Protein AF-0000000070441386 (afdb_homodimer)

Solvent-accessible surface area (backbone atoms only — not comparable to full-atom values): 40179 Å² total; per-residue (Å²): 138,78,79,76,62,75,77,65,72,86,54,75,63,46,54,42,26,39,26,68,45,35,32,42,36,41,28,45,70,81,52,50,68,69,58,45,54,51,49,53,51,51,52,37,51,26,48,37,53,57,47,54,78,34,44,38,36,39,32,44,22,73,53,43,58,64,66,54,67,62,42,91,37,66,46,85,63,43,50,66,77,81,50,59,71,50,70,67,52,54,52,50,51,40,51,51,51,51,53,50,47,69,70,39,94,73,32,27,44,32,42,35,37,60,33,62,55,30,55,57,28,42,53,46,55,40,33,41,50,59,55,51,74,74,62,50,64,51,43,48,45,45,40,51,16,38,50,45,46,34,60,69,65,12,57,84,64,46,38,37,31,35,54,49,51,39,49,49,50,46,24,49,74,74,55,78,41,66,81,38,86,68,63,38,11,40,34,34,44,32,33,38,55,62,38,46,77,36,97,84,36,5,39,26,40,32,42,37,34,21,44,77,79,36,78,77,46,69,51,44,38,32,40,40,58,46,80,48,91,52,46,47,56,47,76,40,84,65,26,42,78,55,70,50,43,36,37,40,38,32,30,29,54,47,88,90,43,100,48,69,43,79,53,32,33,41,53,52,43,44,36,74,48,85,61,50,66,44,74,38,43,32,75,46,25,23,74,25,52,78,32,81,46,41,42,82,86,17,31,40,34,40,36,43,39,78,47,48,64,83,70,83,89,51,78,77,73,58,57,56,87,75,48,47,74,43,70,73,56,78,45,65,78,69,60,57,63,93,59,76,65,54,83,51,72,40,64,93,80,64,80,74,65,88,57,76,76,78,74,80,76,79,76,77,74,85,120,137,79,79,76,62,76,78,65,71,87,54,75,63,46,55,43,28,40,25,67,45,37,32,41,38,41,28,45,69,80,51,49,66,68,59,44,52,51,49,51,52,50,50,37,51,25,49,38,53,56,47,54,78,34,45,39,36,38,32,43,22,72,53,42,58,63,65,54,67,62,45,92,37,66,46,83,63,44,50,66,77,80,49,60,68,52,68,68,54,55,52,51,50,41,51,50,50,51,54,51,47,69,72,38,95,72,32,27,44,33,41,35,39,60,32,63,52,32,55,58,29,42,52,47,55,41,34,41,50,58,56,52,73,73,61,51,65,52,41,47,44,45,41,52,17,37,49,45,46,36,62,69,66,13,58,83,65,44,39,38,30,35,54,48,51,40,48,50,50,47,24,49,74,73,55,78,41,66,81,36,84,68,63,37,11,40,34,35,44,31,32,39,53,63,35,46,77,36,95,84,34,6,41,26,40,30,42,37,34,20,44,77,80,37,79,77,46,70,52,45,38,33,41,40,58,46,81,47,91,52,46,48,56,46,76,42,82,66,27,44,79,54,71,49,43,35,38,40,37,33,30,29,55,48,88,88,44,101,49,70,43,81,54,32,33,43,52,52,45,44,36,74,50,84,60,48,66,43,73,37,43,31,76,47,24,23,73,25,51,79,32,80,46,39,42,82,86,16,31,39,35,40,36,41,39,77,47,47,64,82,69,82,89,51,78,78,72,58,56,57,88,75,49,47,74,43,72,73,56,78,45,64,78,69,59,59,64,94,60,76,65,54,85,51,73,39,64,93,80,64,80,73,64,88,56,75,75,80,76,81,78,77,74,77,74,86,117

Foldseek 3Di:
DDPPPPPPPPDQWDWDCLDPFEIEIEGEQPRDLVSNLVVLLVVLVVCCVVQNQQEEEEEQAFFADSNCVSHNHYDYLYDDAQAAAFLVSLVVLLVVVVVSCVVDVSHHYYYYYYHACLSVLLNLLLNLLVVCVVVDPVCPVSSVSSVVCNVPPHVVRHWLQSVVSSVVSSCVVVVVFFFDPFWKFWFKKKKQAFFAPDPQGGFFKKKWKDANLHTDDIAWTKGDGHPPNGIDMTGDAQTHTHAGKMKMWMWTCDDPDLAIHTQWMAIDHPGRDDDQKDKAAQCNTGPSVPDVSTPRRIMMIIGIDRDRDDDPPCPVNDDDPVMDTGGPCVRCSRVDRLCPCRNPHDYSDDPPPSDDPDPPDPPPPPD/DDCPPPPPPPDQWDWDCLDPFEIEIEGELPRDLVSNLVVLLVVLVVCCVVQNQQEEEEEQAFFADSNCVSHNHYDYLYDDAQAAAFLVSLVVLLVVVVVSCVVDVSHHYYYYYYHACLSVLLNLLLNLLVVCVVVDPVCPVSSVSSVVCNVPRHVVRHWLQSVVSSVVSSCVVVVVFFFDPFWKFWFKKKKQAFFAPDPQGGFFKKKWKDANLHTDDIAWTKGDGHPPNGIDMDGDAQTDTHAGKMKMWMWTQDDPDLAIDTQWMAIDHPRRDDDQKDKAAQCNTGPSVPDVSTPRRIMMIIGIDRDRDDDPPCPVNDDDPVMDTGGPCVRCSNVDRLCPCRNPHDYSDDPPPSDDPPDPPPPPPPD

Nearest PDB structures (foldseek):
  3awf-assembly3_C  TM=7.725E-01  e=7.263E-21  Ciona intestinalis
  3v0j-assembly1_A  TM=7.968E-01  e=3.788E-20  Ciona intestinalis
  3awe-assembly2_B  TM=7.820E-01  e=3.174E-20  Ciona intestinalis
  3awg-assembly1_A  TM=7.761E-01  e=9.734E-20  Ciona intestinalis
  3awf-assembly2_B  TM=7.714E-01  e=1.471E-19  Ciona intestinalis

Sequence (734 aa):
MSLTAAMESSCELDLVYITERIIAVSYPSTAEEQSYSSNLREVAHMLKSKHGNNYVLFNLSERRRDVNKLHPKVLDFGWPDMHTPALEKICSICKAMDTWLNAAAHNVVVLHNKGNRGRLGVVVAAYMHYSNISASADQALDRFAMKRFYEDKVVPVGQPSQKRYIHYFSGLLSGSIKMNNKPLFLHHVIMHGIPNFESKGGCRPFLKIYQAMQPVYTSGIYNVQGDSQTGICITIEPGLLLKGDILLKCYHKKFRSPTRDVIFRVQFHTCAVHDLDVVFGKEDLDEAFRDDRFPEYGKVEFVFSYGPEKIQGMEHLENGPSVSVDYNTSDPLIRWDSYENFNIQREESAEGAWAEPPLPSKHLEKGMSLTAAMESSCELDLVYITERIIAVSYPSTAEEQSYSSNLREVAHMLKSKHGNNYVLFNLSERRRDVNKLHPKVLDFGWPDMHTPALEKICSICKAMDTWLNAAAHNVVVLHNKGNRGRLGVVVAAYMHYSNISASADQALDRFAMKRFYEDKVVPVGQPSQKRYIHYFSGLLSGSIKMNNKPLFLHHVIMHGIPNFESKGGCRPFLKIYQAMQPVYTSGIYNVQGDSQTGICITIEPGLLLKGDILLKCYHKKFRSPTRDVIFRVQFHTCAVHDLDVVFGKEDLDEAFRDDRFPEYGKVEFVFSYGPEKIQGMEHLENGPSVSVDYNTSDPLIRWDSYENFNIQREESAEGAWAEPPLPSKHLEKG

Secondary structure (DSSP, 8-state):
---------S-S-EEEESSSSEEEEEE-TT--HHHHHHHHHHHHHHHHHHHTT-EEEEE-S--BHHHHHHSS-EEE----TTSPPPHHHHHHHHHHHHHHHHH-TT-EEEEEEES-THHHHHHHHHHHHHHHTTT-GGGHHHHHHHHHHIIIIIGGG--HHHHHHHHHHHHHHHTSSPPP-S-EEEEEEEEES----STTS-B-EEEEEEETTEEEEEPPEEEB-TT--S-EEEEEEEEEEE-SEEEEEEEEE-SSSS-EEEEEEEEEEGGG--SSEEEEEGGGSBTGGG-TTS-TT-EEEEEEESSSSPPTT-TT----TT-EEE--TTSHHHH--TTTTTTSPBPTT------------------/---------S-S-EEEESSSSEEEEEE-TT--HHHHHHHHHHHHHHHHHHHTT-EEEEE-S--BHHHHHHSS-EEE----TTSPPPHHHHHHHHHHHHHHHHH-TT-EEEEEEES-THHHHHHHHHHHHHHHSS--GGGHHHHHHHHHHIIIIIGGG--HHHHHHHHHHHHHHHTSSPPP-S-EEEEEEEEES----STTS-B-EEEEEEETTEEEEEPPEEEB-TT--S-EEEEEEEEEEE-SEEEEEEEEE-SSSS-EEEEEEEEEEGGG--SSEEEEEGGGSBTGGG-TTS-TT-EEEEEEESSSSPPTT-TT----TT-EEE--TTSHHHH--TTTTTTSPBPTT------------------

InterPro domains:
  IPR003595 Protein-tyrosine phosphatase, catalytic [SM00404] (70-192)
  IPR014020 Tensin phosphatase, C2 domain [PF10409] (179-305)
  IPR014020 Tensin phosphatase, C2 domain [PS51182] (181-307)
  IPR014020 Tensin phosphatase, C2 domain [SM01326] (179-306)
  IPR029021 Protein-tyrosine phosphatase-like [G3DSA:3.90.190.10] (12-176)
  IPR029021 Protein-tyrosine phosphatase-like [SSF52799] (13-177)
  IPR029023 Tensin-type phosphatase domain [PS51181] (4-176)
  IPR035892 C2 domain superfamily [SSF49562] (179-306)
  IPR051484 Tensin Phosphatase [PTHR45734] (2-351)

Structure (mmCIF, N/CA/C/O backbone):
data_AF-0000000070441386-model_v1
#
loop_
_entity.id
_entity.type
_entity.pdbx_description
1 polymer Tensin
#
loop_
_atom_site.group_PDB
_atom_site.id
_atom_site.type_symbol
_atom_site.label_atom_id
_atom_site.label_alt_id
_atom_site.label_comp_id
_atom_site.label_asym_id
_atom_site.label_entity_id
_atom_site.label_seq_id
_atom_site.pdbx_PDB_ins_code
_atom_site.Cartn_x
_atom_site.Cartn_y
_atom_site.Cartn_z
_atom_site.occupancy
_atom_site.B_iso_or_equiv
_atom_site.auth_seq_id
_atom_site.auth_comp_id
_atom_site.auth_asym_id
_atom_site.auth_atom_id
_atom_site.pdbx_PDB_model_num
ATOM 1 N N . MET A 1 1 ? 27.078 -6.109 -9.516 1 20.28 1 MET A N 1
ATOM 2 C CA . MET A 1 1 ? 25.75 -6.34 -10.078 1 20.28 1 MET A CA 1
ATOM 3 C C . MET A 1 1 ? 24.734 -6.633 -8.977 1 20.28 1 MET A C 1
ATOM 5 O O . MET A 1 1 ? 24.594 -7.773 -8.531 1 20.28 1 MET A O 1
ATOM 9 N N . SER A 1 2 ? 24.641 -5.789 -7.938 1 21.42 2 SER A N 1
ATOM 10 C CA . SER A 1 2 ? 24.078 -5.793 -6.598 1 21.42 2 SER A CA 1
ATOM 11 C C . SER A 1 2 ? 22.562 -5.992 -6.637 1 21.42 2 SER A C 1
ATOM 13 O O . SER A 1 2 ? 21.859 -5.316 -7.398 1 21.42 2 SER A O 1
ATOM 15 N N . LEU A 1 3 ? 22.078 -7.301 -6.527 1 26.16 3 LEU A N 1
ATOM 16 C CA . LEU A 1 3 ? 20.703 -7.77 -6.395 1 26.16 3 LEU A CA 1
ATOM 17 C C . LEU A 1 3 ? 19.859 -6.777 -5.59 1 26.16 3 LEU A C 1
ATOM 19 O O . LEU A 1 3 ? 20.141 -6.539 -4.414 1 26.16 3 LEU A O 1
ATOM 23 N N . THR A 1 4 ? 19.547 -5.695 -6.203 1 29.12 4 THR A N 1
ATOM 24 C CA . THR A 1 4 ? 18.547 -4.781 -5.652 1 29.12 4 THR A CA 1
ATOM 25 C C . THR A 1 4 ? 17.359 -5.555 -5.09 1 29.12 4 THR A C 1
ATOM 27 O O . THR A 1 4 ? 16.516 -6.023 -5.848 1 29.12 4 THR A O 1
ATOM 30 N N . ALA A 1 5 ? 17.609 -6.484 -4.18 1 31.33 5 ALA A N 1
ATOM 31 C CA . ALA A 1 5 ? 16.562 -7.172 -3.428 1 31.33 5 ALA A CA 1
ATOM 32 C C . ALA A 1 5 ? 15.398 -6.227 -3.115 1 31.33 5 ALA A C 1
ATOM 34 O O . ALA A 1 5 ? 15.609 -5.125 -2.6 1 31.33 5 ALA A O 1
ATOM 35 N N . ALA A 1 6 ? 14.391 -6.285 -3.9 1 35.88 6 ALA A N 1
ATOM 36 C CA . ALA A 1 6 ? 13.148 -5.633 -3.496 1 35.88 6 ALA A CA 1
ATOM 37 C C . ALA A 1 6 ? 13.031 -5.562 -1.977 1 35.88 6 ALA A C 1
ATOM 39 O O . ALA A 1 6 ? 13.07 -6.594 -1.298 1 35.88 6 ALA A O 1
ATOM 40 N N . MET A 1 7 ? 13.586 -4.664 -1.291 1 34.72 7 MET A N 1
ATOM 41 C CA . MET A 1 7 ? 13.484 -4.484 0.154 1 34.72 7 MET A CA 1
ATOM 42 C C . MET A 1 7 ? 12.109 -4.914 0.662 1 34.72 7 MET A C 1
ATOM 44 O O . MET A 1 7 ? 11.109 -4.234 0.419 1 34.72 7 MET A O 1
ATOM 48 N N . GLU A 1 8 ? 11.719 -6.164 0.637 1 42.56 8 GLU A N 1
ATOM 49 C CA . GLU A 1 8 ? 10.625 -6.703 1.438 1 42.56 8 GLU A CA 1
ATOM 50 C C . GLU A 1 8 ? 10.406 -5.875 2.701 1 42.56 8 GLU A C 1
ATOM 52 O O . GLU A 1 8 ? 11.367 -5.512 3.385 1 42.56 8 GLU A O 1
ATOM 57 N N . SER A 1 9 ? 9.445 -5.102 2.719 1 48.59 9 SER A N 1
ATOM 58 C CA . SER A 1 9 ? 9.039 -4.344 3.896 1 48.59 9 SER A CA 1
ATOM 59 C C . SER A 1 9 ? 9.375 -5.094 5.18 1 48.59 9 SER A C 1
ATOM 61 O O . SER A 1 9 ? 9.133 -6.297 5.281 1 48.59 9 SER A O 1
ATOM 63 N N . SER A 1 10 ? 10.422 -4.734 5.859 1 55.88 10 SER A N 1
ATOM 64 C CA . SER A 1 10 ? 10.961 -5.086 7.168 1 55.88 10 SER A CA 1
ATOM 65 C C . SER A 1 10 ? 9.844 -5.355 8.172 1 55.88 10 SER A C 1
ATOM 67 O O . SER A 1 10 ? 10.109 -5.672 9.336 1 55.88 10 SER A O 1
ATOM 69 N N . CYS A 1 11 ? 8.609 -5.332 7.578 1 66.94 11 CYS A N 1
ATOM 70 C CA . CYS A 1 11 ? 7.559 -5.539 8.57 1 66.94 11 CYS A CA 1
ATOM 71 C C . CYS A 1 11 ? 7.367 -7.023 8.852 1 66.94 11 CYS A C 1
ATOM 73 O O . CYS A 1 11 ? 7.191 -7.824 7.934 1 66.94 11 CYS A O 1
ATOM 75 N N . GLU A 1 12 ? 7.516 -7.453 10.086 1 86.88 12 GLU A N 1
ATOM 76 C CA . GLU A 1 12 ? 7.422 -8.836 10.539 1 86.88 12 GLU A CA 1
ATOM 77 C C . GLU A 1 12 ? 6.004 -9.375 10.375 1 86.88 12 GLU A C 1
ATOM 79 O O . GLU A 1 12 ? 5.801 -10.594 10.336 1 86.88 12 GLU A O 1
ATOM 84 N N . LEU A 1 13 ? 5.051 -8.516 10.234 1 94.44 13 LEU A N 1
ATOM 85 C CA . LEU A 1 13 ? 3.643 -8.875 10.117 1 94.44 13 LEU A CA 1
ATOM 86 C C . LEU A 1 13 ? 2.861 -7.777 9.398 1 94.44 13 LEU A C 1
ATOM 88 O O . LEU A 1 13 ? 3.037 -6.59 9.688 1 94.44 13 LEU A O 1
ATOM 92 N N . ASP A 1 14 ? 2.141 -8.18 8.383 1 94.25 14 ASP A N 1
ATOM 93 C CA . ASP A 1 14 ? 1.224 -7.254 7.719 1 94.25 14 ASP A CA 1
ATOM 94 C C . ASP A 1 14 ? -0.21 -7.777 7.77 1 94.25 14 ASP A C 1
ATOM 96 O O . ASP A 1 14 ? -0.443 -8.984 7.625 1 94.25 14 ASP A O 1
ATOM 100 N N . LEU A 1 15 ? -1.119 -6.922 8.039 1 96.38 15 LEU A N 1
ATOM 101 C CA . LEU A 1 15 ? -2.543 -7.238 8.086 1 96.38 15 LEU A CA 1
ATOM 102 C C . LEU A 1 15 ? -3.367 -6.145 7.418 1 96.38 15 LEU A C 1
ATOM 104 O O . LEU A 1 15 ? -3.262 -4.973 7.781 1 96.38 15 LEU A O 1
ATOM 108 N N . VAL A 1 16 ? -4.195 -6.562 6.426 1 96.19 16 VAL A N 1
ATOM 109 C CA . VAL A 1 16 ? -4.957 -5.598 5.641 1 96.19 16 VAL A CA 1
ATOM 110 C C . VAL A 1 16 ? -6.402 -6.07 5.5 1 96.19 16 VAL A C 1
ATOM 112 O O . VAL A 1 16 ? -6.652 -7.203 5.082 1 96.19 16 VAL A O 1
ATOM 115 N N . TYR A 1 17 ? -7.363 -5.184 5.855 1 97.62 17 TYR A N 1
ATOM 116 C CA . TYR A 1 17 ? -8.727 -5.379 5.375 1 97.62 17 TYR A CA 1
ATOM 117 C C . TYR A 1 17 ? -8.836 -5.051 3.891 1 97.62 17 TYR A C 1
ATOM 119 O O . TYR A 1 17 ? -8.836 -3.879 3.506 1 97.62 17 TYR A O 1
ATOM 127 N N . ILE A 1 18 ? -8.914 -6.105 3.094 1 97.88 18 ILE A N 1
ATOM 128 C CA . ILE A 1 18 ? -9.086 -5.883 1.662 1 97.88 18 ILE A CA 1
ATOM 129 C C . ILE A 1 18 ? -10.492 -5.348 1.391 1 97.88 18 ILE A C 1
ATOM 131 O O . ILE A 1 18 ? -10.672 -4.441 0.572 1 97.88 18 ILE A O 1
ATOM 135 N N . THR A 1 19 ? -11.43 -5.965 1.945 1 97.75 19 THR A N 1
ATOM 136 C CA . THR A 1 19 ? -12.82 -5.535 2.021 1 97.75 19 THR A CA 1
ATOM 137 C C . THR A 1 19 ? -13.32 -5.562 3.465 1 97.75 19 THR A C 1
ATOM 139 O O . THR A 1 19 ? -12.547 -5.844 4.387 1 97.75 19 THR A O 1
ATOM 142 N N . GLU A 1 20 ? -14.609 -5.344 3.604 1 97.06 20 GLU A N 1
ATOM 143 C CA . GLU A 1 20 ? -15.258 -5.453 4.91 1 97.06 20 GLU A CA 1
ATOM 144 C C . GLU A 1 20 ? -15.055 -6.84 5.512 1 97.06 20 GLU A C 1
ATOM 146 O O . GLU A 1 20 ? -14.914 -6.98 6.727 1 97.06 20 GLU A O 1
ATOM 151 N N . ARG A 1 21 ? -15.016 -7.863 4.617 1 97.88 21 ARG A N 1
ATOM 152 C CA . ARG A 1 21 ? -15.117 -9.219 5.152 1 97.88 21 ARG A CA 1
ATOM 153 C C . ARG A 1 21 ? -13.977 -10.094 4.648 1 97.88 21 ARG A C 1
ATOM 155 O O . ARG A 1 21 ? -14 -11.312 4.832 1 97.88 21 ARG A O 1
ATOM 162 N N . ILE A 1 22 ? -13.039 -9.562 3.975 1 98.56 22 ILE A N 1
ATOM 163 C CA . ILE A 1 22 ? -11.859 -10.297 3.531 1 98.56 22 ILE A CA 1
ATOM 164 C C . ILE A 1 22 ? -10.594 -9.633 4.078 1 98.56 22 ILE A C 1
ATOM 166 O O . ILE A 1 22 ? -10.336 -8.461 3.801 1 98.56 22 ILE A O 1
ATOM 170 N N . ILE A 1 23 ? -9.836 -10.383 4.836 1 98.75 23 ILE A N 1
ATOM 171 C CA . ILE A 1 23 ? -8.617 -9.891 5.469 1 98.75 23 ILE A CA 1
ATOM 172 C C . ILE A 1 23 ? -7.41 -10.656 4.941 1 98.75 23 ILE A C 1
ATOM 174 O O . ILE A 1 23 ? -7.457 -11.875 4.793 1 98.75 23 ILE A O 1
ATOM 178 N N . ALA A 1 24 ? -6.387 -10 4.605 1 98.38 24 ALA A N 1
ATOM 179 C CA . ALA A 1 24 ? -5.113 -10.625 4.258 1 98.38 24 ALA A CA 1
ATOM 180 C C . ALA A 1 24 ? -4.109 -10.5 5.402 1 98.38 24 ALA A C 1
ATOM 182 O O . ALA A 1 24 ? -3.92 -9.406 5.949 1 98.38 24 ALA A O 1
ATOM 183 N N . VAL A 1 25 ? -3.498 -11.562 5.785 1 98.12 25 VAL A N 1
ATOM 184 C CA . VAL A 1 25 ? -2.422 -11.594 6.766 1 98.12 25 VAL A CA 1
ATOM 185 C C . VAL A 1 25 ? -1.164 -12.188 6.137 1 98.12 25 VAL A C 1
ATOM 187 O O . VAL A 1 25 ? -1.195 -13.305 5.605 1 98.12 25 VAL A O 1
ATOM 190 N N . SER A 1 26 ? -0.095 -11.492 6.199 1 96.44 26 SER A N 1
ATOM 191 C CA . SER A 1 26 ? 1.113 -11.953 5.527 1 96.44 26 SER A CA 1
ATOM 192 C C . SER A 1 26 ? 2.33 -11.852 6.441 1 96.44 26 SER A C 1
ATOM 194 O O . SER A 1 26 ? 2.457 -10.891 7.207 1 96.44 26 SER A O 1
ATOM 196 N N . TYR A 1 27 ? 3.211 -12.812 6.352 1 96.38 27 TYR A N 1
ATOM 197 C CA . TYR A 1 27 ? 4.473 -12.93 7.07 1 96.38 27 TYR A CA 1
ATOM 198 C C . TYR A 1 27 ? 5.637 -13.117 6.109 1 96.38 27 TYR A C 1
ATOM 200 O O . TYR A 1 27 ? 5.516 -13.836 5.109 1 96.38 27 TYR A O 1
ATOM 208 N N . PRO A 1 28 ? 6.762 -12.508 6.457 1 93.62 28 PRO A N 1
ATOM 209 C CA . PRO A 1 28 ? 7.91 -12.703 5.566 1 93.62 28 PRO A CA 1
ATOM 210 C C . PRO A 1 28 ? 8.461 -14.125 5.625 1 93.62 28 PRO A C 1
ATOM 212 O O . PRO A 1 28 ? 8.352 -14.789 6.656 1 93.62 28 PRO A O 1
ATOM 215 N N . SER A 1 29 ? 9.031 -14.469 4.484 1 90.56 29 SER A N 1
ATOM 216 C CA . SER A 1 29 ? 9.648 -15.789 4.43 1 90.56 29 SER A CA 1
ATOM 217 C C . SER A 1 29 ? 10.812 -15.898 5.41 1 90.56 29 SER A C 1
ATOM 219 O O . SER A 1 29 ? 11.078 -16.984 5.941 1 90.56 29 SER A O 1
ATOM 221 N N . THR A 1 30 ? 11.43 -14.789 5.758 1 89.44 30 THR A N 1
ATOM 222 C CA . THR A 1 30 ? 12.641 -14.758 6.574 1 89.44 30 THR A CA 1
ATOM 223 C C . THR A 1 30 ? 12.289 -14.57 8.047 1 89.44 30 THR A C 1
ATOM 225 O O . THR A 1 30 ? 13.18 -14.414 8.883 1 89.44 30 THR A O 1
ATOM 228 N N . ALA A 1 31 ? 11.047 -14.586 8.305 1 88.12 31 ALA A N 1
ATOM 229 C CA . ALA A 1 31 ? 10.656 -14.367 9.695 1 88.12 31 ALA A CA 1
ATOM 230 C C . ALA A 1 31 ? 11.273 -15.422 10.609 1 88.12 31 ALA A C 1
ATOM 232 O O . ALA A 1 31 ? 11.188 -16.625 10.336 1 88.12 31 ALA A O 1
ATOM 233 N N . GLU A 1 32 ? 11.828 -14.93 11.703 1 90.19 32 GLU A N 1
ATOM 234 C CA . GLU A 1 32 ? 12.344 -15.836 12.719 1 90.19 32 GLU A CA 1
ATOM 235 C C . GLU A 1 32 ? 11.219 -16.641 13.383 1 90.19 32 GLU A C 1
ATOM 237 O O . GLU A 1 32 ? 10.141 -16.094 13.633 1 90.19 32 GLU A O 1
ATOM 242 N N . GLU A 1 33 ? 11.547 -17.844 13.688 1 91.94 33 GLU A N 1
ATOM 243 C CA . GLU A 1 33 ? 10.523 -18.766 14.164 1 91.94 33 GLU A CA 1
ATOM 244 C C . GLU A 1 33 ? 9.836 -18.234 15.422 1 91.94 33 GLU A C 1
ATOM 246 O O . GLU A 1 33 ? 8.617 -18.297 15.547 1 91.94 33 GLU A O 1
ATOM 251 N N . GLN A 1 34 ? 10.625 -17.703 16.328 1 92.44 34 GLN A N 1
ATOM 252 C CA . GLN A 1 34 ? 10.055 -17.203 17.578 1 92.44 34 GLN A CA 1
ATOM 253 C C . GLN A 1 34 ? 9.125 -16.016 17.297 1 92.44 34 GLN A C 1
ATOM 255 O O . GLN A 1 34 ? 8.023 -15.953 17.859 1 92.44 34 GLN A O 1
ATOM 260 N N . SER A 1 35 ? 9.594 -15.164 16.484 1 93.19 35 SER A N 1
ATOM 261 C CA . SER A 1 35 ? 8.789 -14 16.125 1 93.19 35 SER A CA 1
ATOM 262 C C . SER A 1 35 ? 7.547 -14.414 15.344 1 93.19 35 SER A C 1
ATOM 264 O O . SER A 1 35 ? 6.461 -13.875 15.562 1 93.19 35 SER A O 1
ATOM 266 N N . TYR A 1 36 ? 7.738 -15.344 14.469 1 94.56 36 TYR A N 1
ATOM 267 C CA . TYR A 1 36 ? 6.629 -15.844 13.664 1 94.56 36 TYR A CA 1
ATOM 268 C C . TYR A 1 36 ? 5.555 -16.469 14.547 1 94.56 36 TYR A C 1
ATOM 270 O O . TYR A 1 36 ? 4.371 -16.125 14.422 1 94.56 36 TYR A O 1
ATOM 278 N N . SER A 1 37 ? 5.934 -17.25 15.469 1 94.81 37 SER A N 1
ATOM 279 C CA . SER A 1 37 ? 5 -17.922 16.359 1 94.81 37 SER A CA 1
ATOM 280 C C . SER A 1 37 ? 4.266 -16.922 17.25 1 94.81 37 SER A C 1
ATOM 282 O O . SER A 1 37 ? 3.062 -17.047 17.484 1 94.81 37 SER A O 1
ATOM 284 N N . SER A 1 38 ? 5.031 -15.977 17.719 1 95.44 38 SER A N 1
ATOM 285 C CA . SER A 1 38 ? 4.426 -14.93 18.547 1 95.44 38 SER A CA 1
ATOM 286 C C . SER A 1 38 ? 3.391 -14.141 17.75 1 95.44 38 SER A C 1
ATOM 288 O O . SER A 1 38 ? 2.299 -13.859 18.25 1 95.44 38 SER A O 1
ATOM 290 N N . ASN A 1 39 ? 3.758 -13.828 16.547 1 96.19 39 ASN A N 1
ATOM 291 C CA . ASN A 1 39 ? 2.852 -13.07 15.695 1 96.19 39 ASN A CA 1
ATOM 292 C C . ASN A 1 39 ? 1.605 -13.875 15.352 1 96.19 39 ASN A C 1
ATOM 294 O O . ASN A 1 39 ? 0.509 -13.32 15.25 1 96.19 39 ASN A O 1
ATOM 298 N N . LEU A 1 40 ? 1.778 -15.18 15.148 1 97.12 40 LEU A N 1
ATOM 299 C CA . LEU A 1 40 ? 0.633 -16.047 14.891 1 97.12 40 LEU A CA 1
ATOM 300 C C . LEU A 1 40 ? -0.368 -15.977 16.031 1 97.12 40 LEU A C 1
ATOM 302 O O . LEU A 1 40 ? -1.574 -15.859 15.805 1 97.12 40 LEU A O 1
ATOM 306 N N . ARG A 1 41 ? 0.139 -16.016 17.234 1 97.12 41 ARG A N 1
ATOM 307 C CA . ARG A 1 41 ? -0.714 -15.969 18.406 1 97.12 41 ARG A CA 1
ATOM 308 C C . ARG A 1 41 ? -1.419 -14.625 18.531 1 97.12 41 ARG A C 1
ATOM 310 O O . ARG A 1 41 ? -2.611 -14.57 18.844 1 97.12 41 ARG A O 1
ATOM 317 N N . GLU A 1 42 ? -0.68 -13.602 18.281 1 95.81 42 GLU A N 1
ATOM 318 C CA . GLU A 1 42 ? -1.238 -12.25 18.359 1 95.81 42 GLU A CA 1
ATOM 319 C C . GLU A 1 42 ? -2.369 -12.062 17.344 1 95.81 42 GLU A C 1
ATOM 321 O O . GLU A 1 42 ? -3.432 -11.539 17.688 1 95.81 42 GLU A O 1
ATOM 326 N N . VAL A 1 43 ? -2.162 -12.492 16.141 1 97.62 43 VAL A N 1
ATOM 327 C CA . VAL A 1 43 ? -3.166 -12.367 15.086 1 97.62 43 VAL A CA 1
ATOM 328 C C . VAL A 1 43 ? -4.406 -13.18 15.453 1 97.62 43 VAL A C 1
ATOM 330 O O . VAL A 1 43 ? -5.535 -12.711 15.305 1 97.62 43 VAL A O 1
ATOM 333 N N . ALA A 1 44 ? -4.184 -14.375 15.953 1 97.81 44 ALA A N 1
ATOM 334 C CA . ALA A 1 44 ? -5.301 -15.227 16.359 1 97.81 44 ALA A CA 1
ATOM 335 C C . ALA A 1 44 ? -6.129 -14.555 17.453 1 97.81 44 ALA A C 1
ATOM 337 O O . ALA A 1 44 ? -7.359 -14.555 17.406 1 97.81 44 ALA A O 1
ATOM 338 N N . HIS A 1 45 ? -5.43 -13.977 18.406 1 96.69 45 HIS A N 1
ATOM 339 C CA . HIS A 1 45 ? -6.098 -13.289 19.5 1 96.69 45 HIS A CA 1
ATOM 340 C C . HIS A 1 45 ? -6.93 -12.117 18.984 1 96.69 45 HIS A C 1
ATOM 342 O O . HIS A 1 45 ? -8.094 -11.961 19.375 1 96.69 45 HIS A O 1
ATOM 348 N N . MET A 1 46 ? -6.375 -11.336 18.094 1 96.62 46 MET A N 1
ATOM 349 C CA . MET A 1 46 ? -7.062 -10.164 17.562 1 96.62 46 MET A CA 1
ATOM 350 C C . MET A 1 46 ? -8.281 -10.57 16.75 1 96.62 46 MET A C 1
ATOM 352 O O . MET A 1 46 ? -9.352 -9.984 16.891 1 96.62 46 MET A O 1
ATOM 356 N N . LEU A 1 47 ? -8.148 -11.586 15.914 1 97.81 47 LEU A N 1
ATOM 357 C CA . LEU A 1 47 ? -9.242 -12.055 15.07 1 97.81 47 LEU A CA 1
ATOM 358 C C . LEU A 1 47 ? -10.383 -12.609 15.922 1 97.81 47 LEU A C 1
ATOM 360 O O . LEU A 1 47 ? -11.547 -12.289 15.695 1 97.81 47 LEU A O 1
ATOM 364 N N . LYS A 1 48 ? -10.016 -13.398 16.922 1 96.75 48 LYS A N 1
ATOM 365 C CA . LYS A 1 48 ? -11.023 -13.992 17.797 1 96.75 48 LYS A CA 1
ATOM 366 C C . LYS A 1 48 ? -11.758 -12.922 18.594 1 96.75 48 LYS A C 1
ATOM 368 O O . LYS A 1 48 ? -12.977 -12.992 18.766 1 96.75 48 LYS A O 1
ATOM 373 N N . SER A 1 49 ? -11.008 -11.953 19.078 1 95.19 49 SER A N 1
ATOM 374 C CA . SER A 1 49 ? -11.602 -10.883 19.875 1 95.19 49 SER A CA 1
ATOM 375 C C . SER A 1 49 ? -12.586 -10.062 19.062 1 95.19 49 SER A C 1
ATOM 377 O O . SER A 1 49 ? -13.633 -9.656 19.562 1 95.19 49 SER A O 1
ATOM 379 N N . LYS A 1 50 ? -12.336 -9.867 17.828 1 95.56 50 LYS A N 1
ATOM 380 C CA . LYS A 1 50 ? -13.148 -8.992 17 1 95.56 50 LYS A CA 1
ATOM 381 C C . LYS A 1 50 ? -14.281 -9.766 16.328 1 95.56 50 LYS A C 1
ATOM 383 O O . LYS A 1 50 ? -15.422 -9.297 16.281 1 95.56 50 LYS A O 1
ATOM 388 N N . HIS A 1 51 ? -14.008 -11.016 15.828 1 97.06 51 HIS A N 1
ATOM 389 C CA . HIS A 1 51 ? -14.945 -11.703 14.953 1 97.06 51 HIS A CA 1
ATOM 390 C C . HIS A 1 51 ? -15.461 -12.984 15.602 1 97.06 51 HIS A C 1
ATOM 392 O O . HIS A 1 51 ? -16.312 -13.68 15.023 1 97.06 51 HIS A O 1
ATOM 398 N N . GLY A 1 52 ? -14.945 -13.32 16.812 1 96.31 52 GLY A N 1
ATOM 399 C CA . GLY A 1 52 ? -15.344 -14.562 17.469 1 96.31 52 GLY A CA 1
ATOM 400 C C . GLY A 1 52 ? -15.031 -15.789 16.641 1 96.31 52 GLY A C 1
ATOM 401 O O . GLY A 1 52 ? -13.883 -15.984 16.219 1 96.31 52 GLY A O 1
ATOM 402 N N . ASN A 1 53 ? -16.109 -16.562 16.328 1 96.5 53 ASN A N 1
ATOM 403 C CA . ASN A 1 53 ? -15.945 -17.766 15.531 1 96.5 53 ASN A CA 1
ATOM 404 C C . ASN A 1 53 ? -16.406 -17.547 14.094 1 96.5 53 ASN A C 1
ATOM 406 O O . ASN A 1 53 ? -16.531 -18.516 13.328 1 96.5 53 ASN A O 1
ATOM 410 N N . ASN A 1 54 ? -16.609 -16.312 13.797 1 98 54 ASN A N 1
ATOM 411 C CA . ASN A 1 54 ? -17.203 -16.016 12.492 1 98 54 ASN A CA 1
ATOM 412 C C . ASN A 1 54 ? -16.141 -15.703 11.445 1 98 54 ASN A C 1
ATOM 414 O O . ASN A 1 54 ? -16.297 -14.773 10.656 1 98 54 ASN A O 1
ATOM 418 N N . TYR A 1 55 ? -15.023 -16.406 11.602 1 98.5 55 TYR A N 1
ATOM 419 C CA . TYR A 1 55 ? -14.031 -16.281 10.547 1 98.5 55 TYR A CA 1
ATOM 420 C C . TYR A 1 55 ? -13.406 -17.641 10.234 1 98.5 55 TYR A C 1
ATOM 422 O O . TYR A 1 55 ? -13.422 -18.547 11.07 1 98.5 55 TYR A O 1
ATOM 430 N N . VAL A 1 56 ? -13.016 -17.828 9.008 1 98.75 56 VAL A N 1
ATOM 431 C CA . VAL A 1 56 ? -12.273 -19 8.547 1 98.75 56 VAL A CA 1
ATOM 432 C C . VAL A 1 56 ? -10.93 -18.562 7.961 1 98.75 56 VAL A C 1
ATOM 434 O O . VAL A 1 56 ? -10.852 -17.562 7.238 1 98.75 56 VAL A O 1
ATOM 437 N N . LEU A 1 57 ? -9.867 -19.25 8.383 1 98.75 57 LEU A N 1
ATOM 438 C CA . LEU A 1 57 ? -8.531 -18.953 7.883 1 98.75 57 LEU A CA 1
ATOM 439 C C . LEU A 1 57 ? -8.18 -19.844 6.699 1 98.75 57 LEU A C 1
ATOM 441 O O . LEU A 1 57 ? -8.227 -21.078 6.809 1 98.75 57 LEU A O 1
ATOM 445 N N . PHE A 1 58 ? -7.938 -19.266 5.555 1 98.75 58 PHE A N 1
ATOM 446 C CA . PHE A 1 58 ? -7.414 -19.969 4.383 1 98.75 58 PHE A CA 1
ATOM 447 C C . PHE A 1 58 ? -5.891 -19.906 4.355 1 98.75 58 PHE A C 1
ATOM 449 O O . PHE A 1 58 ? -5.305 -18.875 4.051 1 98.75 58 PHE A O 1
ATOM 456 N N . ASN A 1 59 ? -5.266 -20.969 4.676 1 98.38 59 ASN A N 1
ATOM 457 C CA . ASN A 1 59 ? -3.809 -21.016 4.645 1 98.38 59 ASN A CA 1
ATOM 458 C C . ASN A 1 59 ? -3.285 -21.25 3.23 1 98.38 59 ASN A C 1
ATOM 460 O O . ASN A 1 59 ? -3.521 -22.312 2.645 1 98.38 59 ASN A O 1
ATOM 464 N N . LEU A 1 60 ? -2.566 -20.328 2.719 1 98.19 60 LEU A N 1
ATOM 465 C CA . LEU A 1 60 ? -2.08 -20.406 1.347 1 98.19 60 LEU A CA 1
ATOM 466 C C . LEU A 1 60 ? -0.621 -20.844 1.312 1 98.19 60 LEU A C 1
ATOM 468 O O . LEU A 1 60 ? -0.049 -21.031 0.234 1 98.19 60 LEU A O 1
ATOM 472 N N . SER A 1 61 ? -0.016 -20.938 2.508 1 96.44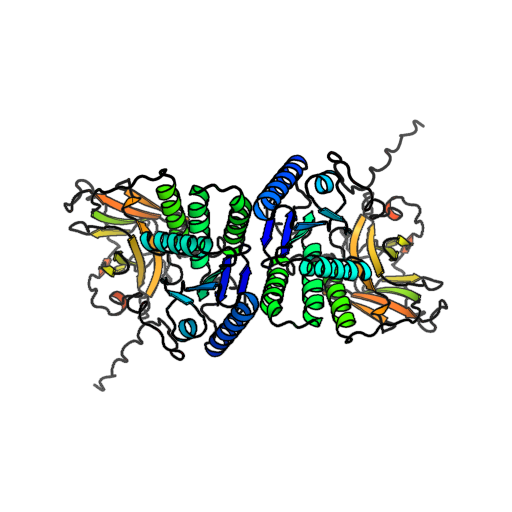 61 SER A N 1
ATOM 473 C CA . SER A 1 61 ? 1.382 -21.328 2.646 1 96.44 61 SER A CA 1
ATOM 474 C C . SER A 1 61 ? 1.502 -22.766 3.176 1 96.44 61 SER A C 1
ATOM 476 O O . SER A 1 61 ? 0.554 -23.547 3.086 1 96.44 61 SER A O 1
ATOM 478 N N . GLU A 1 62 ? 2.637 -23.172 3.559 1 93.38 62 GLU A N 1
ATOM 479 C CA . GLU A 1 62 ? 2.873 -24.516 4.062 1 93.38 62 GLU A CA 1
ATOM 480 C C . GLU A 1 62 ? 2.033 -24.797 5.309 1 93.38 62 GLU A C 1
ATOM 482 O O . GLU A 1 62 ? 1.791 -23.891 6.113 1 93.38 62 GLU A O 1
ATOM 487 N N . ARG A 1 63 ? 1.671 -26 5.461 1 92.69 63 ARG A N 1
ATOM 488 C CA . ARG A 1 63 ? 0.888 -26.406 6.625 1 92.69 63 ARG A CA 1
ATOM 489 C C . ARG A 1 63 ? 1.73 -26.344 7.895 1 92.69 63 ARG A C 1
ATOM 491 O O . ARG A 1 63 ? 2.906 -26.719 7.883 1 92.69 63 ARG A O 1
ATOM 498 N N . ARG A 1 64 ? 1.063 -25.875 8.859 1 91.62 64 ARG A N 1
ATOM 499 C CA . ARG A 1 64 ? 1.682 -25.812 10.18 1 91.62 64 ARG A CA 1
ATOM 500 C C . ARG A 1 64 ? 0.681 -26.188 11.273 1 91.62 64 ARG A C 1
ATOM 502 O O . ARG A 1 64 ? -0.469 -25.75 11.242 1 91.62 64 ARG A O 1
ATOM 509 N N . ARG A 1 65 ? 1.097 -26.922 12.18 1 91.75 65 ARG A N 1
ATOM 510 C CA . ARG A 1 65 ? 0.229 -27.438 13.234 1 91.75 65 ARG A CA 1
ATOM 511 C C . ARG A 1 65 ? -0.295 -26.297 14.109 1 91.75 65 ARG A C 1
ATOM 513 O O . ARG A 1 65 ? -1.468 -26.297 14.484 1 91.75 65 ARG A O 1
ATOM 520 N N . ASP A 1 66 ? 0.528 -25.375 14.461 1 92.25 66 ASP A N 1
ATOM 521 C CA . ASP A 1 66 ? 0.114 -24.312 15.367 1 92.25 66 ASP A CA 1
ATOM 522 C C . ASP A 1 66 ? -0.899 -23.391 14.695 1 92.25 66 ASP A C 1
ATOM 524 O O . ASP A 1 66 ? -1.806 -22.875 15.352 1 92.25 66 ASP A O 1
ATOM 528 N N . VAL A 1 67 ? -0.777 -23.188 13.43 1 94.31 67 VAL A N 1
ATOM 529 C CA . VAL A 1 67 ? -1.776 -22.391 12.719 1 94.31 67 VAL A CA 1
ATOM 530 C C . VAL A 1 67 ? -3.146 -23.062 12.844 1 94.31 67 VAL A C 1
ATOM 532 O O . VAL A 1 67 ? -4.141 -22.391 13.133 1 94.31 67 VAL A O 1
ATOM 535 N N . ASN A 1 68 ? -3.184 -24.359 12.711 1 93.5 68 ASN A N 1
ATOM 536 C CA . ASN A 1 68 ? -4.434 -25.109 12.781 1 93.5 68 ASN A CA 1
ATOM 537 C C . ASN A 1 68 ? -5.02 -25.094 14.188 1 93.5 68 ASN A C 1
ATOM 539 O O . ASN A 1 68 ? -6.242 -25.078 14.359 1 93.5 68 ASN A O 1
ATOM 543 N N . LYS A 1 69 ? -4.203 -24.969 15.148 1 95.06 69 LYS A N 1
ATOM 544 C CA . LYS A 1 69 ? -4.641 -25.016 16.547 1 95.06 69 LYS A CA 1
ATOM 545 C C . LYS A 1 69 ? -5.141 -23.656 17.016 1 95.06 69 LYS A C 1
ATOM 547 O O . LYS A 1 69 ? -6.02 -23.562 17.875 1 95.06 69 LYS A O 1
ATOM 552 N N . LEU A 1 70 ? -4.633 -22.641 16.469 1 96.94 70 LEU A N 1
ATOM 553 C CA . LEU A 1 70 ? -4.84 -21.281 16.984 1 96.94 70 LEU A CA 1
ATOM 554 C C . LEU A 1 70 ? -6.18 -20.719 16.516 1 96.94 70 LEU A C 1
ATOM 556 O O . LEU A 1 70 ? -6.676 -19.75 17.078 1 96.94 70 LEU A O 1
ATOM 560 N N . HIS A 1 71 ? -6.809 -21.281 15.516 1 97.25 71 HIS A N 1
ATOM 561 C CA . HIS A 1 71 ? -8.008 -20.719 14.914 1 97.25 71 HIS A CA 1
ATOM 562 C C . HIS A 1 71 ? -9.172 -21.688 14.977 1 97.25 71 HIS A C 1
ATOM 564 O O . HIS A 1 71 ? -8.969 -22.906 15.031 1 97.25 71 HIS A O 1
ATOM 570 N N . PRO A 1 72 ? -10.414 -21.188 15 1 95.69 72 PRO A N 1
ATOM 571 C CA . PRO A 1 72 ? -11.586 -22.062 15.062 1 95.69 72 PRO A CA 1
ATOM 572 C C . PRO A 1 72 ? -11.727 -22.953 13.828 1 95.69 72 PRO A C 1
ATOM 574 O O . PRO A 1 72 ? -12.195 -24.078 13.922 1 95.69 72 PRO A O 1
ATOM 577 N N . LYS A 1 73 ? -11.414 -22.406 12.688 1 97.62 73 LYS A N 1
ATOM 578 C CA . LYS A 1 73 ? -11.5 -23.125 11.422 1 97.62 73 LYS A CA 1
ATOM 579 C C . LYS A 1 73 ? -10.375 -22.734 10.477 1 97.62 73 LYS A C 1
ATOM 581 O O . LYS A 1 73 ? -10.133 -21.531 10.258 1 97.62 73 LYS A O 1
ATOM 586 N N . VAL A 1 74 ? -9.688 -23.719 9.977 1 98.12 74 VAL A N 1
ATOM 587 C CA . VAL A 1 74 ? -8.602 -23.484 9.031 1 98.12 74 VAL A CA 1
ATOM 588 C C . VAL A 1 74 ? -8.781 -24.391 7.812 1 98.12 74 VAL A C 1
ATOM 590 O O . VAL A 1 74 ? -9.039 -25.594 7.957 1 98.12 74 VAL A O 1
ATOM 593 N N . LEU A 1 75 ? -8.75 -23.859 6.648 1 98.25 75 LEU A N 1
ATOM 594 C CA . LEU A 1 75 ? -8.688 -24.609 5.402 1 98.25 75 LEU A CA 1
ATOM 595 C C . LEU A 1 75 ? -7.305 -24.5 4.766 1 98.25 75 LEU A C 1
ATOM 597 O O . LEU A 1 75 ? -6.855 -23.406 4.445 1 98.25 75 LEU A O 1
ATOM 601 N N . ASP A 1 76 ? -6.684 -25.641 4.543 1 96.94 76 ASP A N 1
ATOM 602 C CA . ASP A 1 76 ? -5.336 -25.656 3.98 1 96.94 76 ASP A CA 1
ATOM 603 C C . ASP A 1 76 ? -5.379 -25.766 2.457 1 96.94 76 ASP A C 1
ATOM 605 O O . ASP A 1 76 ? -5.781 -26.781 1.913 1 96.94 76 ASP A O 1
ATOM 609 N N . PHE A 1 77 ? -4.898 -24.734 1.805 1 97.38 77 PHE A N 1
ATOM 610 C CA . PHE A 1 77 ? -4.852 -24.672 0.348 1 97.38 77 PHE A CA 1
ATOM 611 C C . PHE A 1 77 ? -3.443 -24.344 -0.135 1 97.38 77 PHE A C 1
ATOM 613 O O . PHE A 1 77 ? -3.264 -23.844 -1.243 1 97.38 77 PHE A O 1
ATOM 620 N N . GLY A 1 78 ? -2.477 -24.547 0.562 1 96.69 78 GLY A N 1
ATOM 621 C CA . GLY A 1 78 ? -1.123 -24.078 0.319 1 96.69 78 GLY A CA 1
ATOM 622 C C . GLY A 1 78 ? -0.532 -24.609 -0.975 1 96.69 78 GLY A C 1
ATOM 623 O O . GLY A 1 78 ? -0.932 -25.672 -1.461 1 96.69 78 GLY A O 1
ATOM 624 N N . TRP A 1 79 ? 0.393 -23.844 -1.568 1 96.62 79 TRP A N 1
ATOM 625 C CA . TRP A 1 79 ? 1.248 -24.234 -2.686 1 96.62 79 TRP A CA 1
ATOM 626 C C . TRP A 1 79 ? 2.598 -23.516 -2.607 1 96.62 79 TRP A C 1
ATOM 628 O O . TRP A 1 79 ? 2.781 -22.609 -1.8 1 96.62 79 TRP A O 1
ATOM 638 N N . PRO A 1 80 ? 3.57 -23.984 -3.348 1 95.69 80 PRO A N 1
ATOM 639 C CA . PRO A 1 80 ? 4.926 -23.469 -3.178 1 95.69 80 PRO A CA 1
ATOM 640 C C . PRO A 1 80 ? 5.012 -21.953 -3.43 1 95.69 80 PRO A C 1
ATOM 642 O O . PRO A 1 80 ? 4.363 -21.438 -4.344 1 95.69 80 PRO A O 1
ATOM 645 N N . ASP A 1 81 ? 5.859 -21.297 -2.631 1 95.19 81 ASP A N 1
ATOM 646 C CA . ASP A 1 81 ? 6.078 -19.859 -2.715 1 95.19 81 ASP A CA 1
ATOM 647 C C . ASP A 1 81 ? 6.496 -19.438 -4.125 1 95.19 81 ASP A C 1
ATOM 649 O O . ASP A 1 81 ? 7.168 -20.203 -4.824 1 95.19 81 ASP A O 1
ATOM 653 N N . MET A 1 82 ? 6.043 -18.297 -4.602 1 96 82 MET A N 1
ATOM 654 C CA . MET A 1 82 ? 6.418 -17.672 -5.867 1 96 82 MET A CA 1
ATOM 655 C C . MET A 1 82 ? 5.73 -18.359 -7.039 1 96 82 MET A C 1
ATOM 657 O O . MET A 1 82 ? 5.766 -17.875 -8.164 1 96 82 MET A O 1
ATOM 661 N N . HIS A 1 83 ? 5.094 -19.469 -6.816 1 97.44 83 HIS A N 1
ATOM 662 C CA . HIS A 1 83 ? 4.449 -20.234 -7.875 1 97.44 83 HIS A CA 1
ATOM 663 C C . HIS A 1 83 ? 2.961 -19.906 -7.965 1 97.44 83 HIS A C 1
ATOM 665 O O . HIS A 1 83 ? 2.428 -19.188 -7.117 1 97.44 83 HIS A O 1
ATOM 671 N N . THR A 1 84 ? 2.371 -20.312 -9.031 1 97.69 84 THR A N 1
ATOM 672 C CA . THR A 1 84 ? 0.915 -20.312 -9.125 1 97.69 84 THR A CA 1
ATOM 673 C C . THR A 1 84 ? 0.343 -21.672 -8.742 1 97.69 84 THR A C 1
ATOM 675 O O . THR A 1 84 ? 0.984 -22.703 -8.953 1 97.69 84 THR A O 1
ATOM 678 N N . PRO A 1 85 ? -0.763 -21.688 -8.109 1 97.56 85 PRO A N 1
ATOM 679 C CA . PRO A 1 85 ? -1.423 -22.969 -7.863 1 97.56 85 PRO A CA 1
ATOM 680 C C . PRO A 1 85 ? -2.033 -23.562 -9.133 1 97.56 85 PRO A C 1
ATOM 682 O O . PRO A 1 85 ? -2.1 -22.891 -10.164 1 97.56 85 PRO A O 1
ATOM 685 N N . ALA A 1 86 ? -2.348 -24.859 -8.953 1 97.75 86 ALA A N 1
ATOM 686 C CA . ALA A 1 86 ? -3.119 -25.469 -10.031 1 97.75 86 ALA A CA 1
ATOM 687 C C . ALA A 1 86 ? -4.41 -24.703 -10.289 1 97.75 86 ALA A C 1
ATOM 689 O O . ALA A 1 86 ? -4.969 -24.094 -9.375 1 97.75 86 ALA A O 1
ATOM 690 N N . LEU A 1 87 ? -4.855 -24.719 -11.539 1 97.31 87 LEU A N 1
ATOM 691 C CA . LEU A 1 87 ? -6.082 -24.016 -11.914 1 97.31 87 LEU A CA 1
ATOM 692 C C . LEU A 1 87 ? -7.266 -24.531 -11.094 1 97.31 87 LEU A C 1
ATOM 694 O O . LEU A 1 87 ? -8.094 -23.734 -10.648 1 97.31 87 LEU A O 1
ATOM 698 N N . GLU A 1 88 ? -7.332 -25.797 -10.922 1 96.62 88 GLU A N 1
ATOM 699 C CA . GLU A 1 88 ? -8.406 -26.391 -10.133 1 96.62 88 GLU A CA 1
ATOM 700 C C . GLU A 1 88 ? -8.391 -25.875 -8.695 1 96.62 88 GLU A C 1
ATOM 702 O O . GLU A 1 88 ? -9.445 -25.703 -8.078 1 96.62 88 GLU A O 1
ATOM 707 N N . LYS A 1 89 ? -7.258 -25.734 -8.172 1 97.75 89 LYS A N 1
ATOM 708 C CA . LYS A 1 89 ? -7.133 -25.219 -6.809 1 97.75 89 LYS A CA 1
ATOM 709 C C . LYS A 1 89 ? -7.664 -23.797 -6.711 1 97.75 89 LYS A C 1
ATOM 711 O O . LYS A 1 89 ? -8.32 -23.438 -5.73 1 97.75 89 LYS A O 1
ATOM 716 N N . ILE A 1 90 ? -7.371 -22.953 -7.676 1 98.19 90 ILE A N 1
ATOM 717 C CA . ILE A 1 90 ? -7.914 -21.594 -7.719 1 98.19 90 ILE A CA 1
ATOM 718 C C . ILE A 1 90 ? -9.438 -21.656 -7.656 1 98.19 90 ILE A C 1
ATOM 720 O O . ILE A 1 90 ? -10.062 -20.938 -6.875 1 98.19 90 ILE A O 1
ATOM 724 N N . CYS A 1 91 ? -10 -22.547 -8.453 1 96.62 91 CYS A N 1
ATOM 725 C CA . CYS A 1 91 ? -11.453 -22.719 -8.484 1 96.62 91 CYS A CA 1
ATOM 726 C C . CYS A 1 91 ? -11.977 -23.141 -7.121 1 96.62 91 CYS A C 1
ATOM 728 O O . CYS A 1 91 ? -12.969 -22.594 -6.633 1 96.62 91 CYS A O 1
ATOM 730 N N . SER A 1 92 ? -11.312 -24.047 -6.531 1 98 92 SER A N 1
ATOM 731 C CA . SER A 1 92 ? -11.734 -24.562 -5.238 1 98 92 SER A CA 1
ATOM 732 C C . SER A 1 92 ? -11.688 -23.484 -4.16 1 98 92 SER A C 1
ATOM 734 O O . SER A 1 92 ? -12.586 -23.406 -3.318 1 98 92 SER A O 1
ATOM 736 N N . ILE A 1 93 ? -10.688 -22.703 -4.172 1 98.56 93 ILE A N 1
ATOM 737 C CA . ILE A 1 93 ? -10.539 -21.625 -3.197 1 98.56 93 ILE A CA 1
ATOM 738 C C . ILE A 1 93 ? -11.664 -20.609 -3.363 1 98.56 93 ILE A C 1
ATOM 740 O O . ILE A 1 93 ? -12.305 -20.219 -2.385 1 98.56 93 ILE A O 1
ATOM 744 N N . CYS A 1 94 ? -11.898 -20.203 -4.602 1 97.5 94 CYS A N 1
ATOM 745 C CA . CYS A 1 94 ? -12.945 -19.219 -4.867 1 97.5 94 CYS A CA 1
ATOM 746 C C . CYS A 1 94 ? -14.312 -19.766 -4.441 1 97.5 94 CYS A C 1
ATOM 748 O O . CYS A 1 94 ? -15.102 -19.031 -3.836 1 97.5 94 CYS A O 1
ATOM 750 N N . LYS A 1 95 ? -14.609 -21 -4.75 1 96.69 95 LYS A N 1
ATOM 751 C CA . LYS A 1 95 ? -15.867 -21.625 -4.359 1 96.69 95 LYS A CA 1
ATOM 752 C C . LYS A 1 95 ? -16.016 -21.672 -2.842 1 96.69 95 LYS A C 1
ATOM 754 O O . LYS A 1 95 ? -17.094 -21.391 -2.311 1 96.69 95 LYS A O 1
ATOM 759 N N . ALA A 1 96 ? -14.945 -22.047 -2.195 1 98.19 96 ALA A N 1
ATOM 760 C CA . ALA A 1 96 ? -14.961 -22.125 -0.737 1 98.19 96 ALA A CA 1
ATOM 761 C C . ALA A 1 96 ? -15.195 -20.75 -0.121 1 98.19 96 ALA A C 1
ATOM 763 O O . ALA A 1 96 ? -15.961 -20.609 0.839 1 98.19 96 ALA A O 1
ATOM 764 N N . MET A 1 97 ? -14.516 -19.734 -0.592 1 97.81 97 MET A N 1
ATOM 765 C CA . MET A 1 97 ? -14.719 -18.359 -0.123 1 97.81 97 MET A CA 1
ATOM 766 C C . MET A 1 97 ? -16.172 -17.938 -0.301 1 97.81 97 MET A C 1
ATOM 768 O O . MET A 1 97 ? -16.797 -17.422 0.632 1 97.81 97 MET A O 1
ATOM 772 N N . ASP A 1 98 ? -16.656 -18.203 -1.496 1 95.75 98 ASP A N 1
ATOM 773 C CA . ASP A 1 98 ? -18.031 -17.828 -1.824 1 95.75 98 ASP A CA 1
ATOM 774 C C . ASP A 1 98 ? -19.031 -18.516 -0.894 1 95.75 98 ASP A C 1
ATOM 776 O O . ASP A 1 98 ? -19.953 -17.891 -0.374 1 95.75 98 ASP A O 1
ATOM 780 N N . THR A 1 99 ? -18.828 -19.781 -0.693 1 96.81 99 THR A N 1
ATOM 781 C CA . THR A 1 99 ? -19.703 -20.562 0.169 1 96.81 99 THR A CA 1
ATOM 782 C C . THR A 1 99 ? -19.688 -20.031 1.596 1 96.81 99 THR A C 1
ATOM 784 O O . THR A 1 99 ? -20.75 -19.828 2.201 1 96.81 99 THR A O 1
ATOM 787 N N . TRP A 1 100 ? -18.547 -19.734 2.105 1 97.88 100 TRP A N 1
ATOM 788 C CA . TRP A 1 100 ? -18.406 -19.25 3.473 1 97.88 100 TRP A CA 1
ATOM 789 C C . TRP A 1 100 ? -19.031 -17.859 3.617 1 97.88 100 TRP A C 1
ATOM 791 O O . TRP A 1 100 ? -19.812 -17.625 4.547 1 97.88 100 TRP A O 1
ATOM 801 N N . LEU A 1 101 ? -18.734 -16.984 2.734 1 96.38 101 LEU A N 1
ATOM 802 C CA . LEU A 1 101 ? -19.188 -15.594 2.816 1 96.38 101 LEU A CA 1
ATOM 803 C C . LEU A 1 101 ? -20.703 -15.516 2.648 1 96.38 101 LEU A C 1
ATOM 805 O O . LEU A 1 101 ? -21.344 -14.625 3.219 1 96.38 101 LEU A O 1
ATOM 809 N N . ASN A 1 102 ? -21.297 -16.453 1.967 1 94.19 102 ASN A N 1
ATOM 810 C CA . ASN A 1 102 ? -22.734 -16.438 1.725 1 94.19 102 ASN A CA 1
ATOM 811 C C . ASN A 1 102 ? -23.5 -17.156 2.828 1 94.19 102 ASN A C 1
ATOM 813 O O . ASN A 1 102 ? -24.734 -17.062 2.908 1 94.19 102 ASN A O 1
ATOM 817 N N . ALA A 1 103 ? -22.828 -17.828 3.645 1 96.81 103 ALA A N 1
ATOM 818 C CA . ALA A 1 103 ? -23.484 -18.578 4.711 1 96.81 103 ALA A CA 1
ATOM 819 C C . ALA A 1 103 ? -24.047 -17.641 5.777 1 96.81 103 ALA A C 1
ATOM 821 O O . ALA A 1 103 ? -25.094 -17.922 6.367 1 96.81 103 ALA A O 1
ATOM 822 N N . ALA A 1 104 ? -23.328 -16.547 6.098 1 96.69 104 ALA A N 1
ATOM 823 C CA . ALA A 1 104 ? -23.781 -15.547 7.059 1 96.69 104 ALA A CA 1
ATOM 824 C C . ALA A 1 104 ? -23.188 -14.18 6.746 1 96.69 104 ALA A C 1
ATOM 826 O O . ALA A 1 104 ? -22.047 -14.078 6.289 1 96.69 104 ALA A O 1
ATOM 827 N N . ALA A 1 105 ? -23.875 -13.109 7.176 1 93.75 105 ALA A N 1
ATOM 828 C CA . ALA A 1 105 ? -23.5 -11.742 6.84 1 93.75 105 ALA A CA 1
ATOM 829 C C . ALA A 1 105 ? -22.25 -11.312 7.617 1 93.75 105 ALA A C 1
ATOM 831 O O . ALA A 1 105 ? -21.547 -10.383 7.211 1 93.75 105 ALA A O 1
ATOM 832 N N . HIS A 1 106 ? -21.922 -12.008 8.719 1 95.38 106 HIS A N 1
ATOM 833 C CA . HIS A 1 106 ? -20.812 -11.594 9.555 1 95.38 106 HIS A CA 1
ATOM 834 C C . HIS A 1 106 ? -19.594 -12.477 9.328 1 95.38 106 HIS A C 1
ATOM 836 O O . HIS A 1 106 ? -18.562 -12.297 9.977 1 95.38 106 HIS A O 1
ATOM 842 N N . ASN A 1 107 ? -19.734 -13.453 8.391 1 97.88 107 ASN A N 1
ATOM 843 C CA . ASN A 1 107 ? -18.625 -14.359 8.117 1 97.88 107 ASN A CA 1
ATOM 844 C C . ASN A 1 107 ? -17.453 -13.633 7.449 1 97.88 107 ASN A C 1
ATOM 846 O O . ASN A 1 107 ? -17.656 -12.883 6.492 1 97.88 107 ASN A O 1
ATOM 850 N N . VAL A 1 108 ? -16.281 -13.844 7.965 1 98.5 108 VAL A N 1
ATOM 851 C CA . VAL A 1 108 ? -15.07 -13.203 7.465 1 98.5 108 VAL A CA 1
ATOM 852 C C . VAL A 1 108 ? -14.102 -14.266 6.945 1 98.5 108 VAL A C 1
ATOM 854 O O . VAL A 1 108 ? -13.953 -15.328 7.551 1 98.5 108 VAL A O 1
ATOM 857 N N . VAL A 1 109 ? -13.492 -13.992 5.797 1 98.81 109 VAL A N 1
ATOM 858 C CA . VAL A 1 109 ? -12.422 -14.828 5.262 1 98.81 109 VAL A CA 1
ATOM 859 C C . VAL A 1 109 ? -11.07 -14.195 5.562 1 98.81 109 VAL A C 1
ATOM 861 O O . VAL A 1 109 ? -10.859 -13.008 5.289 1 98.81 109 VAL A O 1
ATOM 864 N N . VAL A 1 110 ? -10.18 -14.93 6.172 1 98.88 110 VAL A N 1
ATOM 865 C CA . VAL A 1 110 ? -8.812 -14.484 6.426 1 98.88 110 VAL A CA 1
ATOM 866 C C . VAL A 1 110 ? -7.844 -15.258 5.539 1 98.88 110 VAL A C 1
ATOM 868 O O . VAL A 1 110 ? -7.75 -16.484 5.633 1 98.88 110 VAL A O 1
ATOM 871 N N . LEU A 1 111 ? -7.191 -14.594 4.645 1 98.81 111 LEU A N 1
ATOM 872 C CA . LEU A 1 111 ? -6.168 -15.195 3.797 1 98.81 111 LEU A CA 1
ATOM 873 C C . LEU A 1 111 ? -4.801 -15.125 4.465 1 98.81 111 LEU A C 1
ATOM 875 O O . LEU A 1 111 ? -4.281 -14.031 4.707 1 98.81 111 LEU A O 1
ATOM 879 N N . HIS A 1 112 ? -4.25 -16.266 4.785 1 98.56 112 HIS A N 1
ATOM 880 C CA . HIS A 1 112 ? -2.982 -16.391 5.496 1 98.56 112 HIS A CA 1
ATOM 881 C C . HIS A 1 112 ? -1.852 -16.766 4.547 1 98.56 112 HIS A C 1
ATOM 883 O O . HIS A 1 112 ? -1.939 -17.781 3.846 1 98.56 112 HIS A O 1
ATOM 889 N N . ASN A 1 113 ? -0.784 -15.984 4.559 1 97.81 113 ASN A N 1
ATOM 890 C CA . ASN A 1 113 ? 0.34 -16.25 3.666 1 97.81 113 ASN A CA 1
ATOM 891 C C . ASN A 1 113 ? 1.676 -15.992 4.359 1 97.81 113 ASN A C 1
ATOM 893 O O . ASN A 1 113 ? 1.894 -14.914 4.918 1 97.81 113 ASN A O 1
ATOM 897 N N . LYS A 1 114 ? 2.549 -16.906 4.379 1 96.44 114 LYS A N 1
ATOM 898 C CA . LYS A 1 114 ? 3.953 -16.719 4.73 1 96.44 114 LYS A CA 1
ATOM 899 C C . LYS A 1 114 ? 4.844 -16.75 3.492 1 96.44 114 LYS A C 1
ATOM 901 O O . LYS A 1 114 ? 4.871 -17.75 2.771 1 96.44 114 LYS A O 1
ATOM 906 N N . GLY A 1 115 ? 5.57 -15.711 3.24 1 95.12 115 GLY A N 1
ATOM 907 C CA . GLY A 1 115 ? 6.398 -15.609 2.051 1 95.12 115 GLY A CA 1
ATOM 908 C C . GLY A 1 115 ? 5.953 -14.508 1.104 1 95.12 115 GLY A C 1
ATOM 909 O O . GLY A 1 115 ? 5.531 -13.438 1.545 1 95.12 115 GLY A O 1
ATOM 910 N N . ASN A 1 116 ? 6.129 -14.766 -0.17 1 94.25 116 ASN A N 1
ATOM 911 C CA . ASN A 1 116 ? 5.809 -13.773 -1.188 1 94.25 116 ASN A CA 1
ATOM 912 C C . ASN A 1 116 ? 4.305 -13.508 -1.263 1 94.25 116 ASN A C 1
ATOM 914 O O . ASN A 1 116 ? 3.504 -14.445 -1.217 1 94.25 116 ASN A O 1
ATOM 918 N N . ARG A 1 117 ? 3.893 -12.297 -1.454 1 95.38 117 ARG A N 1
ATOM 919 C CA . ARG A 1 117 ? 2.492 -11.883 -1.435 1 95.38 117 ARG A CA 1
ATOM 920 C C . ARG A 1 117 ? 1.801 -12.234 -2.748 1 95.38 117 ARG A C 1
ATOM 922 O O . ARG A 1 117 ? 0.58 -12.109 -2.865 1 95.38 117 ARG A O 1
ATOM 929 N N . GLY A 1 118 ? 2.529 -12.648 -3.703 1 96.31 118 GLY A N 1
ATOM 930 C CA . GLY A 1 118 ? 1.946 -13.062 -4.969 1 96.31 118 GLY A CA 1
ATOM 931 C C . GLY A 1 118 ? 0.856 -14.109 -4.809 1 96.31 118 GLY A C 1
ATOM 932 O O . GLY A 1 118 ? -0.109 -14.125 -5.578 1 96.31 118 GLY A O 1
ATOM 933 N N . ARG A 1 119 ? 0.969 -14.961 -3.811 1 97.25 119 ARG A N 1
ATOM 934 C CA . ARG A 1 119 ? -0.05 -15.969 -3.555 1 97.25 119 ARG A CA 1
ATOM 935 C C . ARG A 1 119 ? -1.379 -15.328 -3.176 1 97.25 119 ARG A C 1
ATOM 937 O O . ARG A 1 119 ? -2.434 -15.727 -3.668 1 97.25 119 ARG A O 1
ATOM 944 N N . LEU A 1 120 ? -1.298 -14.312 -2.318 1 97.69 120 LEU A N 1
ATOM 945 C CA . LEU A 1 120 ? -2.494 -13.555 -1.972 1 97.69 120 LEU A CA 1
ATOM 946 C C . LEU A 1 120 ? -3.131 -12.945 -3.217 1 97.69 120 LEU A C 1
ATOM 948 O O . LEU A 1 120 ? -4.352 -12.977 -3.373 1 97.69 120 LEU A O 1
ATOM 952 N N . GLY A 1 121 ? -2.266 -12.461 -4.039 1 97.06 121 GLY A N 1
ATOM 953 C CA . GLY A 1 121 ? -2.721 -11.812 -5.258 1 97.06 121 GLY A CA 1
ATOM 954 C C . GLY A 1 121 ? -3.502 -12.734 -6.172 1 97.06 121 GLY A C 1
ATOM 955 O O . GLY A 1 121 ? -4.535 -12.352 -6.723 1 97.06 121 GLY A O 1
ATOM 956 N N . VAL A 1 122 ? -3.01 -13.922 -6.34 1 97.5 122 VAL A N 1
ATOM 957 C CA . VAL A 1 122 ? -3.676 -14.898 -7.195 1 97.5 122 VAL A CA 1
ATOM 958 C C . VAL A 1 122 ? -5.098 -15.141 -6.695 1 97.5 122 VAL A C 1
ATOM 960 O O . VAL A 1 122 ? -6.055 -15.078 -7.473 1 97.5 122 VAL A O 1
ATOM 963 N N . VAL A 1 123 ? -5.258 -15.305 -5.398 1 98.56 123 VAL A N 1
ATOM 964 C CA . VAL A 1 123 ? -6.551 -15.641 -4.809 1 98.56 123 VAL A CA 1
ATOM 965 C C . VAL A 1 123 ? -7.484 -14.43 -4.891 1 98.56 123 VAL A C 1
ATOM 967 O O . VAL A 1 123 ? -8.641 -14.562 -5.309 1 98.56 123 VAL A O 1
ATOM 970 N N . VAL A 1 124 ? -7 -13.273 -4.527 1 98.31 124 VAL A N 1
ATOM 971 C CA . VAL A 1 124 ? -7.816 -12.07 -4.477 1 98.31 124 VAL A CA 1
ATOM 972 C C . VAL A 1 124 ? -8.281 -11.695 -5.883 1 98.31 124 VAL A C 1
ATOM 974 O O . VAL A 1 124 ? -9.461 -11.406 -6.098 1 98.31 124 VAL A O 1
ATOM 977 N N . ALA A 1 125 ? -7.375 -11.727 -6.848 1 97.69 125 ALA A N 1
ATOM 978 C CA . ALA A 1 125 ? -7.727 -11.406 -8.227 1 97.69 125 ALA A CA 1
ATOM 979 C C . ALA A 1 125 ? -8.695 -12.43 -8.797 1 97.69 125 ALA A C 1
ATOM 981 O O . ALA A 1 125 ? -9.664 -12.07 -9.477 1 97.69 125 ALA A O 1
ATOM 982 N N . ALA A 1 126 ? -8.398 -13.688 -8.516 1 97.62 126 ALA A N 1
ATOM 983 C CA . ALA A 1 126 ? -9.297 -14.734 -8.992 1 97.62 126 ALA A CA 1
ATOM 984 C C . ALA A 1 126 ? -10.695 -14.562 -8.414 1 97.62 126 ALA A C 1
ATOM 986 O O . ALA A 1 126 ? -11.695 -14.641 -9.133 1 97.62 126 ALA A O 1
ATOM 987 N N . TYR A 1 127 ? -10.758 -14.305 -7.129 1 97.75 127 TYR A N 1
ATOM 988 C CA . TYR A 1 127 ? -12.055 -14.164 -6.48 1 97.75 127 TYR A CA 1
ATOM 989 C C . TYR A 1 127 ? -12.781 -12.914 -6.969 1 97.75 127 TYR A C 1
ATOM 991 O O . TYR A 1 127 ? -14.008 -12.914 -7.09 1 97.75 127 TYR A O 1
ATOM 999 N N . MET A 1 128 ? -12.023 -11.867 -7.203 1 96.5 128 MET A N 1
ATOM 1000 C CA . MET A 1 128 ? -12.594 -10.664 -7.801 1 96.5 128 MET A CA 1
ATOM 1001 C C . MET A 1 128 ? -13.336 -10.992 -9.094 1 96.5 128 MET A C 1
ATOM 1003 O O . MET A 1 128 ? -14.477 -10.57 -9.281 1 96.5 128 MET A O 1
ATOM 1007 N N . HIS A 1 129 ? -12.734 -11.797 -9.977 1 95 129 HIS A N 1
ATOM 1008 C CA . HIS A 1 129 ? -13.352 -12.219 -11.227 1 95 129 HIS A CA 1
ATOM 1009 C C . HIS A 1 129 ? -14.5 -13.195 -10.977 1 95 129 HIS A C 1
ATOM 1011 O O . HIS A 1 129 ? -15.539 -13.117 -11.633 1 95 129 HIS A O 1
ATOM 1017 N N . TYR A 1 130 ? -14.266 -14.086 -10.07 1 94.75 130 TYR A N 1
ATOM 1018 C CA . TYR A 1 130 ? -15.273 -15.078 -9.711 1 94.75 130 TYR A CA 1
ATOM 1019 C C . TYR A 1 130 ? -16.562 -14.398 -9.25 1 94.75 130 TYR A C 1
ATOM 1021 O O . TYR A 1 130 ? -17.656 -14.758 -9.688 1 94.75 130 TYR A O 1
ATOM 1029 N N . SER A 1 131 ? -16.391 -13.367 -8.344 1 92.06 131 SER A N 1
ATOM 1030 C CA . SER A 1 131 ? -17.531 -12.688 -7.758 1 92.06 131 SER A CA 1
ATOM 1031 C C . SER A 1 131 ? -18.234 -11.797 -8.773 1 92.06 131 SER A C 1
ATOM 1033 O O . SER A 1 131 ? -19.391 -11.398 -8.578 1 92.06 131 SER A O 1
ATOM 1035 N N . ASN A 1 132 ? -17.578 -11.438 -9.773 1 87.06 132 ASN A N 1
ATOM 1036 C CA . ASN A 1 132 ? -18.125 -10.57 -10.812 1 87.06 132 ASN A CA 1
ATOM 1037 C C . ASN A 1 132 ? -19.172 -11.297 -11.656 1 87.06 132 ASN A C 1
ATOM 1039 O O . ASN A 1 132 ? -20 -10.664 -12.297 1 87.06 132 ASN A O 1
ATOM 1043 N N . ILE A 1 133 ? -19.125 -12.578 -11.711 1 80.06 133 ILE A N 1
ATOM 1044 C CA . ILE A 1 133 ? -20.062 -13.367 -12.516 1 80.06 133 ILE A CA 1
ATOM 1045 C C . ILE A 1 133 ? -21.469 -13.25 -11.938 1 80.06 133 ILE A C 1
ATOM 1047 O O . ILE A 1 133 ? -22.438 -13.164 -12.688 1 80.06 133 ILE A O 1
ATOM 1051 N N . SER A 1 134 ? -21.562 -13.203 -10.578 1 69.31 134 SER A N 1
ATOM 1052 C CA . SER A 1 134 ? -22.891 -13.086 -9.977 1 69.31 134 SER A CA 1
ATOM 1053 C C . SER A 1 134 ? -23.375 -11.648 -10.016 1 69.31 134 SER A C 1
ATOM 1055 O O . SER A 1 134 ? -24.578 -11.391 -9.883 1 69.31 134 SER A O 1
ATOM 1057 N N . ALA A 1 135 ? -22.625 -10.625 -10.562 1 65.31 135 ALA A N 1
ATOM 1058 C CA . ALA A 1 135 ? -22.812 -9.211 -10.867 1 65.31 135 ALA A CA 1
ATOM 1059 C C . ALA A 1 135 ? -23.781 -8.555 -9.883 1 65.31 135 ALA A C 1
ATOM 1061 O O . ALA A 1 135 ? -24.641 -7.77 -10.281 1 65.31 135 ALA A O 1
ATOM 1062 N N . SER A 1 136 ? -23.625 -8.852 -8.555 1 75.19 136 SER A N 1
ATOM 1063 C CA . SER A 1 136 ? -24.531 -8.086 -7.699 1 75.19 136 SER A CA 1
ATOM 1064 C C . SER A 1 136 ? -23.953 -6.711 -7.383 1 75.19 136 SER A C 1
ATOM 1066 O O . SER A 1 136 ? -22.734 -6.547 -7.273 1 75.19 136 SER A O 1
ATOM 1068 N N . ALA A 1 137 ? -24.797 -5.746 -7.488 1 72.75 137 ALA A N 1
ATOM 1069 C CA . ALA A 1 137 ? -24.422 -4.348 -7.293 1 72.75 137 ALA A CA 1
ATOM 1070 C C . ALA A 1 137 ? -23.766 -4.141 -5.934 1 72.75 137 ALA A C 1
ATOM 1072 O O . ALA A 1 137 ? -22.875 -3.299 -5.793 1 72.75 137 ALA A O 1
ATOM 1073 N N . ASP A 1 138 ? -24.047 -4.93 -5.055 1 79.31 138 ASP A N 1
ATOM 1074 C CA . ASP A 1 138 ? -23.547 -4.734 -3.695 1 79.31 138 ASP A CA 1
ATOM 1075 C C . ASP A 1 138 ? -22.109 -5.215 -3.557 1 79.31 138 ASP A C 1
ATOM 1077 O O . ASP A 1 138 ? -21.453 -4.941 -2.549 1 79.31 138 ASP A O 1
ATOM 1081 N N . GLN A 1 139 ? -21.688 -5.719 -4.719 1 89.31 139 GLN A N 1
ATOM 1082 C CA . GLN A 1 139 ? -20.328 -6.246 -4.629 1 89.31 139 GLN A CA 1
ATOM 1083 C C . GLN A 1 139 ? -19.344 -5.348 -5.367 1 89.31 139 GLN A C 1
ATOM 1085 O O . GLN A 1 139 ? -18.141 -5.613 -5.375 1 89.31 139 GLN A O 1
ATOM 1090 N N . ALA A 1 140 ? -19.906 -4.332 -5.918 1 92.06 140 ALA A N 1
ATOM 1091 C CA . ALA A 1 140 ? -19.047 -3.451 -6.719 1 92.06 140 ALA A CA 1
ATOM 1092 C C . ALA A 1 140 ? -17.953 -2.83 -5.867 1 92.06 140 ALA A C 1
ATOM 1094 O O . ALA A 1 140 ? -16.797 -2.758 -6.293 1 92.06 140 ALA A O 1
ATOM 1095 N N . LEU A 1 141 ? -18.297 -2.379 -4.695 1 95.12 141 LEU A N 1
ATOM 1096 C CA . LEU A 1 141 ? -17.312 -1.782 -3.793 1 95.12 141 LEU A CA 1
ATOM 1097 C C . LEU A 1 141 ? -16.234 -2.791 -3.424 1 95.12 141 LEU A C 1
ATOM 1099 O O . LEU A 1 141 ? -15.039 -2.457 -3.412 1 95.12 141 LEU A O 1
ATOM 1103 N N . ASP A 1 142 ? -16.641 -3.982 -3.184 1 95.62 142 ASP A N 1
ATOM 1104 C CA . ASP A 1 142 ? -15.695 -5.043 -2.838 1 95.62 142 ASP A CA 1
ATOM 1105 C C . ASP A 1 142 ? -14.742 -5.324 -3.996 1 95.62 142 ASP A C 1
ATOM 1107 O O . ASP A 1 142 ? -13.531 -5.449 -3.793 1 95.62 142 ASP A O 1
ATOM 1111 N N . ARG A 1 143 ? -15.281 -5.434 -5.156 1 95.56 143 ARG A N 1
ATOM 1112 C CA . ARG A 1 143 ? -14.453 -5.695 -6.328 1 95.56 143 ARG A CA 1
ATOM 1113 C C . ARG A 1 143 ? -13.445 -4.574 -6.551 1 95.56 143 ARG A C 1
ATOM 1115 O O . ARG A 1 143 ? -12.289 -4.828 -6.883 1 95.56 143 ARG A O 1
ATOM 1122 N N . PHE A 1 144 ? -13.93 -3.363 -6.395 1 95.06 144 PHE A N 1
ATOM 1123 C CA . PHE A 1 144 ? -13.031 -2.223 -6.531 1 95.06 144 PHE A CA 1
ATOM 1124 C C . PHE A 1 144 ? -11.906 -2.291 -5.504 1 95.06 144 PHE A C 1
ATOM 1126 O O . PHE A 1 144 ? -10.742 -2.088 -5.844 1 95.06 144 PHE A O 1
ATOM 1133 N N . ALA A 1 145 ? -12.266 -2.551 -4.289 1 96.19 145 ALA A N 1
ATOM 1134 C CA . ALA A 1 145 ? -11.281 -2.643 -3.211 1 96.19 145 ALA A CA 1
ATOM 1135 C C . ALA A 1 145 ? -10.289 -3.77 -3.471 1 96.19 145 ALA A C 1
ATOM 1137 O O . ALA A 1 145 ? -9.086 -3.609 -3.246 1 96.19 145 ALA A O 1
ATOM 1138 N N . MET A 1 146 ? -10.758 -4.902 -3.908 1 97.06 146 MET A N 1
ATOM 1139 C CA . MET A 1 146 ? -9.883 -6.027 -4.242 1 97.06 146 MET A CA 1
ATOM 1140 C C . MET A 1 146 ? -8.93 -5.66 -5.367 1 97.06 146 MET A C 1
ATOM 1142 O O . MET A 1 146 ? -7.746 -6.008 -5.324 1 97.06 146 MET A O 1
ATOM 1146 N N . LYS A 1 147 ? -9.461 -4.988 -6.332 1 95.56 147 LYS A N 1
ATOM 1147 C CA . LYS A 1 147 ? -8.633 -4.539 -7.445 1 95.56 147 LYS A CA 1
ATOM 1148 C C . LYS A 1 147 ? -7.516 -3.615 -6.957 1 95.56 147 LYS A C 1
ATOM 1150 O O . LYS A 1 147 ? -6.363 -3.756 -7.371 1 95.56 147 LYS A O 1
ATOM 1155 N N . ARG A 1 148 ? -7.812 -2.719 -6.098 1 93.69 148 ARG A N 1
ATOM 1156 C CA . ARG A 1 148 ? -6.82 -1.785 -5.566 1 93.69 148 ARG A CA 1
ATOM 1157 C C . ARG A 1 148 ? -5.754 -2.518 -4.762 1 93.69 148 ARG A C 1
ATOM 1159 O O . ARG A 1 148 ? -4.566 -2.223 -4.883 1 93.69 148 ARG A O 1
ATOM 1166 N N . PHE A 1 149 ? -6.164 -3.408 -3.939 1 95.56 149 PHE A N 1
ATOM 1167 C CA . PHE A 1 149 ? -5.219 -4.227 -3.191 1 95.56 149 PHE A CA 1
ATOM 1168 C C . PHE A 1 149 ? -4.254 -4.934 -4.133 1 95.56 149 PHE A C 1
ATOM 1170 O O . PHE A 1 149 ? -3.037 -4.902 -3.924 1 95.56 149 PHE A O 1
ATOM 1177 N N . TYR A 1 150 ? -4.836 -5.586 -5.125 1 95.75 150 TYR A N 1
ATOM 1178 C CA . TYR A 1 150 ? -4.035 -6.332 -6.094 1 95.75 150 TYR A CA 1
ATOM 1179 C C . TYR A 1 150 ? -3.01 -5.426 -6.766 1 95.75 150 TYR A C 1
ATOM 1181 O O . TYR A 1 150 ? -1.826 -5.766 -6.832 1 95.75 150 TYR A O 1
ATOM 1189 N N . GLU A 1 151 ? -3.422 -4.316 -7.215 1 93.19 151 GLU A N 1
ATOM 1190 C CA . GLU A 1 151 ? -2.564 -3.387 -7.945 1 93.19 151 GLU A CA 1
ATOM 1191 C C . GLU A 1 151 ? -1.477 -2.812 -7.047 1 93.19 151 GLU A C 1
ATOM 1193 O O . GLU A 1 151 ? -0.326 -2.672 -7.465 1 93.19 151 GLU A O 1
ATOM 1198 N N . ASP A 1 152 ? -1.821 -2.578 -5.793 1 89.31 152 ASP A N 1
ATOM 1199 C CA . ASP A 1 152 ? -0.909 -1.88 -4.891 1 89.31 152 ASP A CA 1
ATOM 1200 C C . ASP A 1 152 ? 0.057 -2.855 -4.223 1 89.31 152 ASP A C 1
ATOM 1202 O O . ASP A 1 152 ? 1.252 -2.576 -4.109 1 89.31 152 ASP A O 1
ATOM 1206 N N . LYS A 1 153 ? -0.485 -3.975 -3.828 1 88.12 153 LYS A N 1
ATOM 1207 C CA . LYS A 1 153 ? 0.296 -4.828 -2.938 1 88.12 153 LYS A CA 1
ATOM 1208 C C . LYS A 1 153 ? 0.871 -6.027 -3.688 1 88.12 153 LYS A C 1
ATOM 1210 O O . LYS A 1 153 ? 1.864 -6.617 -3.258 1 88.12 153 LYS A O 1
ATOM 1215 N N . VAL A 1 154 ? 0.312 -6.301 -4.828 1 87.44 154 VAL A N 1
ATOM 1216 C CA . VAL A 1 154 ? 0.628 -7.613 -5.383 1 87.44 154 VAL A CA 1
ATOM 1217 C C . VAL A 1 154 ? 1.395 -7.445 -6.695 1 87.44 154 VAL A C 1
ATOM 1219 O O . VAL A 1 154 ? 2.398 -8.125 -6.922 1 87.44 154 VAL A O 1
ATOM 1222 N N . VAL A 1 155 ? 1.016 -6.527 -7.508 1 91 155 VAL A N 1
ATOM 1223 C CA . VAL A 1 155 ? 1.602 -6.34 -8.828 1 91 155 VAL A CA 1
ATOM 1224 C C . VAL A 1 155 ? 3.111 -6.141 -8.703 1 91 155 VAL A C 1
ATOM 1226 O O . VAL A 1 155 ? 3.889 -6.762 -9.43 1 91 155 VAL A O 1
ATOM 1229 N N . PRO A 1 156 ? 3.562 -5.438 -7.691 1 90.56 156 PRO A N 1
ATOM 1230 C CA . PRO A 1 156 ? 5.004 -5.188 -7.613 1 90.56 156 PRO A CA 1
ATOM 1231 C C . PRO A 1 156 ? 5.801 -6.445 -7.289 1 90.56 156 PRO A C 1
ATOM 1233 O O . PRO A 1 156 ? 7 -6.512 -7.578 1 90.56 156 PRO A O 1
ATOM 1236 N N . VAL A 1 157 ? 5.203 -7.469 -6.762 1 94.12 157 VAL A N 1
ATOM 1237 C CA . VAL A 1 157 ? 5.969 -8.609 -6.281 1 94.12 157 VAL A CA 1
ATOM 1238 C C . VAL A 1 157 ? 5.512 -9.883 -6.996 1 94.12 157 VAL A C 1
ATOM 1240 O O . VAL A 1 157 ? 6.008 -10.969 -6.715 1 94.12 157 VAL A O 1
ATOM 1243 N N . GLY A 1 158 ? 4.605 -9.758 -7.891 1 95.62 158 GLY A N 1
ATOM 1244 C CA . GLY A 1 158 ? 4.023 -10.898 -8.578 1 95.62 158 GLY A CA 1
ATOM 1245 C C . GLY A 1 158 ? 4.938 -11.484 -9.641 1 95.62 158 GLY A C 1
ATOM 1246 O O . GLY A 1 158 ? 5.855 -10.812 -10.117 1 95.62 158 GLY A O 1
ATOM 1247 N N . GLN A 1 159 ? 4.699 -12.734 -9.961 1 97.62 159 GLN A N 1
ATOM 1248 C CA . GLN A 1 159 ? 5.398 -13.445 -11.023 1 97.62 159 GLN A CA 1
ATOM 1249 C C . GLN A 1 159 ? 4.539 -13.547 -12.281 1 97.62 159 GLN A C 1
ATOM 1251 O O . GLN A 1 159 ? 3.311 -13.594 -12.203 1 97.62 159 GLN A O 1
ATOM 1256 N N . PRO A 1 160 ? 5.188 -13.625 -13.477 1 98.44 160 PRO A N 1
ATOM 1257 C CA . PRO A 1 160 ? 4.449 -13.703 -14.734 1 98.44 160 PRO A CA 1
ATOM 1258 C C . PRO A 1 160 ? 3.498 -14.898 -14.797 1 98.44 160 PRO A C 1
ATOM 1260 O O . PRO A 1 160 ? 2.371 -14.773 -15.281 1 98.44 160 PRO A O 1
ATOM 1263 N N . SER A 1 161 ? 3.922 -16.016 -14.281 1 98.69 161 SER A N 1
ATOM 1264 C CA . SER A 1 161 ? 3.053 -17.188 -14.305 1 98.69 161 SER A CA 1
ATOM 1265 C C . SER A 1 161 ? 1.798 -16.953 -13.469 1 98.69 161 SER A C 1
ATOM 1267 O O . SER A 1 161 ? 0.72 -17.453 -13.805 1 98.69 161 SER A O 1
ATOM 1269 N N . GLN A 1 162 ? 1.931 -16.297 -12.336 1 98.38 162 GLN A N 1
ATOM 1270 C CA . GLN A 1 162 ? 0.779 -15.977 -11.5 1 98.38 162 GLN A CA 1
ATOM 1271 C C . GLN A 1 162 ? -0.231 -15.125 -12.266 1 98.38 162 GLN A C 1
ATOM 1273 O O . GLN A 1 162 ? -1.429 -15.414 -12.258 1 98.38 162 GLN A O 1
ATOM 1278 N N . LYS A 1 163 ? 0.29 -14.133 -12.953 1 97.94 163 LYS A N 1
ATOM 1279 C CA . LYS A 1 163 ? -0.566 -13.289 -13.781 1 97.94 163 LYS A CA 1
ATOM 1280 C C . LYS A 1 163 ? -1.249 -14.102 -14.875 1 97.94 163 LYS A C 1
ATOM 1282 O O . LYS A 1 163 ? -2.434 -13.906 -15.148 1 97.94 163 LYS A O 1
ATOM 1287 N N . ARG A 1 164 ? -0.521 -14.945 -15.453 1 98.12 164 ARG A N 1
ATOM 1288 C CA . ARG A 1 164 ? -1.034 -15.781 -16.531 1 98.12 164 ARG A CA 1
ATOM 1289 C C . ARG A 1 164 ? -2.195 -16.641 -16.047 1 98.12 164 ARG A C 1
ATOM 1291 O O . ARG A 1 164 ? -3.217 -16.75 -16.734 1 98.12 164 ARG A O 1
ATOM 1298 N N . TYR A 1 165 ? -2.07 -17.25 -14.906 1 98.5 165 TYR A N 1
ATOM 1299 C CA . TYR A 1 165 ? -3.111 -18.141 -14.406 1 98.5 165 TYR A CA 1
ATOM 1300 C C . TYR A 1 165 ? -4.352 -17.344 -14 1 98.5 165 TYR A C 1
ATOM 1302 O O . TYR A 1 165 ? -5.477 -17.844 -14.117 1 98.5 165 TYR A O 1
ATOM 1310 N N . ILE A 1 166 ? -4.141 -16.141 -13.461 1 97.75 166 ILE A N 1
ATOM 1311 C CA . ILE A 1 166 ? -5.285 -15.266 -13.211 1 97.75 166 ILE A CA 1
ATOM 1312 C C . ILE A 1 166 ? -6.035 -15.016 -14.516 1 97.75 166 ILE A C 1
ATOM 1314 O O . ILE A 1 166 ? -7.266 -15.086 -14.555 1 97.75 166 ILE A O 1
ATOM 1318 N N . HIS A 1 167 ? -5.305 -14.812 -15.57 1 97.25 167 HIS A N 1
ATOM 1319 C CA . HIS A 1 167 ? -5.883 -14.602 -16.891 1 97.25 167 HIS A CA 1
ATOM 1320 C C . HIS A 1 167 ? -6.609 -15.852 -17.391 1 97.25 167 HIS A C 1
ATOM 1322 O O . HIS A 1 167 ? -7.734 -15.758 -17.891 1 97.25 167 HIS A O 1
ATOM 1328 N N . TYR A 1 168 ? -5.945 -17 -17.25 1 97.81 168 TYR A N 1
ATOM 1329 C CA . TYR A 1 168 ? -6.602 -18.25 -17.609 1 97.81 168 TYR A CA 1
ATOM 1330 C C . TYR A 1 168 ? -7.938 -18.391 -16.891 1 97.81 168 TYR A C 1
ATOM 1332 O O . TYR A 1 168 ? -8.961 -18.656 -17.516 1 97.81 168 TYR A O 1
ATOM 1340 N N . PHE A 1 169 ? -7.91 -18.172 -15.625 1 97.06 169 PHE A N 1
ATOM 1341 C CA . PHE A 1 169 ? -9.094 -18.375 -14.797 1 97.06 169 PHE A CA 1
ATOM 1342 C C . PHE A 1 169 ? -10.219 -17.438 -15.219 1 97.06 169 PHE A C 1
ATOM 1344 O O . PHE A 1 169 ? -11.344 -17.891 -15.445 1 97.06 169 PHE A O 1
ATOM 1351 N N . SER A 1 170 ? -9.883 -16.172 -15.312 1 95.69 170 SER A N 1
ATOM 1352 C CA . SER A 1 170 ? -10.867 -15.172 -15.719 1 95.69 170 SER A CA 1
ATOM 1353 C C . SER A 1 170 ? -11.422 -15.469 -17.109 1 95.69 170 SER A C 1
ATOM 1355 O O . SER A 1 170 ? -12.625 -15.352 -17.344 1 95.69 170 SER A O 1
ATOM 1357 N N . GLY A 1 171 ? -10.539 -15.836 -18.031 1 95.75 171 GLY A N 1
ATOM 1358 C CA . GLY A 1 171 ? -10.945 -16.156 -19.391 1 95.75 171 GLY A CA 1
ATOM 1359 C C . GLY A 1 171 ? -11.836 -17.375 -19.484 1 95.75 171 GLY A C 1
ATOM 1360 O O . GLY A 1 171 ? -12.812 -17.391 -20.234 1 95.75 171 GLY A O 1
ATOM 1361 N N . LEU A 1 172 ? -11.484 -18.359 -18.734 1 94.5 172 LEU A N 1
ATOM 1362 C CA . LEU A 1 172 ? -12.297 -19.562 -18.703 1 94.5 172 LEU A CA 1
ATOM 1363 C C . LEU A 1 172 ? -13.656 -19.297 -18.078 1 94.5 172 LEU A C 1
ATOM 1365 O O . LEU A 1 172 ? -14.68 -19.797 -18.562 1 94.5 172 LEU A O 1
ATOM 1369 N N . LEU A 1 173 ? -13.641 -18.516 -17 1 92.88 173 LEU A N 1
ATOM 1370 C CA . LEU A 1 173 ? -14.875 -18.141 -16.297 1 92.88 173 LEU A CA 1
ATOM 1371 C C . LEU A 1 173 ? -15.797 -17.344 -17.219 1 92.88 173 LEU A C 1
ATOM 1373 O O . LEU A 1 173 ? -17.016 -17.562 -17.219 1 92.88 173 LEU A O 1
ATOM 1377 N N . SER A 1 174 ? -15.281 -16.422 -18 1 91.88 174 SER A N 1
ATOM 1378 C CA . SER A 1 174 ? -16.078 -15.539 -18.844 1 91.88 174 SER A CA 1
ATOM 1379 C C . SER A 1 174 ? -16.422 -16.219 -20.172 1 91.88 174 SER A C 1
ATOM 1381 O O . SER A 1 174 ? -17.297 -15.75 -20.891 1 91.88 174 SER A O 1
ATOM 1383 N N . GLY A 1 175 ? -15.625 -17.203 -20.547 1 92.69 175 GLY A N 1
ATOM 1384 C CA . GLY A 1 175 ? -15.812 -17.891 -21.812 1 92.69 175 GLY A CA 1
ATOM 1385 C C . GLY A 1 175 ? -14.953 -17.328 -22.922 1 92.69 175 GLY A C 1
ATOM 1386 O O . GLY A 1 175 ? -14.984 -17.828 -24.047 1 92.69 175 GLY A O 1
ATOM 1387 N N . SER A 1 176 ? -14.164 -16.359 -22.625 1 93.75 176 SER A N 1
ATOM 1388 C CA . SER A 1 176 ? -13.289 -15.773 -23.641 1 93.75 176 SER A CA 1
ATOM 1389 C C . SER A 1 176 ? -12.156 -16.719 -24.016 1 93.75 176 SER A C 1
ATOM 1391 O O . SER A 1 176 ? -11.602 -16.625 -25.109 1 93.75 176 SER A O 1
ATOM 1393 N N . ILE A 1 177 ? -11.75 -17.562 -23.156 1 94.31 177 ILE A N 1
ATOM 1394 C CA . ILE A 1 177 ? -10.812 -18.641 -23.438 1 94.31 177 ILE A CA 1
ATOM 1395 C C . ILE A 1 177 ? -11.57 -19.969 -23.531 1 94.31 177 ILE A C 1
ATOM 1397 O O . ILE A 1 177 ? -12.312 -20.328 -22.609 1 94.31 177 ILE A O 1
ATOM 1401 N N . LYS A 1 178 ? -11.375 -20.578 -24.656 1 94.62 178 LYS A N 1
ATOM 1402 C CA . LYS A 1 178 ? -11.977 -21.891 -24.828 1 94.62 178 LYS A CA 1
ATOM 1403 C C . LYS A 1 178 ? -11 -23 -24.422 1 94.62 178 LYS A C 1
ATOM 1405 O O . LYS A 1 178 ? -9.797 -22.906 -24.688 1 94.62 178 LYS A O 1
ATOM 1410 N N . MET A 1 179 ? -11.555 -24.047 -23.938 1 93 179 MET A N 1
ATOM 1411 C CA . MET A 1 179 ? -10.719 -25.156 -23.5 1 93 179 MET A CA 1
ATOM 1412 C C . MET A 1 179 ? -10.195 -25.953 -24.688 1 93 179 MET A C 1
ATOM 1414 O O . MET A 1 179 ? -10.953 -26.25 -25.625 1 93 179 MET A O 1
ATOM 1418 N N . ASN A 1 180 ? -8.93 -26.188 -24.703 1 92.75 180 ASN A N 1
ATOM 1419 C CA . ASN A 1 180 ? -8.305 -27.078 -25.656 1 92.75 180 ASN A CA 1
ATOM 1420 C C . ASN A 1 180 ? -8.148 -28.5 -25.109 1 92.75 180 ASN A C 1
ATOM 1422 O O . ASN A 1 180 ? -7.367 -28.719 -24.172 1 92.75 180 ASN A O 1
ATOM 1426 N N . ASN A 1 181 ? -8.773 -29.469 -25.734 1 92.5 181 ASN A N 1
ATOM 1427 C CA . ASN A 1 181 ? -8.75 -30.844 -25.234 1 92.5 181 ASN A CA 1
ATOM 1428 C C . ASN A 1 181 ? -7.848 -31.734 -26.078 1 92.5 181 ASN A C 1
ATOM 1430 O O . ASN A 1 181 ? -7.762 -32.938 -25.844 1 92.5 181 ASN A O 1
ATOM 1434 N N . LYS A 1 182 ? -7.172 -31.219 -27.031 1 94.06 182 LYS A N 1
ATOM 1435 C CA . LYS A 1 182 ? -6.273 -31.984 -27.875 1 94.06 182 LYS A CA 1
ATOM 1436 C C . LYS A 1 182 ? -4.988 -32.344 -27.141 1 94.06 182 LYS A C 1
ATOM 1438 O O . LYS A 1 182 ? -4.492 -31.562 -26.328 1 94.06 182 LYS A O 1
ATOM 1443 N N . PRO A 1 183 ? -4.543 -33.5 -27.484 1 94.25 183 PRO A N 1
ATOM 1444 C CA . PRO A 1 183 ? -3.262 -33.844 -26.859 1 94.25 183 PRO A CA 1
ATOM 1445 C C . PRO A 1 183 ? -2.121 -32.938 -27.312 1 94.25 183 PRO A C 1
ATOM 1447 O O . PRO A 1 183 ? -2.072 -32.531 -28.484 1 94.25 183 PRO A O 1
ATOM 1450 N N . LEU A 1 184 ? -1.26 -32.625 -26.406 1 97.38 184 LEU A N 1
ATOM 1451 C CA . LEU A 1 184 ? -0.084 -31.828 -26.719 1 97.38 184 LEU A CA 1
ATOM 1452 C C . LEU A 1 184 ? 1.197 -32.594 -26.422 1 97.38 184 LEU A C 1
ATOM 1454 O O . LEU A 1 184 ? 1.476 -32.938 -25.266 1 97.38 184 LEU A O 1
ATOM 1458 N N . PHE A 1 185 ? 1.948 -32.875 -27.453 1 98.06 185 PHE A N 1
ATOM 1459 C CA . PHE A 1 185 ? 3.252 -33.531 -27.312 1 98.06 185 PHE A CA 1
ATOM 1460 C C . PHE A 1 185 ? 4.375 -32.5 -27.5 1 98.06 185 PHE A C 1
ATOM 1462 O O . PHE A 1 185 ? 4.48 -31.875 -28.547 1 98.06 185 PHE A O 1
ATOM 1469 N N . LEU A 1 186 ? 5.172 -32.375 -26.484 1 98.44 186 LEU A N 1
ATOM 1470 C CA . LEU A 1 186 ? 6.293 -31.438 -26.531 1 98.44 186 LEU A CA 1
ATOM 1471 C C . LEU A 1 186 ? 7.496 -32.062 -27.219 1 98.44 186 LEU A C 1
ATOM 1473 O O . LEU A 1 186 ? 7.973 -33.125 -26.797 1 98.44 186 LEU A O 1
ATOM 1477 N N . HIS A 1 187 ? 8.047 -31.438 -28.203 1 97.56 187 HIS A N 1
ATOM 1478 C CA . HIS A 1 187 ? 9.156 -31.984 -28.969 1 97.56 187 HIS A CA 1
ATOM 1479 C C . HIS A 1 187 ? 10.438 -31.188 -28.766 1 97.56 187 HIS A C 1
ATOM 1481 O O . HIS A 1 187 ? 11.531 -31.734 -28.75 1 97.56 187 HIS A O 1
ATOM 1487 N N . HIS A 1 188 ? 10.219 -29.906 -28.688 1 96.62 188 HIS A N 1
ATOM 1488 C CA . HIS A 1 188 ? 11.398 -29.047 -28.562 1 96.62 188 HIS A CA 1
ATOM 1489 C C . HIS A 1 188 ? 11.148 -27.922 -27.578 1 96.62 188 HIS A C 1
ATOM 1491 O O . HIS A 1 188 ? 10.047 -27.359 -27.531 1 96.62 188 HIS A O 1
ATOM 1497 N N . VAL A 1 189 ? 12.133 -27.609 -26.781 1 97.88 189 VAL A N 1
ATOM 1498 C CA . VAL A 1 189 ? 12.242 -26.359 -26.047 1 97.88 189 VAL A CA 1
ATOM 1499 C C . VAL A 1 189 ? 13.445 -25.562 -26.531 1 97.88 189 VAL A C 1
ATOM 1501 O O . VAL A 1 189 ? 14.586 -26.031 -26.422 1 97.88 189 VAL A O 1
ATOM 1504 N N . ILE A 1 190 ? 13.164 -24.438 -27.062 1 96 190 ILE A N 1
ATOM 1505 C CA . ILE A 1 190 ? 14.227 -23.641 -27.688 1 96 190 ILE A CA 1
ATOM 1506 C C . ILE A 1 190 ? 14.43 -22.359 -26.891 1 96 190 ILE A C 1
ATOM 1508 O O . ILE A 1 190 ? 13.492 -21.578 -26.719 1 96 190 ILE A O 1
ATOM 1512 N N . MET A 1 191 ? 15.57 -22.078 -26.438 1 95.44 191 MET A N 1
ATOM 1513 C CA . MET A 1 191 ? 15.93 -20.828 -25.781 1 95.44 191 MET A CA 1
ATOM 1514 C C . MET A 1 191 ? 16.672 -19.906 -26.734 1 95.44 191 MET A C 1
ATOM 1516 O O . MET A 1 191 ? 17.781 -20.234 -27.188 1 95.44 191 MET A O 1
ATOM 1520 N N . HIS A 1 192 ? 15.969 -18.891 -27.078 1 93.31 192 HIS A N 1
ATOM 1521 C CA . HIS A 1 192 ? 16.609 -17.859 -27.891 1 93.31 192 HIS A CA 1
ATOM 1522 C C . HIS A 1 192 ? 17.328 -16.844 -27.031 1 93.31 192 HIS A C 1
ATOM 1524 O O . HIS A 1 192 ? 16.719 -16.188 -26.188 1 93.31 192 HIS A O 1
ATOM 1530 N N . GLY A 1 193 ? 18.578 -16.688 -27.25 1 91.94 193 GLY A N 1
ATOM 1531 C CA . GLY A 1 193 ? 19.406 -15.859 -26.391 1 91.94 193 GLY A CA 1
ATOM 1532 C C . GLY A 1 193 ? 20.047 -16.641 -25.266 1 91.94 193 GLY A C 1
ATOM 1533 O O . GLY A 1 193 ? 19.391 -17.406 -24.578 1 91.94 193 GLY A O 1
ATOM 1534 N N . ILE A 1 194 ? 21.328 -16.484 -25.078 1 92.5 194 ILE A N 1
ATOM 1535 C CA . ILE A 1 194 ? 22.078 -17.266 -24.094 1 92.5 194 ILE A CA 1
ATOM 1536 C C . ILE A 1 194 ? 22.219 -16.453 -22.797 1 92.5 194 ILE A C 1
ATOM 1538 O O . ILE A 1 194 ? 22.797 -15.359 -22.812 1 92.5 194 ILE A O 1
ATOM 1542 N N . PRO A 1 195 ? 21.672 -16.969 -21.703 1 94.94 195 PRO A N 1
ATOM 1543 C CA . PRO A 1 195 ? 21.875 -16.297 -20.422 1 94.94 195 PRO A CA 1
ATOM 1544 C C . PRO A 1 195 ? 23.344 -16.203 -20.016 1 94.94 195 PRO A C 1
ATOM 1546 O O . PRO A 1 195 ? 24.156 -17.031 -20.453 1 94.94 195 PRO A O 1
ATOM 1549 N N . ASN A 1 196 ? 23.656 -15.25 -19.203 1 94.5 196 ASN A N 1
ATOM 1550 C CA . ASN A 1 196 ? 25.031 -15 -18.781 1 94.5 196 ASN A CA 1
ATOM 1551 C C . ASN A 1 196 ? 25.234 -15.375 -17.312 1 94.5 196 ASN A C 1
ATOM 1553 O O . ASN A 1 196 ? 25.312 -14.5 -16.453 1 94.5 196 ASN A O 1
ATOM 1557 N N . PHE A 1 197 ? 25.453 -16.672 -17.031 1 95.31 197 PHE A N 1
ATOM 1558 C CA 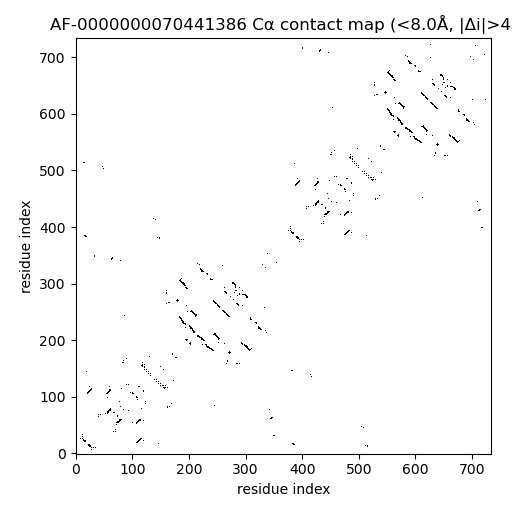. PHE A 1 197 ? 25.547 -17.156 -15.664 1 95.31 197 PHE A CA 1
ATOM 1559 C C . PHE A 1 197 ? 26.984 -17.547 -15.328 1 95.31 197 PHE A C 1
ATOM 1561 O O . PHE A 1 197 ? 27.281 -17.953 -14.203 1 95.31 197 PHE A O 1
ATOM 1568 N N . GLU A 1 198 ? 27.844 -17.422 -16.312 1 91 198 GLU A N 1
ATOM 1569 C CA . GLU A 1 198 ? 29.25 -17.719 -16.109 1 91 198 GLU A CA 1
ATOM 1570 C C . GLU A 1 198 ? 30.125 -16.484 -16.281 1 91 198 GLU A C 1
ATOM 1572 O O . GLU A 1 198 ? 29.766 -15.562 -17.016 1 91 198 GLU A O 1
ATOM 1577 N N . SER A 1 199 ? 31.234 -16.5 -15.672 1 87.31 199 SER A N 1
ATOM 1578 C CA . SER A 1 199 ? 32.156 -15.352 -15.688 1 87.31 199 SER A CA 1
ATOM 1579 C C . SER A 1 199 ? 32.531 -14.977 -17.109 1 87.31 199 SER A C 1
ATOM 1581 O O . SER A 1 199 ? 32.688 -13.797 -17.438 1 87.31 199 SER A O 1
ATOM 1583 N N . LYS A 1 200 ? 32.812 -15.969 -17.906 1 85.38 200 LYS A N 1
ATOM 1584 C CA . LYS A 1 200 ? 33.219 -15.711 -19.281 1 85.38 200 LYS A CA 1
ATOM 1585 C C . LYS A 1 200 ? 32.031 -15.633 -20.219 1 85.38 200 LYS A C 1
ATOM 1587 O O . LYS A 1 200 ? 32.188 -15.641 -21.438 1 85.38 200 LYS A O 1
ATOM 1592 N N . GLY A 1 201 ? 30.922 -15.633 -19.641 1 88.12 201 GLY A N 1
ATOM 1593 C CA . GLY A 1 201 ? 29.703 -15.641 -20.438 1 88.12 201 GLY A CA 1
ATOM 1594 C C . GLY A 1 201 ? 29.125 -17.031 -20.641 1 88.12 201 GLY A C 1
ATOM 1595 O O . GLY A 1 201 ? 29.812 -18.031 -20.422 1 88.12 201 GLY A O 1
ATOM 1596 N N . GLY A 1 202 ? 27.828 -17.062 -20.938 1 92.62 202 GLY A N 1
ATOM 1597 C CA . GLY A 1 202 ? 27.188 -18.344 -21.203 1 92.62 202 GLY A CA 1
ATOM 1598 C C . GLY A 1 202 ? 26.578 -18.969 -19.969 1 92.62 202 GLY A C 1
ATOM 1599 O O . GLY A 1 202 ? 26.375 -18.281 -18.953 1 92.62 202 GLY A O 1
ATOM 1600 N N . CYS A 1 203 ? 26.156 -20.25 -20.109 1 94.94 203 CYS A N 1
ATOM 1601 C CA . CYS A 1 203 ? 25.516 -20.969 -19.031 1 94.94 203 CYS A CA 1
ATOM 1602 C C . CYS A 1 203 ? 25.562 -22.484 -19.281 1 94.94 203 CYS A C 1
ATOM 1604 O O . CYS A 1 203 ? 26 -22.922 -20.344 1 94.94 203 CYS A O 1
ATOM 1606 N N . ARG A 1 204 ? 25.219 -23.234 -18.266 1 94.44 204 ARG A N 1
ATOM 1607 C CA . ARG A 1 204 ? 25.078 -24.688 -18.328 1 94.44 204 ARG A CA 1
ATOM 1608 C C . ARG A 1 204 ? 23.672 -25.125 -17.969 1 94.44 204 ARG A C 1
ATOM 1610 O O . ARG A 1 204 ? 23.438 -25.734 -16.922 1 94.44 204 ARG A O 1
ATOM 1617 N N . PRO A 1 205 ? 22.797 -24.906 -18.891 1 95.94 205 PRO A N 1
ATOM 1618 C CA . PRO A 1 205 ? 21.375 -25.094 -18.594 1 95.94 205 PRO A CA 1
ATOM 1619 C C . PRO A 1 205 ? 20.953 -26.562 -18.609 1 95.94 205 PRO A C 1
ATOM 1621 O O . PRO A 1 205 ? 21.531 -27.359 -19.359 1 95.94 205 PRO A O 1
ATOM 1624 N N . PHE A 1 206 ? 20.016 -26.922 -17.828 1 95.81 206 PHE A N 1
ATOM 1625 C CA . PHE A 1 206 ? 19.234 -28.141 -17.938 1 95.81 206 PHE A CA 1
ATOM 1626 C C . PHE A 1 206 ? 17.797 -27.906 -17.5 1 95.81 206 PHE A C 1
ATOM 1628 O O . PHE A 1 206 ? 17.516 -27 -16.703 1 95.81 206 PHE A O 1
ATOM 1635 N N . LEU A 1 207 ? 16.891 -28.734 -18.031 1 96.69 207 LEU A N 1
ATOM 1636 C CA . LEU A 1 207 ? 15.469 -28.531 -17.828 1 96.69 207 LEU A CA 1
ATOM 1637 C C . LEU A 1 207 ? 14.875 -29.609 -16.938 1 96.69 207 LEU A C 1
ATOM 1639 O O . LEU A 1 207 ? 15.25 -30.781 -17.031 1 96.69 207 LEU A O 1
ATOM 1643 N N . LYS A 1 208 ? 14 -29.172 -16.125 1 96.94 208 LYS A N 1
ATOM 1644 C CA . LYS A 1 208 ? 13.078 -30.062 -15.43 1 96.94 208 LYS A CA 1
ATOM 1645 C C . LYS A 1 208 ? 11.625 -29.688 -15.719 1 96.94 208 LYS A C 1
ATOM 1647 O O . LYS A 1 208 ? 11.25 -28.516 -15.625 1 96.94 208 LYS A O 1
ATOM 1652 N N . ILE A 1 209 ? 10.852 -30.688 -16.109 1 97.88 209 ILE A N 1
ATOM 1653 C CA . ILE A 1 209 ? 9.438 -30.469 -16.406 1 97.88 209 ILE A CA 1
ATOM 1654 C C . ILE A 1 209 ? 8.578 -31.188 -15.375 1 97.88 209 ILE A C 1
ATOM 1656 O O . ILE A 1 209 ? 8.836 -32.344 -15.047 1 97.88 209 ILE A O 1
ATOM 1660 N N . TYR A 1 210 ? 7.629 -30.438 -14.852 1 97.5 210 TYR A N 1
ATOM 1661 C CA . TYR A 1 210 ? 6.695 -30.969 -13.867 1 97.5 210 TYR A CA 1
ATOM 1662 C C . TYR A 1 210 ? 5.266 -30.953 -14.391 1 97.5 210 TYR A C 1
ATOM 1664 O O . TYR A 1 210 ? 4.863 -29.984 -15.055 1 97.5 210 TYR A O 1
ATOM 1672 N N . GLN A 1 211 ? 4.555 -32 -14.188 1 96.69 211 GLN A N 1
ATOM 1673 C CA . GLN A 1 211 ? 3.107 -32.094 -14.359 1 96.69 211 GLN A CA 1
ATOM 1674 C C . GLN A 1 211 ? 2.406 -32.25 -13.008 1 96.69 211 GLN A C 1
ATOM 1676 O O . GLN A 1 211 ? 2.682 -33.188 -12.266 1 96.69 211 GLN A O 1
ATOM 1681 N N . ALA A 1 212 ? 1.541 -31.297 -12.68 1 94.94 212 ALA A N 1
ATOM 1682 C CA . ALA A 1 212 ? 0.901 -31.297 -11.367 1 94.94 212 ALA A CA 1
ATOM 1683 C C . ALA A 1 212 ? 1.935 -31.422 -10.25 1 94.94 212 ALA A C 1
ATOM 1685 O O . ALA A 1 212 ? 1.771 -32.25 -9.336 1 94.94 212 ALA A O 1
ATOM 1686 N N . MET A 1 213 ? 3.064 -30.781 -10.453 1 93.81 213 MET A N 1
ATOM 1687 C CA . MET A 1 213 ? 4.16 -30.656 -9.492 1 93.81 213 MET A CA 1
ATOM 1688 C C . MET A 1 213 ? 4.891 -31.984 -9.328 1 93.81 213 MET A C 1
ATOM 1690 O O . MET A 1 213 ? 5.664 -32.156 -8.383 1 93.81 213 MET A O 1
ATOM 1694 N N . GLN A 1 214 ? 4.637 -32.906 -10.211 1 94.19 214 GLN A N 1
ATOM 1695 C CA . GLN A 1 214 ? 5.406 -34.156 -10.297 1 94.19 214 GLN A CA 1
ATOM 1696 C C . GLN A 1 214 ? 6.398 -34.094 -11.461 1 94.19 214 GLN A C 1
ATOM 1698 O O . GLN A 1 214 ? 6.027 -33.781 -12.586 1 94.19 214 GLN A O 1
ATOM 1703 N N . PRO A 1 215 ? 7.652 -34.406 -11.172 1 94.69 215 PRO A N 1
ATOM 1704 C CA . PRO A 1 215 ? 8.633 -34.375 -12.258 1 94.69 215 PRO A CA 1
ATOM 1705 C C . PRO A 1 215 ? 8.359 -35.438 -13.328 1 94.69 215 PRO A C 1
ATOM 1707 O O . PRO A 1 215 ? 8.125 -36.594 -13 1 94.69 215 PRO A O 1
ATOM 1710 N N . VAL A 1 216 ? 8.445 -35.062 -14.602 1 96.69 216 VAL A N 1
ATOM 1711 C CA . VAL A 1 216 ? 8.141 -36.031 -15.664 1 96.69 216 VAL A CA 1
ATOM 1712 C C . VAL A 1 216 ? 9.289 -36.062 -16.672 1 96.69 216 VAL A C 1
ATOM 1714 O O . VAL A 1 216 ? 9.359 -36.969 -17.5 1 96.69 216 VAL A O 1
ATOM 1717 N N . TYR A 1 217 ? 10.148 -35.094 -16.609 1 95.75 217 TYR A N 1
ATOM 1718 C CA . TYR A 1 217 ? 11.266 -35.062 -17.547 1 95.75 217 TYR A CA 1
ATOM 1719 C C . TYR A 1 217 ? 12.422 -34.25 -17 1 95.75 217 TYR A C 1
ATOM 1721 O O . TYR A 1 217 ? 12.219 -33.219 -16.359 1 95.75 217 TYR A O 1
ATOM 1729 N N . THR A 1 218 ? 13.602 -34.688 -17.125 1 95.38 218 THR A N 1
ATOM 1730 C CA . THR A 1 218 ? 14.844 -33.969 -16.859 1 95.38 218 THR A CA 1
ATOM 1731 C C . THR A 1 218 ? 15.789 -34.062 -18.062 1 95.38 218 THR A C 1
ATOM 1733 O O . THR A 1 218 ? 16.031 -35.156 -18.578 1 95.38 218 THR A O 1
ATOM 1736 N N . SER A 1 219 ? 16.281 -33 -18.516 1 95.56 219 SER A N 1
ATOM 1737 C CA . SER A 1 219 ? 17.172 -33 -19.672 1 95.56 219 SER A CA 1
ATOM 1738 C C . SER A 1 219 ? 18.609 -33.25 -19.25 1 95.56 219 SER A C 1
ATOM 1740 O O . SER A 1 219 ? 18.922 -33.25 -18.047 1 95.56 219 SER A O 1
ATOM 1742 N N . GLY A 1 220 ? 19.469 -33.469 -20.328 1 94.31 220 GLY A N 1
ATOM 1743 C CA . GLY A 1 220 ? 20.891 -33.375 -20.078 1 94.31 220 GLY A CA 1
ATOM 1744 C C . GLY A 1 220 ? 21.359 -31.984 -19.781 1 94.31 220 GLY A C 1
ATOM 1745 O O . GLY A 1 220 ? 20.594 -31.016 -19.906 1 94.31 220 GLY A O 1
ATOM 1746 N N . ILE A 1 221 ? 22.625 -31.891 -19.359 1 94.69 221 ILE A N 1
ATOM 1747 C CA . ILE A 1 221 ? 23.219 -30.609 -19.047 1 94.69 221 ILE A CA 1
ATOM 1748 C C . ILE A 1 221 ? 23.953 -30.062 -20.281 1 94.69 221 ILE A C 1
ATOM 1750 O O . ILE A 1 221 ? 24.891 -30.688 -20.766 1 94.69 221 ILE A O 1
ATOM 1754 N N . TYR A 1 222 ? 23.5 -28.969 -20.672 1 94.06 222 TYR A N 1
ATOM 1755 C CA . TYR A 1 222 ? 24.141 -28.328 -21.828 1 94.06 222 TYR A CA 1
ATOM 1756 C C . TYR A 1 222 ? 25.266 -27.391 -21.391 1 94.06 222 TYR A C 1
ATOM 1758 O O . TYR A 1 222 ? 25.219 -26.844 -20.281 1 94.06 222 TYR A O 1
ATOM 1766 N N . ASN A 1 223 ? 26.25 -27.328 -22.188 1 92.44 223 ASN A N 1
ATOM 1767 C CA . ASN A 1 223 ? 27.312 -26.359 -22.031 1 92.44 223 ASN A CA 1
ATOM 1768 C C . ASN A 1 223 ? 27.359 -25.375 -23.188 1 92.44 223 ASN A C 1
ATOM 1770 O O . ASN A 1 223 ? 27.688 -25.734 -24.312 1 92.44 223 ASN A O 1
ATOM 1774 N N . VAL A 1 224 ? 27.016 -24.156 -22.812 1 92.19 224 VAL A N 1
ATOM 1775 C CA . VAL A 1 224 ? 26.875 -23.141 -23.859 1 92.19 224 VAL A CA 1
ATOM 1776 C C . VAL A 1 224 ? 27.797 -21.969 -23.562 1 92.19 224 VAL A C 1
ATOM 1778 O O . VAL A 1 224 ? 27.734 -21.391 -22.484 1 92.19 224 VAL A O 1
ATOM 1781 N N . GLN A 1 225 ? 28.547 -21.562 -24.609 1 86.38 225 GLN A N 1
ATOM 1782 C CA . GLN A 1 225 ? 29.469 -20.453 -24.453 1 86.38 225 GLN A CA 1
ATOM 1783 C C . GLN A 1 225 ? 28.797 -19.125 -24.781 1 86.38 225 GLN A C 1
ATOM 1785 O O . GLN A 1 225 ? 27.828 -19.094 -25.562 1 86.38 225 GLN A O 1
ATOM 1790 N N . GLY A 1 226 ? 29.203 -18.031 -24.125 1 80.19 226 GLY A N 1
ATOM 1791 C CA . GLY A 1 226 ? 28.594 -16.719 -24.219 1 80.19 226 GLY A CA 1
ATOM 1792 C C . GLY A 1 226 ? 28.594 -16.156 -25.625 1 80.19 226 GLY A C 1
ATOM 1793 O O . GLY A 1 226 ? 27.75 -15.32 -25.984 1 80.19 226 GLY A O 1
ATOM 1794 N N . ASP A 1 227 ? 29.469 -16.484 -26.422 1 69.44 227 ASP A N 1
ATOM 1795 C CA . ASP A 1 227 ? 29.625 -15.914 -27.75 1 69.44 227 ASP A CA 1
ATOM 1796 C C . ASP A 1 227 ? 28.75 -16.641 -28.766 1 69.44 227 ASP A C 1
ATOM 1798 O O . ASP A 1 227 ? 28.703 -16.25 -29.938 1 69.44 227 ASP A O 1
ATOM 1802 N N . SER A 1 228 ? 28.078 -17.531 -28.266 1 63.56 228 SER A N 1
ATOM 1803 C CA . SER A 1 228 ? 27.25 -18.281 -29.203 1 63.56 228 SER A CA 1
ATOM 1804 C C . SER A 1 228 ? 26.031 -17.453 -29.609 1 63.56 228 SER A C 1
ATOM 1806 O O . SER A 1 228 ? 25.359 -16.844 -28.766 1 63.56 228 SER A O 1
ATOM 1808 N N . GLN A 1 229 ? 26.016 -16.938 -30.844 1 63.25 229 GLN A N 1
ATOM 1809 C CA . GLN A 1 229 ? 24.891 -16.188 -31.375 1 63.25 229 GLN A CA 1
ATOM 1810 C C . GLN A 1 229 ? 23.641 -17.062 -31.469 1 63.25 229 GLN A C 1
ATOM 1812 O O . GLN A 1 229 ? 22.562 -16.578 -31.812 1 63.25 229 GLN A O 1
ATOM 1817 N N . THR A 1 230 ? 23.938 -18.297 -31.031 1 68.75 230 THR A N 1
ATOM 1818 C CA . THR A 1 230 ? 22.844 -19.203 -31.312 1 68.75 230 THR A CA 1
ATOM 1819 C C . THR A 1 230 ? 22.094 -19.578 -30.031 1 68.75 230 THR A C 1
ATOM 1821 O O . THR A 1 230 ? 22.641 -19.438 -28.938 1 68.75 230 THR A O 1
ATOM 1824 N N . GLY A 1 231 ? 20.844 -19.812 -30.125 1 84.06 231 GLY A N 1
ATOM 1825 C CA . GLY A 1 231 ? 19.984 -20.344 -29.094 1 84.06 231 GLY A CA 1
ATOM 1826 C C . GLY A 1 231 ? 20.234 -21.812 -28.797 1 84.06 231 GLY A C 1
ATOM 1827 O O . GLY A 1 231 ? 21.188 -22.406 -29.312 1 84.06 231 GLY A O 1
ATOM 1828 N N . ILE A 1 232 ? 19.75 -22.312 -27.75 1 90.44 232 ILE A N 1
ATOM 1829 C CA . ILE A 1 232 ? 19.812 -23.719 -27.359 1 90.44 232 ILE A CA 1
ATOM 1830 C C . ILE A 1 232 ? 18.5 -24.406 -27.688 1 90.44 232 ILE A C 1
ATOM 1832 O O . ILE A 1 232 ? 17.422 -23.844 -27.484 1 90.44 232 ILE A O 1
ATOM 1836 N N . CYS A 1 233 ? 18.703 -25.562 -28.328 1 93.69 233 CYS A N 1
ATOM 1837 C CA . CYS A 1 233 ? 17.531 -26.375 -28.641 1 93.69 233 CYS A CA 1
ATOM 1838 C C . CYS A 1 233 ? 17.578 -27.703 -27.891 1 93.69 233 CYS A C 1
ATOM 1840 O O . CYS A 1 233 ? 18.484 -28.516 -28.109 1 93.69 233 CYS A O 1
ATOM 1842 N N . ILE A 1 234 ? 16.688 -27.938 -27.031 1 95 234 ILE A N 1
ATOM 1843 C CA . ILE A 1 234 ? 16.547 -29.203 -26.328 1 95 234 ILE A CA 1
ATOM 1844 C C . ILE A 1 234 ? 15.461 -30.062 -26.984 1 95 234 ILE A C 1
ATOM 1846 O O . ILE A 1 234 ? 14.289 -29.672 -27 1 95 234 ILE A O 1
ATOM 1850 N N . THR A 1 235 ? 15.867 -31.188 -27.438 1 94.38 235 THR A N 1
ATOM 1851 C CA . THR A 1 235 ? 14.953 -32.062 -28.172 1 94.38 235 THR A CA 1
ATOM 1852 C C . THR A 1 235 ? 14.508 -33.219 -27.281 1 94.38 235 THR A C 1
ATOM 1854 O O . THR A 1 235 ? 15.328 -33.875 -26.609 1 94.38 235 THR A O 1
ATOM 1857 N N . ILE A 1 236 ? 13.203 -33.5 -27.297 1 95.12 236 ILE A N 1
ATOM 1858 C CA . ILE A 1 236 ? 12.586 -34.594 -26.562 1 95.12 236 ILE A CA 1
ATOM 1859 C C . ILE A 1 236 ? 11.953 -35.594 -27.531 1 95.12 236 ILE A C 1
ATOM 1861 O O . ILE A 1 236 ? 10.969 -35.25 -28.203 1 95.12 236 ILE A O 1
ATOM 1865 N N . GLU A 1 237 ? 12.516 -36.75 -27.594 1 92.62 237 GLU A N 1
ATOM 1866 C CA . GLU A 1 237 ? 12.047 -37.781 -28.5 1 92.62 237 GLU A CA 1
ATOM 1867 C C . GLU A 1 237 ? 11.938 -39.125 -27.781 1 92.62 237 GLU A C 1
ATOM 1869 O O . GLU A 1 237 ? 12.898 -39.594 -27.172 1 92.62 237 GLU A O 1
ATOM 1874 N N . PRO A 1 238 ? 10.789 -39.844 -27.875 1 95.5 238 PRO A N 1
ATOM 1875 C CA . PRO A 1 238 ? 9.57 -39.344 -28.5 1 95.5 238 PRO A CA 1
ATOM 1876 C C . PRO A 1 238 ? 8.969 -38.125 -27.766 1 95.5 238 PRO A C 1
ATOM 1878 O O . PRO A 1 238 ? 9.375 -37.844 -26.641 1 95.5 238 PRO A O 1
ATOM 1881 N N . GLY A 1 239 ? 8.102 -37.469 -28.484 1 97.62 239 GLY A N 1
ATOM 1882 C CA . GLY A 1 239 ? 7.465 -36.312 -27.859 1 97.62 239 GLY A CA 1
ATOM 1883 C C . GLY A 1 239 ? 6.883 -36.625 -26.484 1 97.62 239 GLY A C 1
ATOM 1884 O O . GLY A 1 239 ? 6.332 -37.719 -26.281 1 97.62 239 GLY A O 1
ATOM 1885 N N . LEU A 1 240 ? 6.98 -35.656 -25.656 1 98.19 240 LEU A N 1
ATOM 1886 C CA . LEU A 1 240 ? 6.5 -35.812 -24.297 1 98.19 240 LEU A CA 1
ATOM 1887 C C . LEU A 1 240 ? 5.055 -35.344 -24.172 1 98.19 240 LEU A C 1
ATOM 1889 O O . LEU A 1 240 ? 4.766 -34.156 -24.391 1 98.19 240 LEU A O 1
ATOM 1893 N N . LEU A 1 241 ? 4.156 -36.25 -23.828 1 98.31 241 LEU A N 1
ATOM 1894 C CA . LEU A 1 241 ? 2.762 -35.875 -23.625 1 98.31 241 LEU A CA 1
ATOM 1895 C C . LEU A 1 241 ? 2.604 -35.062 -22.359 1 98.31 241 LEU A C 1
ATOM 1897 O O . LEU A 1 241 ? 3.029 -35.469 -21.281 1 98.31 241 LEU A O 1
ATOM 1901 N N . LEU A 1 242 ? 2.033 -33.844 -22.516 1 98.12 242 LEU A N 1
ATOM 1902 C CA . LEU A 1 242 ? 1.782 -32.969 -21.375 1 98.12 242 LEU A CA 1
ATOM 1903 C C . LEU A 1 242 ? 0.29 -32.688 -21.219 1 98.12 242 LEU A C 1
ATOM 1905 O O . LEU A 1 242 ? -0.408 -32.438 -22.219 1 98.12 242 LEU A O 1
ATOM 1909 N N . LYS A 1 243 ? -0.155 -32.75 -19.969 1 97.19 243 LYS A N 1
ATOM 1910 C CA . LYS A 1 243 ? -1.567 -32.531 -19.672 1 97.19 243 LYS A CA 1
ATOM 1911 C C . LYS A 1 243 ? -1.74 -31.734 -18.375 1 97.19 243 LYS A C 1
ATOM 1913 O O . LYS A 1 243 ? -1.121 -32.062 -17.359 1 97.19 243 LYS A O 1
ATOM 1918 N N . GLY A 1 244 ? -2.65 -30.688 -18.484 1 97.88 244 GLY A N 1
ATOM 1919 C CA . GLY A 1 244 ? -2.992 -29.969 -17.266 1 97.88 244 GLY A CA 1
ATOM 1920 C C . GLY A 1 244 ? -1.995 -28.875 -16.922 1 97.88 244 GLY A C 1
ATOM 1921 O O . GLY A 1 244 ? -1.601 -28.094 -17.781 1 97.88 244 GLY A O 1
ATOM 1922 N N . ASP A 1 245 ? -1.687 -28.781 -15.602 1 98.5 245 ASP A N 1
ATOM 1923 C CA . ASP A 1 245 ? -0.771 -27.766 -15.086 1 98.5 245 ASP A CA 1
ATOM 1924 C C . ASP A 1 245 ? 0.684 -28.172 -15.32 1 98.5 245 ASP A C 1
ATOM 1926 O O . ASP A 1 245 ? 1.142 -29.188 -14.789 1 98.5 245 ASP A O 1
ATOM 1930 N N . ILE A 1 246 ? 1.39 -27.375 -16.047 1 98.69 246 ILE A N 1
ATOM 1931 C CA . ILE A 1 246 ? 2.77 -27.688 -16.391 1 98.69 246 ILE A CA 1
ATOM 1932 C C . ILE A 1 246 ? 3.707 -26.641 -15.797 1 98.69 246 ILE A C 1
ATOM 1934 O O . ILE A 1 246 ? 3.414 -25.438 -15.82 1 98.69 246 ILE A O 1
ATOM 1938 N N . LEU A 1 247 ? 4.809 -27.078 -15.211 1 98.62 247 LEU A N 1
ATOM 1939 C CA . LEU A 1 247 ? 5.902 -26.234 -14.742 1 98.62 247 LEU A CA 1
ATOM 1940 C C . LEU A 1 247 ? 7.219 -26.641 -15.398 1 98.62 247 LEU A C 1
ATOM 1942 O O . LEU A 1 247 ? 7.605 -27.812 -15.359 1 98.62 247 LEU A O 1
ATOM 1946 N N . LEU A 1 248 ? 7.816 -25.766 -16.094 1 98.56 248 LEU A N 1
ATOM 1947 C CA . LEU A 1 248 ? 9.172 -25.969 -16.594 1 98.56 248 LEU A CA 1
ATOM 1948 C C . LEU A 1 248 ? 10.164 -25.078 -15.844 1 98.56 248 LEU A C 1
ATOM 1950 O O . LEU A 1 248 ? 9.961 -23.875 -15.742 1 98.56 248 LEU A O 1
ATOM 1954 N N . LYS A 1 249 ? 11.172 -25.672 -15.305 1 98.06 249 LYS A N 1
ATOM 1955 C CA . LYS A 1 249 ? 12.266 -24.969 -14.656 1 98.06 249 LYS A CA 1
ATOM 1956 C C . LYS A 1 249 ? 13.578 -25.188 -15.398 1 98.06 249 LYS A C 1
ATOM 1958 O O . LYS A 1 249 ? 13.938 -26.312 -15.719 1 98.06 249 LYS A O 1
ATOM 1963 N N . CYS A 1 250 ? 14.203 -24.141 -15.703 1 97.94 250 CYS A N 1
ATOM 1964 C CA . CYS A 1 250 ? 15.539 -24.203 -16.281 1 97.94 250 CYS A CA 1
ATOM 1965 C C . CYS A 1 250 ? 16.594 -23.797 -15.258 1 97.94 250 CYS A C 1
ATOM 1967 O O . CYS A 1 250 ? 16.5 -22.719 -14.664 1 97.94 250 CYS A O 1
ATOM 1969 N N . TYR A 1 251 ? 17.531 -24.656 -15.109 1 97 251 TYR A N 1
ATOM 1970 C CA . TYR A 1 251 ? 18.594 -24.406 -14.141 1 97 251 TYR A CA 1
ATOM 1971 C C . TYR A 1 251 ? 19.938 -24.172 -14.844 1 97 251 TYR A C 1
ATOM 1973 O O . TYR A 1 251 ? 20.094 -24.516 -16.016 1 97 251 TYR A O 1
ATOM 1981 N N . HIS A 1 252 ? 20.812 -23.5 -14.102 1 96 252 HIS A N 1
ATOM 1982 C CA . HIS A 1 252 ? 22.234 -23.438 -14.422 1 96 252 HIS A CA 1
ATOM 1983 C C . HIS A 1 252 ? 23.062 -24.25 -13.438 1 96 252 HIS A C 1
ATOM 1985 O O . HIS A 1 252 ? 23.062 -23.969 -12.234 1 96 252 HIS A O 1
ATOM 1991 N N . LYS A 1 253 ? 23.719 -25.234 -13.93 1 94.62 253 LYS A N 1
ATOM 1992 C CA . LYS A 1 253 ? 24.625 -25.984 -13.07 1 94.62 253 LYS A CA 1
ATOM 1993 C C . LYS A 1 253 ? 26 -25.312 -12.992 1 94.62 253 LYS A C 1
ATOM 1995 O O . LYS A 1 253 ? 26.719 -25.234 -13.984 1 94.62 253 LYS A O 1
ATOM 2000 N N . LYS A 1 254 ? 26.375 -24.984 -11.805 1 91 254 LYS A N 1
ATOM 2001 C CA . LYS A 1 254 ? 27.672 -24.328 -11.641 1 91 254 LYS A CA 1
ATOM 2002 C C . LYS A 1 254 ? 28.812 -25.328 -11.828 1 91 254 LYS A C 1
ATOM 2004 O O . LYS A 1 254 ? 28.688 -26.5 -11.43 1 91 254 LYS A O 1
ATOM 2009 N N . PHE A 1 255 ? 29.906 -24.828 -12.281 1 83.44 255 PHE A N 1
ATOM 2010 C CA . PHE A 1 255 ? 31.062 -25.688 -12.531 1 83.44 255 PHE A CA 1
ATOM 2011 C C . PHE A 1 255 ? 31.766 -26.031 -11.234 1 83.44 255 PHE A C 1
ATOM 2013 O O . PHE A 1 255 ? 32.156 -27.188 -11.008 1 83.44 255 PHE A O 1
ATOM 2020 N N . ARG A 1 256 ? 31.922 -25.094 -10.445 1 81.06 256 ARG A N 1
ATOM 2021 C CA . ARG A 1 256 ? 32.875 -25.219 -9.336 1 81.06 256 ARG A CA 1
ATOM 2022 C C . ARG A 1 256 ? 32.125 -25.516 -8.031 1 81.06 256 ARG A C 1
ATOM 2024 O O . ARG A 1 256 ? 32.75 -25.594 -6.969 1 81.06 256 ARG A O 1
ATOM 2031 N N . SER A 1 257 ? 30.875 -25.531 -8.039 1 82 257 SER A N 1
ATOM 2032 C CA . SER A 1 257 ? 30.109 -25.781 -6.812 1 82 257 SER A CA 1
ATOM 2033 C C . SER A 1 257 ? 28.938 -26.703 -7.074 1 82 257 SER A C 1
ATOM 2035 O O . SER A 1 257 ? 28.391 -26.734 -8.18 1 82 257 SER A O 1
ATOM 2037 N N . PRO A 1 258 ? 28.703 -27.516 -6.094 1 84.88 258 PRO A N 1
ATOM 2038 C CA . PRO A 1 258 ? 27.531 -28.391 -6.23 1 84.88 258 PRO A CA 1
ATOM 2039 C C . PRO A 1 258 ? 26.219 -27.656 -6.012 1 84.88 258 PRO A C 1
ATOM 2041 O O . PRO A 1 258 ? 25.406 -28.078 -5.176 1 84.88 258 PRO A O 1
ATOM 2044 N N . THR A 1 259 ? 26.078 -26.516 -6.625 1 90.25 259 THR A N 1
ATOM 2045 C CA . THR A 1 259 ? 24.859 -25.734 -6.516 1 90.25 259 THR A CA 1
ATOM 2046 C C . THR A 1 259 ? 24.297 -25.406 -7.898 1 90.25 259 THR A C 1
ATOM 2048 O O . THR A 1 259 ? 25 -25.531 -8.898 1 90.25 259 THR A O 1
ATOM 2051 N N . ARG A 1 260 ? 23.109 -25.109 -7.91 1 92.56 260 ARG A N 1
ATOM 2052 C CA . ARG A 1 260 ? 22.453 -24.703 -9.148 1 92.56 260 ARG A CA 1
ATOM 2053 C C . ARG A 1 260 ? 21.672 -23.406 -8.945 1 92.56 260 ARG A C 1
ATOM 2055 O O . ARG A 1 260 ? 21.234 -23.109 -7.832 1 92.56 260 ARG A O 1
ATOM 2062 N N . ASP A 1 261 ? 21.594 -22.656 -9.992 1 94.56 261 ASP A N 1
ATOM 2063 C CA . ASP A 1 261 ? 20.766 -21.453 -10.031 1 94.56 261 ASP A CA 1
ATOM 2064 C C . ASP A 1 261 ? 19.578 -21.625 -10.969 1 94.56 261 ASP A C 1
ATOM 2066 O O . ASP A 1 261 ? 19.672 -22.312 -11.977 1 94.56 261 ASP A O 1
ATOM 2070 N N . VAL A 1 262 ? 18.531 -20.984 -10.547 1 96.62 262 VAL A N 1
ATOM 2071 C CA . VAL A 1 262 ? 17.391 -20.984 -11.453 1 96.62 262 VAL A CA 1
ATOM 2072 C C . VAL A 1 262 ? 17.594 -19.922 -12.531 1 96.62 262 VAL A C 1
ATOM 2074 O O . VAL A 1 262 ? 17.828 -18.75 -12.219 1 96.62 262 VAL A O 1
ATOM 2077 N N . ILE A 1 263 ? 17.531 -20.359 -13.805 1 97.69 263 ILE A N 1
ATOM 2078 C CA . ILE A 1 263 ? 17.594 -19.406 -14.914 1 97.69 263 ILE A CA 1
ATOM 2079 C C . ILE A 1 263 ? 16.203 -18.797 -15.133 1 97.69 263 ILE A C 1
ATOM 2081 O O . ILE A 1 263 ? 16.062 -17.562 -15.18 1 97.69 263 ILE A O 1
ATOM 2085 N N . PHE A 1 264 ? 15.219 -19.641 -15.273 1 98.31 264 PHE A N 1
ATOM 2086 C CA . PHE A 1 264 ? 13.836 -19.188 -15.375 1 98.31 264 PHE A CA 1
ATOM 2087 C C . PHE A 1 264 ? 12.875 -20.328 -15.023 1 98.31 264 PHE A C 1
ATOM 2089 O O . PHE A 1 264 ? 13.273 -21.484 -14.93 1 98.31 264 PHE A O 1
ATOM 2096 N N . ARG A 1 265 ? 11.672 -19.922 -14.758 1 98.38 265 ARG A N 1
ATOM 2097 C CA . ARG A 1 265 ? 10.531 -20.828 -14.609 1 98.38 265 ARG A CA 1
ATOM 2098 C C . ARG A 1 265 ? 9.344 -20.359 -15.445 1 98.38 265 ARG A C 1
ATOM 2100 O O . ARG A 1 265 ? 9.188 -19.172 -15.688 1 98.38 265 ARG A O 1
ATOM 2107 N N . VAL A 1 266 ? 8.57 -21.297 -15.828 1 98.81 266 VAL A N 1
ATOM 2108 C CA . VAL A 1 266 ? 7.34 -20.938 -16.516 1 98.81 266 VAL A CA 1
ATOM 2109 C C . VAL A 1 266 ? 6.258 -21.969 -16.234 1 98.81 266 VAL A C 1
ATOM 2111 O O . VAL A 1 266 ? 6.535 -23.172 -16.203 1 98.81 266 VAL A O 1
ATOM 2114 N N . GLN A 1 267 ? 5.098 -21.453 -15.883 1 98.81 267 GLN A N 1
ATOM 2115 C CA . GLN A 1 267 ? 3.926 -22.297 -15.672 1 98.81 267 GLN A CA 1
ATOM 2116 C C . GLN A 1 267 ? 2.828 -21.969 -16.688 1 98.81 267 GLN A C 1
ATOM 2118 O O . GLN A 1 267 ? 2.592 -20.812 -17 1 98.81 267 GLN A O 1
ATOM 2123 N N . PHE A 1 268 ? 2.223 -23.016 -17.219 1 98.56 268 PHE A N 1
ATOM 2124 C CA . PHE A 1 268 ? 1.073 -22.859 -18.109 1 98.56 268 PHE A CA 1
ATOM 2125 C C . PHE A 1 268 ? 0.152 -24.062 -18.031 1 98.56 268 PHE A C 1
ATOM 2127 O O . PHE A 1 268 ? 0.515 -25.094 -17.438 1 98.56 268 PHE A O 1
ATOM 2134 N N . HIS A 1 269 ? -1.018 -23.922 -18.469 1 98.31 269 HIS A N 1
ATOM 2135 C CA . HIS A 1 269 ? -2.004 -24.984 -18.516 1 98.31 269 HIS A CA 1
ATOM 2136 C C . HIS A 1 269 ? -2.291 -25.406 -19.969 1 98.31 269 HIS A C 1
ATOM 2138 O O . HIS A 1 269 ? -2.543 -24.547 -20.812 1 98.31 269 HIS A O 1
ATOM 2144 N N . THR A 1 270 ? -2.279 -26.672 -20.203 1 97.75 270 THR A N 1
ATOM 2145 C CA . THR A 1 270 ? -2.389 -27.172 -21.578 1 97.75 270 THR A CA 1
ATOM 2146 C C . THR A 1 270 ? -3.748 -26.812 -22.172 1 97.75 270 THR A C 1
ATOM 2148 O O . THR A 1 270 ? -3.869 -26.641 -23.391 1 97.75 270 THR A O 1
ATOM 2151 N N . CYS A 1 271 ? -4.77 -26.656 -21.375 1 95.56 271 CYS A N 1
ATOM 2152 C CA . CYS A 1 271 ? -6.098 -26.344 -21.891 1 95.56 271 CYS A CA 1
ATOM 2153 C C . CYS A 1 271 ? -6.129 -24.938 -22.484 1 95.56 271 CYS A C 1
ATOM 2155 O O . CYS A 1 271 ? -7.031 -24.609 -23.25 1 95.56 271 CYS A O 1
ATOM 2157 N N . ALA A 1 272 ? -5.23 -24.094 -22.141 1 95.19 272 ALA A N 1
ATOM 2158 C CA . ALA A 1 272 ? -5.215 -22.719 -22.609 1 95.19 272 ALA A CA 1
ATOM 2159 C C . ALA A 1 272 ? -4.234 -22.547 -23.781 1 95.19 272 ALA A C 1
ATOM 2161 O O . ALA A 1 272 ? -4.02 -21.438 -24.266 1 95.19 272 ALA A O 1
ATOM 2162 N N . VAL A 1 273 ? -3.605 -23.641 -24.203 1 94.62 273 VAL A N 1
ATOM 2163 C CA . VAL A 1 273 ? -2.654 -23.625 -25.312 1 94.62 273 VAL A CA 1
ATOM 2164 C C . VAL A 1 273 ? -3.365 -23.984 -26.609 1 94.62 273 VAL A C 1
ATOM 2166 O O . VAL A 1 273 ? -3.867 -25.094 -26.766 1 94.62 273 VAL A O 1
ATOM 2169 N N . HIS A 1 274 ? -3.357 -23.047 -27.516 1 93.75 274 HIS A N 1
ATOM 2170 C CA . HIS A 1 274 ? -4.102 -23.281 -28.75 1 93.75 274 HIS A CA 1
ATOM 2171 C C . HIS A 1 274 ? -3.168 -23.359 -29.953 1 93.75 274 HIS A C 1
ATOM 2173 O O . HIS A 1 274 ? -3.57 -23.797 -31.031 1 93.75 274 HIS A O 1
ATOM 2179 N N . ASP A 1 275 ? -1.971 -22.875 -29.828 1 94 275 ASP A N 1
ATOM 2180 C CA . ASP A 1 275 ? -0.977 -22.938 -30.891 1 94 275 ASP A CA 1
ATOM 2181 C C . ASP A 1 275 ? 0.055 -24.031 -30.625 1 94 275 ASP A C 1
ATOM 2183 O O . ASP A 1 275 ? 0.338 -24.344 -29.453 1 94 275 ASP A O 1
ATOM 2187 N N . LEU A 1 276 ? 0.582 -24.562 -31.656 1 95.38 276 LEU A N 1
ATOM 2188 C CA . LEU A 1 276 ? 1.568 -25.625 -31.516 1 95.38 276 LEU A CA 1
ATOM 2189 C C . LEU A 1 276 ? 2.967 -25.062 -31.328 1 95.38 276 LEU A C 1
ATOM 2191 O O . LEU A 1 276 ? 3.898 -25.781 -30.969 1 95.38 276 LEU A O 1
ATOM 2195 N N . ASP A 1 277 ? 3.061 -23.797 -31.531 1 95.56 277 ASP A N 1
ATOM 2196 C CA . ASP A 1 277 ? 4.27 -23.047 -31.188 1 95.56 277 ASP A CA 1
ATOM 2197 C C . ASP A 1 277 ? 3.975 -21.953 -30.156 1 95.56 277 ASP A C 1
ATOM 2199 O O . ASP A 1 277 ? 3.35 -20.938 -30.484 1 95.56 277 ASP A O 1
ATOM 2203 N N . VAL A 1 278 ? 4.418 -22.141 -29 1 97.62 278 VAL A N 1
ATOM 2204 C CA . VAL A 1 278 ? 4.172 -21.203 -27.906 1 97.62 278 VAL A CA 1
ATOM 2205 C C . VAL A 1 278 ? 5.473 -20.5 -27.516 1 97.62 278 VAL A C 1
ATOM 2207 O O . VAL A 1 278 ? 6.48 -21.172 -27.25 1 97.62 278 VAL A O 1
ATOM 2210 N N . VAL A 1 279 ? 5.445 -19.234 -27.484 1 98.25 279 VAL A N 1
ATOM 2211 C CA . VAL A 1 279 ? 6.656 -18.484 -27.188 1 98.25 279 VAL A CA 1
ATOM 2212 C C . VAL A 1 279 ? 6.445 -17.625 -25.953 1 98.25 279 VAL A C 1
ATOM 2214 O O . VAL A 1 279 ? 5.43 -16.922 -25.828 1 98.25 279 VAL A O 1
ATOM 2217 N N . PHE A 1 280 ? 7.32 -17.672 -25.016 1 98.62 280 PHE A N 1
ATOM 2218 C CA . PHE A 1 280 ? 7.363 -16.812 -23.828 1 98.62 280 PHE A CA 1
ATOM 2219 C C . PHE A 1 280 ? 8.57 -15.883 -23.891 1 98.62 280 PHE A C 1
ATOM 2221 O O . PHE A 1 280 ? 9.719 -16.344 -23.875 1 98.62 280 PHE A O 1
ATOM 2228 N N . GLY A 1 281 ? 8.289 -14.617 -23.891 1 98.44 281 GLY A N 1
ATOM 2229 C CA . GLY A 1 281 ? 9.383 -13.656 -23.797 1 98.44 281 GLY A CA 1
ATOM 2230 C C . GLY A 1 281 ? 9.914 -13.492 -22.391 1 98.44 281 GLY A C 1
ATOM 2231 O O . GLY A 1 281 ? 9.359 -14.055 -21.438 1 98.44 281 GLY A O 1
ATOM 2232 N N . LYS A 1 282 ? 11.008 -12.789 -22.281 1 98.31 282 LYS A N 1
ATOM 2233 C CA . LYS A 1 282 ? 11.625 -12.555 -20.984 1 98.31 282 LYS A CA 1
ATOM 2234 C C . LYS A 1 282 ? 10.594 -12.102 -19.953 1 98.31 282 LYS A C 1
ATOM 2236 O O . LYS A 1 282 ? 10.602 -12.562 -18.812 1 98.31 282 LYS A O 1
ATOM 2241 N N . GLU A 1 283 ? 9.625 -11.234 -20.328 1 98.06 283 GLU A N 1
ATOM 2242 C CA . GLU A 1 283 ? 8.625 -10.641 -19.453 1 98.06 283 GLU A CA 1
ATOM 2243 C C . GLU A 1 283 ? 7.594 -11.672 -19 1 98.06 283 GLU A C 1
ATOM 2245 O O . GLU A 1 283 ? 6.832 -11.438 -18.062 1 98.06 283 GLU A O 1
ATOM 2250 N N . ASP A 1 284 ? 7.664 -12.812 -19.672 1 98.5 284 ASP A N 1
ATOM 2251 C CA . ASP A 1 284 ? 6.688 -13.852 -19.391 1 98.5 284 ASP A CA 1
ATOM 2252 C C . ASP A 1 284 ? 7.32 -14.984 -18.578 1 98.5 284 ASP A C 1
ATOM 2254 O O . ASP A 1 284 ? 6.652 -15.969 -18.25 1 98.5 284 ASP A O 1
ATOM 2258 N N . LEU A 1 285 ? 8.562 -14.836 -18.25 1 98.81 285 LEU A N 1
ATOM 2259 C CA . LEU A 1 285 ? 9.297 -15.883 -17.562 1 98.81 285 LEU A CA 1
ATOM 2260 C C . LEU A 1 285 ? 9.562 -15.5 -16.109 1 98.81 285 LEU A C 1
ATOM 2262 O O . LEU A 1 285 ? 10.148 -14.453 -15.828 1 98.81 285 LEU A O 1
ATOM 2266 N N . ASP A 1 286 ? 9.148 -16.375 -15.219 1 98.5 286 ASP A N 1
ATOM 2267 C CA . ASP A 1 286 ? 9.391 -16.141 -13.797 1 98.5 286 ASP A CA 1
ATOM 2268 C C . ASP A 1 286 ? 10.891 -16.109 -13.5 1 98.5 286 ASP A C 1
ATOM 2270 O O . ASP A 1 286 ? 11.664 -16.859 -14.094 1 98.5 286 ASP A O 1
ATOM 2274 N N . GLU A 1 287 ? 11.305 -15.305 -12.508 1 96.31 287 GLU A N 1
ATOM 2275 C CA . GLU A 1 287 ? 12.688 -15.078 -12.094 1 96.31 287 GLU A CA 1
ATOM 2276 C C . GLU A 1 287 ? 13.461 -14.305 -13.156 1 96.31 287 GLU A C 1
ATOM 2278 O O . GLU A 1 287 ? 14.062 -13.266 -12.859 1 96.31 287 GLU A O 1
ATOM 2283 N N . ALA A 1 288 ? 13.344 -14.672 -14.391 1 98 288 ALA A N 1
ATOM 2284 C CA . ALA A 1 288 ? 14.133 -14.086 -15.477 1 98 288 ALA A CA 1
ATOM 2285 C C . ALA A 1 288 ? 13.664 -12.672 -15.789 1 98 288 ALA A C 1
ATOM 2287 O O . ALA A 1 288 ? 14.461 -11.828 -16.219 1 98 288 ALA A O 1
ATOM 2288 N N . PHE A 1 289 ? 12.453 -12.375 -15.641 1 98 289 PHE A N 1
ATOM 2289 C CA . PHE A 1 289 ? 11.867 -11.117 -16.078 1 98 289 PHE A CA 1
ATOM 2290 C C . PHE A 1 289 ? 12.539 -9.938 -15.391 1 98 289 PHE A C 1
ATOM 2292 O O . PHE A 1 289 ? 12.5 -8.812 -15.883 1 98 289 PHE A O 1
ATOM 2299 N N . ARG A 1 290 ? 13.164 -10.219 -14.305 1 96.25 290 ARG A N 1
ATOM 2300 C CA . ARG A 1 290 ? 13.844 -9.148 -13.586 1 96.25 290 ARG A CA 1
ATOM 2301 C C . ARG A 1 290 ? 15.336 -9.43 -13.469 1 96.25 290 ARG A C 1
ATOM 2303 O O . ARG A 1 290 ? 16.047 -8.742 -12.734 1 96.25 290 ARG A O 1
ATOM 2310 N N . ASP A 1 291 ? 15.82 -10.469 -14.016 1 97.38 291 ASP A N 1
ATOM 2311 C CA . ASP A 1 291 ? 17.219 -10.867 -13.922 1 97.38 291 ASP A CA 1
ATOM 2312 C C . ASP A 1 291 ? 18.016 -10.383 -15.141 1 97.38 291 ASP A C 1
ATOM 2314 O O . ASP A 1 291 ? 17.797 -10.852 -16.25 1 97.38 291 ASP A O 1
ATOM 2318 N N . ASP A 1 292 ? 18.938 -9.562 -14.828 1 96.19 292 ASP A N 1
ATOM 2319 C CA . ASP A 1 292 ? 19.703 -8.969 -15.914 1 96.19 292 ASP A CA 1
ATOM 2320 C C . ASP A 1 292 ? 20.594 -10.008 -16.594 1 96.19 292 ASP A C 1
ATOM 2322 O O . ASP A 1 292 ? 21.094 -9.789 -17.688 1 96.19 292 ASP A O 1
ATOM 2326 N N . ARG A 1 293 ? 20.875 -11.117 -16.016 1 96.25 293 ARG A N 1
ATOM 2327 C CA . ARG A 1 293 ? 21.703 -12.172 -16.594 1 96.25 293 ARG A CA 1
ATOM 2328 C C . ARG A 1 293 ? 20.984 -12.836 -17.766 1 96.25 293 ARG A C 1
ATOM 2330 O O . ARG A 1 293 ? 21.625 -13.5 -18.594 1 96.25 293 ARG A O 1
ATOM 2337 N N . PHE A 1 294 ? 19.625 -12.734 -17.828 1 96.62 294 PHE A N 1
ATOM 2338 C CA . PHE A 1 294 ? 18.844 -13.18 -18.969 1 96.62 294 PHE A CA 1
ATOM 2339 C C . PHE A 1 294 ? 18.703 -12.062 -20 1 96.62 294 PHE A C 1
ATOM 2341 O O . PHE A 1 294 ? 18.328 -10.938 -19.656 1 96.62 294 PHE A O 1
ATOM 2348 N N . PRO A 1 295 ? 19.031 -12.375 -21.219 1 94.38 295 PRO A N 1
ATOM 2349 C CA . PRO A 1 295 ? 19.047 -11.289 -22.188 1 94.38 295 PRO A CA 1
ATOM 2350 C C . PRO A 1 295 ? 17.672 -10.68 -22.438 1 94.38 295 PRO A C 1
ATOM 2352 O O . PRO A 1 295 ? 16.656 -11.391 -22.422 1 94.38 295 PRO A O 1
ATOM 2355 N N . GLU A 1 296 ? 17.594 -9.438 -22.766 1 95.75 296 GLU A N 1
ATOM 2356 C CA . GLU A 1 296 ? 16.344 -8.703 -22.953 1 95.75 296 GLU A CA 1
ATOM 2357 C C . GLU A 1 296 ? 15.547 -9.258 -24.125 1 95.75 296 GLU A C 1
ATOM 2359 O O . GLU A 1 296 ? 14.312 -9.328 -24.078 1 95.75 296 GLU A O 1
ATOM 2364 N N . TYR A 1 297 ? 16.281 -9.617 -25.172 1 94.56 297 TYR A N 1
ATOM 2365 C CA . TYR A 1 297 ? 15.617 -10.141 -26.359 1 94.56 297 TYR A CA 1
ATOM 2366 C C . TYR A 1 297 ? 15.344 -11.633 -26.219 1 94.56 297 TYR A C 1
ATOM 2368 O O . TYR A 1 297 ? 14.812 -12.258 -27.141 1 94.56 297 TYR A O 1
ATOM 2376 N N . GLY A 1 298 ? 15.773 -12.211 -25.109 1 95.69 298 GLY A N 1
ATOM 2377 C CA . GLY A 1 298 ? 15.641 -13.641 -24.891 1 95.69 298 GLY A CA 1
ATOM 2378 C C . GLY A 1 298 ? 14.203 -14.109 -24.859 1 95.69 298 GLY A C 1
ATOM 2379 O O . GLY A 1 298 ? 13.305 -13.352 -24.484 1 95.69 298 GLY A O 1
ATOM 2380 N N . LYS A 1 299 ? 13.961 -15.336 -25.297 1 97.62 299 LYS A N 1
ATOM 2381 C CA . LYS A 1 299 ? 12.648 -15.977 -25.25 1 97.62 299 LYS A CA 1
ATOM 2382 C C . LYS A 1 299 ? 12.773 -17.5 -25.25 1 97.62 299 LYS A C 1
ATOM 2384 O O . LYS A 1 299 ? 13.812 -18.047 -25.641 1 97.62 299 LYS A O 1
ATOM 2389 N N . VAL A 1 300 ? 11.781 -18.125 -24.812 1 98.19 300 VAL A N 1
ATOM 2390 C CA . VAL A 1 300 ? 11.719 -19.578 -24.797 1 98.19 300 VAL A CA 1
ATOM 2391 C C . VAL A 1 300 ? 10.531 -20.062 -25.641 1 98.19 300 VAL A C 1
ATOM 2393 O O . VAL A 1 300 ? 9.398 -19.609 -25.438 1 98.19 300 VAL A O 1
ATOM 2396 N N . GLU A 1 301 ? 10.859 -20.938 -26.469 1 97.81 301 GLU A N 1
ATOM 2397 C CA . GLU A 1 301 ? 9.859 -21.438 -27.422 1 97.81 301 GLU A CA 1
ATOM 2398 C C . GLU A 1 301 ? 9.562 -22.922 -27.172 1 97.81 301 GLU A C 1
ATOM 2400 O O . GLU A 1 301 ? 10.484 -23.734 -27.016 1 97.81 301 GLU A O 1
ATOM 2405 N N . PHE A 1 302 ? 8.32 -23.234 -27.109 1 98.25 302 PHE A N 1
ATOM 2406 C CA . PHE A 1 302 ? 7.84 -24.609 -27.016 1 98.25 302 PHE A CA 1
ATOM 2407 C C . PHE A 1 302 ? 7.238 -25.062 -28.344 1 98.25 302 PHE A C 1
ATOM 2409 O O . PHE A 1 302 ? 6.34 -24.406 -28.875 1 98.25 302 PHE A O 1
ATOM 2416 N N . VAL A 1 303 ? 7.762 -26.188 -28.797 1 97.62 303 VAL A N 1
ATOM 2417 C CA . VAL A 1 303 ? 7.25 -26.75 -30.047 1 97.62 303 VAL A CA 1
ATOM 2418 C C . VAL A 1 303 ? 6.453 -28.031 -29.734 1 97.62 303 VAL A C 1
ATOM 2420 O O . VAL A 1 303 ? 7.012 -29.016 -29.281 1 97.62 303 VAL A O 1
ATOM 2423 N N . PHE A 1 304 ? 5.137 -27.969 -30.094 1 97.5 304 PHE A N 1
ATOM 2424 C CA . PHE A 1 304 ? 4.227 -29.062 -29.812 1 97.5 304 PHE A CA 1
ATOM 2425 C C . PHE A 1 304 ? 3.744 -29.719 -31.094 1 97.5 304 PHE A C 1
ATOM 2427 O O . PHE A 1 304 ? 3.963 -29.188 -32.188 1 97.5 304 PHE A O 1
ATOM 2434 N N . SER A 1 305 ? 3.23 -30.875 -30.969 1 96.69 305 SER A N 1
ATOM 2435 C CA . SER A 1 305 ? 2.428 -31.562 -32 1 96.69 305 SER A CA 1
ATOM 2436 C C . SER A 1 305 ? 1.285 -32.344 -31.359 1 96.69 305 SER A C 1
ATOM 2438 O O . SER A 1 305 ? 1.137 -32.375 -30.141 1 96.69 305 SER A O 1
ATOM 2440 N N . TYR A 1 306 ? 0.465 -32.969 -32.25 1 95.69 306 TYR A N 1
ATOM 2441 C CA . TYR A 1 306 ? -0.673 -33.75 -31.75 1 95.69 306 TYR A CA 1
ATOM 2442 C C . TYR A 1 306 ? -0.323 -35.219 -31.641 1 95.69 306 TYR A C 1
ATOM 2444 O O . TYR A 1 306 ? -1.146 -36.031 -31.188 1 95.69 306 TYR A O 1
ATOM 2452 N N . GLY A 1 307 ? 0.924 -35.594 -31.984 1 95.81 307 GLY A N 1
ATOM 2453 C CA . GLY A 1 307 ? 1.39 -36.938 -31.859 1 95.81 307 GLY A CA 1
ATOM 2454 C C . GLY A 1 307 ? 2.83 -37.062 -31.391 1 95.81 307 GLY A C 1
ATOM 2455 O O . GLY A 1 307 ? 3.564 -36.062 -31.406 1 95.81 307 GLY A O 1
ATOM 2456 N N . PRO A 1 308 ? 3.207 -38.219 -30.922 1 95.81 308 PRO A N 1
ATOM 2457 C CA . PRO A 1 308 ? 4.539 -38.406 -30.328 1 95.81 308 PRO A CA 1
ATOM 2458 C C . PRO A 1 308 ? 5.641 -38.469 -31.391 1 95.81 308 PRO A C 1
ATOM 2460 O O . PRO A 1 308 ? 6.824 -38.375 -31.062 1 95.81 308 PRO A O 1
ATOM 2463 N N . GLU A 1 309 ? 5.262 -38.562 -32.688 1 94.75 309 GLU A N 1
ATOM 2464 C CA . GLU A 1 309 ? 6.238 -38.75 -33.75 1 94.75 309 GLU A CA 1
ATOM 2465 C C . GLU A 1 309 ? 7.035 -37.5 -34 1 94.75 309 GLU A C 1
ATOM 2467 O O . GLU A 1 309 ? 6.52 -36.375 -33.812 1 94.75 309 GLU A O 1
ATOM 2472 N N . LYS A 1 310 ? 8.234 -37.719 -34.469 1 93.12 310 LYS A N 1
ATOM 2473 C CA . LYS A 1 310 ? 9.109 -36.625 -34.781 1 93.12 310 LYS A CA 1
ATOM 2474 C C . LYS A 1 310 ? 8.453 -35.688 -35.812 1 93.12 310 LYS A C 1
ATOM 2476 O O . LYS A 1 310 ? 7.828 -36.156 -36.781 1 93.12 310 LYS A O 1
ATOM 2481 N N . ILE A 1 311 ? 8.578 -34.438 -35.562 1 91.69 311 ILE A N 1
ATOM 2482 C CA . ILE A 1 311 ? 8.055 -33.469 -36.531 1 91.69 311 ILE A CA 1
ATOM 2483 C C . ILE A 1 311 ? 8.961 -33.438 -37.75 1 91.69 311 ILE A C 1
ATOM 2485 O O . ILE A 1 311 ? 10.156 -33.156 -37.656 1 91.69 311 ILE A O 1
ATOM 2489 N N . GLN A 1 312 ? 8.375 -33.562 -38.844 1 87 312 GLN A N 1
ATOM 2490 C CA . GLN A 1 312 ? 9.141 -33.562 -40.094 1 87 312 GLN A CA 1
ATOM 2491 C C . GLN A 1 312 ? 9.555 -32.125 -40.469 1 87 312 GLN A C 1
ATOM 2493 O O . GLN A 1 312 ? 8.781 -31.188 -40.281 1 87 312 GLN A O 1
ATOM 2498 N N . GLY A 1 313 ? 10.781 -31.891 -40.906 1 82.5 313 GLY A N 1
ATOM 2499 C CA . GLY A 1 313 ? 11.242 -30.609 -41.406 1 82.5 313 GLY A CA 1
ATOM 2500 C C . GLY A 1 313 ? 11.906 -29.766 -40.312 1 82.5 313 GLY A C 1
ATOM 2501 O O . GLY A 1 313 ? 12.297 -28.625 -40.562 1 82.5 313 GLY A O 1
ATOM 2502 N N . MET A 1 314 ? 12.008 -30.281 -39.188 1 80.56 314 MET A N 1
ATOM 2503 C CA . MET A 1 314 ? 12.594 -29.5 -38.094 1 80.56 314 MET A CA 1
ATOM 2504 C C . MET A 1 314 ? 14.016 -29.953 -37.812 1 80.56 314 MET A C 1
ATOM 2506 O O . MET A 1 314 ? 14.547 -29.688 -36.719 1 80.56 314 MET A O 1
ATOM 2510 N N . GLU A 1 315 ? 14.625 -30.562 -38.688 1 76.75 315 GLU A N 1
ATOM 2511 C CA . GLU A 1 315 ? 15.977 -31.109 -38.5 1 76.75 315 GLU A CA 1
ATOM 2512 C C . GLU A 1 315 ? 17 -29.984 -38.375 1 76.75 315 GLU A C 1
ATOM 2514 O O . GLU A 1 315 ? 18.094 -30.203 -37.875 1 76.75 315 GLU A O 1
ATOM 2519 N N . HIS A 1 316 ? 16.578 -28.812 -38.719 1 76.44 316 HIS A N 1
ATOM 2520 C CA . HIS A 1 316 ? 17.484 -27.672 -38.688 1 76.44 316 HIS A CA 1
ATOM 2521 C C . HIS A 1 316 ? 17.625 -27.141 -37.25 1 76.44 316 HIS A C 1
ATOM 2523 O O . HIS A 1 316 ? 18.547 -26.375 -36.969 1 76.44 316 HIS A O 1
ATOM 2529 N N . LEU A 1 317 ? 16.734 -27.641 -36.438 1 80.88 317 LEU A N 1
ATOM 2530 C CA . LEU A 1 317 ? 16.797 -27.203 -35.062 1 80.88 317 LEU A CA 1
ATOM 2531 C C . LEU A 1 317 ? 17.859 -27.969 -34.312 1 80.88 317 LEU A C 1
ATOM 2533 O O . LEU A 1 317 ? 17.562 -28.969 -33.625 1 80.88 317 LEU A O 1
ATOM 2537 N N . GLU A 1 318 ? 19.141 -27.703 -34.562 1 80.56 318 GLU A N 1
ATOM 2538 C CA . GLU A 1 318 ? 20.266 -28.359 -33.906 1 80.56 318 GLU A CA 1
ATOM 2539 C C . GLU A 1 318 ? 21.219 -27.328 -33.312 1 80.56 318 GLU A C 1
ATOM 2541 O O . GLU A 1 318 ? 21.328 -26.203 -33.781 1 80.56 318 GLU A O 1
ATOM 2546 N N . ASN A 1 319 ? 21.703 -27.828 -32.219 1 87.31 319 ASN A N 1
ATOM 2547 C CA . ASN A 1 319 ? 22.703 -26.984 -31.562 1 87.31 319 ASN A CA 1
ATOM 2548 C C . ASN A 1 319 ? 23.984 -26.875 -32.375 1 87.31 319 ASN A C 1
ATOM 2550 O O . ASN A 1 319 ? 24.328 -27.812 -33.125 1 87.31 319 ASN A O 1
ATOM 2554 N N . GLY A 1 320 ? 24.547 -25.797 -32.375 1 81.31 320 GLY A N 1
ATOM 2555 C CA . GLY A 1 320 ? 25.844 -25.641 -33.031 1 81.31 320 GLY A CA 1
ATOM 2556 C C . GLY A 1 320 ? 26.922 -26.547 -32.469 1 81.31 320 GLY A C 1
ATOM 2557 O O . GLY A 1 320 ? 26.719 -27.172 -31.438 1 81.31 320 GLY A O 1
ATOM 2558 N N . PRO A 1 321 ? 28.016 -26.594 -33.125 1 81.5 321 PRO A N 1
ATOM 2559 C CA . PRO A 1 321 ? 29.094 -27.5 -32.719 1 81.5 321 PRO A CA 1
ATOM 2560 C C . PRO A 1 321 ? 29.719 -27.125 -31.375 1 81.5 321 PRO A C 1
ATOM 2562 O O . PRO A 1 321 ? 30.375 -27.953 -30.734 1 81.5 321 PRO A O 1
ATOM 2565 N N . SER A 1 322 ? 29.531 -25.953 -31.031 1 83.88 322 SER A N 1
ATOM 2566 C CA . SER A 1 322 ? 30.156 -25.484 -29.812 1 83.88 322 SER A CA 1
ATOM 2567 C C . SER A 1 322 ? 29.359 -25.891 -28.578 1 83.88 322 SER A C 1
ATOM 2569 O O . SER A 1 322 ? 29.828 -25.75 -27.453 1 83.88 322 SER A O 1
ATOM 2571 N N . VAL A 1 323 ? 28.234 -26.422 -28.781 1 89.06 323 VAL A N 1
ATOM 2572 C CA . VAL A 1 323 ? 27.391 -26.812 -27.672 1 89.06 323 VAL A CA 1
ATOM 2573 C C . VAL A 1 323 ? 27.609 -28.281 -27.344 1 89.06 323 VAL A C 1
ATOM 2575 O O . VAL A 1 323 ? 27.562 -29.141 -28.234 1 89.06 323 VAL A O 1
ATOM 2578 N N . SER A 1 324 ? 27.938 -28.609 -26.141 1 91 324 SER A N 1
ATOM 2579 C CA . SER A 1 324 ? 28.062 -29.984 -25.672 1 91 324 SER A CA 1
ATOM 2580 C C . SER A 1 324 ? 26.984 -30.328 -24.656 1 91 324 SER A C 1
ATOM 2582 O O . SER A 1 324 ? 26.453 -29.438 -24 1 91 324 SER A O 1
ATOM 2584 N N . VAL A 1 325 ? 26.703 -31.625 -24.578 1 92.88 325 VAL A N 1
ATOM 2585 C CA . VAL A 1 325 ? 25.656 -32.062 -23.656 1 92.88 325 VAL A CA 1
ATOM 2586 C C . VAL A 1 325 ? 26.156 -33.219 -22.797 1 92.88 325 VAL A C 1
ATOM 2588 O O . VAL A 1 325 ? 26.766 -34.156 -23.312 1 92.88 325 VAL A O 1
ATOM 2591 N N . ASP A 1 326 ? 26 -33.062 -21.531 1 91.56 326 ASP A N 1
ATOM 2592 C CA . ASP A 1 326 ? 26.219 -34.156 -20.578 1 91.56 326 ASP A CA 1
ATOM 2593 C C . ASP A 1 326 ? 24.891 -34.844 -20.219 1 91.56 326 ASP A C 1
ATOM 2595 O O . ASP A 1 326 ? 24.062 -34.25 -19.531 1 91.56 326 ASP A O 1
ATOM 2599 N N . TYR A 1 327 ? 24.766 -36.062 -20.594 1 88.38 327 TYR A N 1
ATOM 2600 C CA . TYR A 1 327 ? 23.5 -36.75 -20.391 1 88.38 327 TYR A CA 1
ATOM 2601 C C . TYR A 1 327 ? 23.484 -37.5 -19.078 1 88.38 327 TYR A C 1
ATOM 2603 O O . TYR A 1 327 ? 22.516 -38.188 -18.766 1 88.38 327 TYR A O 1
ATOM 2611 N N . ASN A 1 328 ? 24.531 -37.375 -18.328 1 81.31 328 ASN A N 1
ATOM 2612 C CA . ASN A 1 328 ? 24.547 -38 -17 1 81.31 328 ASN A CA 1
ATOM 2613 C C . ASN A 1 328 ? 23.672 -37.25 -16.016 1 81.31 328 ASN A C 1
ATOM 2615 O O . ASN A 1 328 ? 24.141 -36.312 -15.375 1 81.31 328 ASN A O 1
ATOM 2619 N N . THR A 1 329 ? 22.531 -37.781 -15.867 1 77.62 329 THR A N 1
ATOM 2620 C CA . THR A 1 329 ? 21.578 -37.094 -14.984 1 77.62 329 THR A CA 1
ATOM 2621 C C . THR A 1 329 ? 21.578 -37.75 -13.602 1 77.62 329 THR A C 1
ATOM 2623 O O . THR A 1 329 ? 20.641 -37.531 -12.82 1 77.62 329 THR A O 1
ATOM 2626 N N . SER A 1 330 ? 22.594 -38.562 -13.281 1 79.5 330 SER A N 1
ATOM 2627 C CA . SER A 1 330 ? 22.641 -39.25 -12 1 79.5 330 SER A CA 1
ATOM 2628 C C . SER A 1 330 ? 23.141 -38.344 -10.883 1 79.5 330 SER A C 1
ATOM 2630 O O . SER A 1 330 ? 23 -38.656 -9.703 1 79.5 330 SER A O 1
ATOM 2632 N N . ASP A 1 331 ? 23.625 -37.25 -11.281 1 79.94 331 ASP A N 1
ATOM 2633 C CA . ASP A 1 331 ? 24.047 -36.25 -10.312 1 79.94 331 ASP A CA 1
ATOM 2634 C C . ASP A 1 331 ? 22.906 -35.844 -9.391 1 79.94 331 ASP A C 1
ATOM 2636 O O . ASP A 1 331 ? 21.828 -35.469 -9.867 1 79.94 331 ASP A O 1
ATOM 2640 N N . PRO A 1 332 ? 23.141 -36 -8.07 1 81.38 332 PRO A N 1
ATOM 2641 C CA . PRO A 1 332 ? 22.078 -35.656 -7.117 1 81.38 332 PRO A CA 1
ATOM 2642 C C . PRO A 1 332 ? 21.562 -34.219 -7.285 1 81.38 332 PRO A C 1
ATOM 2644 O O . PRO A 1 332 ? 20.375 -33.969 -7.047 1 81.38 332 PRO A O 1
ATOM 2647 N N . LEU A 1 333 ? 22.359 -33.406 -7.703 1 83.56 333 LEU A N 1
ATOM 2648 C CA . LEU A 1 333 ? 21.969 -32.031 -7.922 1 83.56 333 LEU A CA 1
ATOM 2649 C C . LEU A 1 333 ? 20.922 -31.906 -9.031 1 83.56 333 LEU A C 1
ATOM 2651 O O . LEU A 1 333 ? 20 -31.094 -8.938 1 83.56 333 LEU A O 1
ATOM 2655 N N . ILE A 1 334 ? 21.031 -32.688 -9.922 1 81.75 334 ILE A N 1
ATOM 2656 C CA . ILE A 1 334 ? 20.156 -32.688 -11.086 1 81.75 334 ILE A CA 1
ATOM 2657 C C . ILE A 1 334 ? 18.844 -33.406 -10.766 1 81.75 334 ILE A C 1
ATOM 2659 O O . ILE A 1 334 ? 17.766 -32.969 -11.188 1 81.75 334 ILE A O 1
ATOM 2663 N N . ARG A 1 335 ? 18.875 -34.344 -9.969 1 81.81 335 ARG A N 1
ATOM 2664 C CA . ARG A 1 335 ? 17.734 -35.188 -9.672 1 81.81 335 ARG A CA 1
ATOM 2665 C C . ARG A 1 335 ? 16.859 -34.594 -8.578 1 81.81 335 ARG A C 1
ATOM 2667 O O . ARG A 1 335 ? 15.695 -34.938 -8.438 1 81.81 335 ARG A O 1
ATOM 2674 N N . TRP A 1 336 ? 17.438 -33.781 -7.895 1 78.94 336 TRP A N 1
ATOM 2675 C CA . TRP A 1 336 ? 16.75 -33.219 -6.738 1 78.94 336 TRP A CA 1
ATOM 2676 C C . TRP A 1 336 ? 15.414 -32.594 -7.145 1 78.94 336 TRP A C 1
ATOM 2678 O O . TRP A 1 336 ? 15.352 -31.781 -8.07 1 78.94 336 TRP A O 1
ATOM 2688 N N . ASP A 1 337 ? 14.367 -33 -6.406 1 80.56 337 ASP A N 1
ATOM 2689 C CA . ASP A 1 337 ? 13.031 -32.438 -6.578 1 80.56 337 ASP A CA 1
ATOM 2690 C C . ASP A 1 337 ? 12.766 -31.328 -5.566 1 80.56 337 ASP A C 1
ATOM 2692 O O . ASP A 1 337 ? 12.508 -31.609 -4.395 1 80.56 337 ASP A O 1
ATOM 2696 N N . SER A 1 338 ? 12.656 -30.203 -6.086 1 80.62 338 SER A N 1
ATOM 2697 C CA . SER A 1 338 ? 12.547 -29.016 -5.25 1 80.62 338 SER A CA 1
ATOM 2698 C C . SER A 1 338 ? 11.203 -28.969 -4.523 1 80.62 338 SER A C 1
ATOM 2700 O O . SER A 1 338 ? 11.031 -28.219 -3.568 1 80.62 338 SER A O 1
ATOM 2702 N N . TYR A 1 339 ? 10.234 -29.859 -4.914 1 85.25 339 TYR A N 1
ATOM 2703 C CA . TYR A 1 339 ? 8.891 -29.672 -4.387 1 85.25 339 TYR A CA 1
ATOM 2704 C C . TYR A 1 339 ? 8.414 -30.938 -3.676 1 85.25 339 TYR A C 1
ATOM 2706 O O . TYR A 1 339 ? 7.266 -31.016 -3.223 1 85.25 339 TYR A O 1
ATOM 2714 N N . GLU A 1 340 ? 9.281 -31.859 -3.488 1 78.56 340 GLU A N 1
ATOM 2715 C CA . GLU A 1 340 ? 8.93 -33.156 -2.912 1 78.56 340 GLU A CA 1
ATOM 2716 C C . GLU A 1 340 ? 8.414 -33 -1.482 1 78.56 340 GLU A C 1
ATOM 2718 O O . GLU A 1 340 ? 7.535 -33.75 -1.05 1 78.56 340 GLU A O 1
ATOM 2723 N N . ASN A 1 341 ? 8.875 -31.984 -0.801 1 77.12 341 ASN A N 1
ATOM 2724 C CA . ASN A 1 341 ? 8.586 -31.891 0.627 1 77.12 341 ASN A CA 1
ATOM 2725 C C . ASN A 1 341 ? 7.57 -30.797 0.922 1 77.12 341 ASN A C 1
ATOM 2727 O O . ASN A 1 341 ? 7.383 -30.406 2.078 1 77.12 341 ASN A O 1
ATOM 2731 N N . PHE A 1 342 ? 6.895 -30.391 -0.017 1 79.44 342 PHE A N 1
ATOM 2732 C CA . PHE A 1 342 ? 6.008 -29.266 0.25 1 79.44 342 PHE A CA 1
ATOM 2733 C C . PHE A 1 342 ? 4.824 -29.703 1.104 1 79.44 342 PHE A C 1
ATOM 2735 O O . PHE A 1 342 ? 4.387 -28.953 1.99 1 79.44 342 PHE A O 1
ATOM 2742 N N . ASN A 1 343 ? 4.332 -30.812 0.898 1 75.5 343 ASN A N 1
ATOM 2743 C CA . ASN A 1 343 ? 3.09 -31.219 1.544 1 75.5 343 ASN A CA 1
ATOM 2744 C C . ASN A 1 343 ? 3.354 -31.859 2.906 1 75.5 343 ASN A C 1
ATOM 2746 O O . ASN A 1 343 ? 2.426 -32.344 3.564 1 75.5 343 ASN A O 1
ATOM 2750 N N . ILE A 1 344 ? 4.621 -31.828 3.271 1 74.81 344 ILE A N 1
ATOM 2751 C CA . ILE A 1 344 ? 4.934 -32.375 4.586 1 74.81 344 ILE A CA 1
ATOM 2752 C C . ILE A 1 344 ? 4.57 -31.375 5.668 1 74.81 344 ILE A C 1
ATOM 2754 O O . ILE A 1 344 ? 4.941 -30.203 5.578 1 74.81 344 ILE A O 1
ATOM 2758 N N . GLN A 1 345 ? 3.68 -31.812 6.555 1 70.38 345 GLN A N 1
ATOM 2759 C CA . GLN A 1 345 ? 3.287 -30.938 7.664 1 70.38 345 GLN A CA 1
ATOM 2760 C C . GLN A 1 345 ? 4.48 -30.625 8.555 1 70.38 345 GLN A C 1
ATOM 2762 O O . GLN A 1 345 ? 5.188 -31.531 9.008 1 70.38 345 GLN A O 1
ATOM 2767 N N . ARG A 1 346 ? 4.773 -29.328 8.68 1 69.31 346 ARG A N 1
ATOM 2768 C CA . ARG A 1 346 ? 5.906 -28.906 9.492 1 69.31 346 ARG A CA 1
ATOM 2769 C C . ARG A 1 346 ? 5.5 -28.734 10.953 1 69.31 346 ARG A C 1
ATOM 2771 O O . ARG A 1 346 ? 4.387 -28.297 11.25 1 69.31 346 ARG A O 1
ATOM 2778 N N . GLU A 1 347 ? 6.32 -29.391 11.797 1 62.38 347 GLU A N 1
ATOM 2779 C CA . GLU A 1 347 ? 6.082 -29.203 13.227 1 62.38 347 GLU A CA 1
ATOM 2780 C C . GLU A 1 347 ? 6.551 -27.828 13.688 1 62.38 347 GLU A C 1
ATOM 2782 O O . GLU A 1 347 ? 7.289 -27.141 12.977 1 62.38 347 GLU A O 1
ATOM 2787 N N . GLU A 1 348 ? 6.242 -27.25 14.844 1 59.72 348 GLU A N 1
ATOM 2788 C CA . GLU A 1 348 ? 6.574 -25.969 15.438 1 59.72 348 GLU A CA 1
ATOM 2789 C C . GLU A 1 348 ? 8.023 -25.578 15.156 1 59.72 348 GLU A C 1
ATOM 2791 O O . GLU A 1 348 ? 8.328 -24.406 14.922 1 59.72 348 GLU A O 1
ATOM 2796 N N . SER A 1 349 ? 9.016 -26.375 15.508 1 45.72 349 SER A N 1
ATOM 2797 C CA . SER A 1 349 ? 10.406 -26 15.711 1 45.72 349 SER A CA 1
ATOM 2798 C C . SER A 1 349 ? 11.195 -26.078 14.406 1 45.72 349 SER A C 1
ATOM 2800 O O . SER A 1 349 ? 12.391 -25.75 14.375 1 45.72 349 SER A O 1
ATOM 2802 N N . ALA A 1 350 ? 10.836 -26.766 13.336 1 40.91 350 ALA A N 1
ATOM 2803 C CA . ALA A 1 350 ? 11.883 -27.219 12.422 1 40.91 350 ALA A CA 1
ATOM 2804 C C . ALA A 1 350 ? 12.188 -26.156 11.367 1 40.91 350 ALA A C 1
ATOM 2806 O O . ALA A 1 350 ? 11.273 -25.531 10.828 1 40.91 350 ALA A O 1
ATOM 2807 N N . GLU A 1 351 ? 13.312 -25.547 11.391 1 41.22 351 GLU A N 1
ATOM 2808 C CA . GLU A 1 351 ? 13.898 -24.688 10.375 1 41.22 351 GLU A CA 1
ATOM 2809 C C . GLU A 1 351 ? 13.625 -25.219 8.969 1 41.22 351 GLU A C 1
ATOM 2811 O O . GLU A 1 351 ? 14.078 -26.312 8.625 1 41.22 351 GLU A O 1
ATOM 2816 N N . GLY A 1 352 ? 12.602 -25.109 8.477 1 40.19 352 GLY A N 1
ATOM 2817 C CA . GLY A 1 352 ? 12.211 -25.641 7.176 1 40.19 352 GLY A CA 1
ATOM 2818 C C . GLY A 1 352 ? 13.109 -25.172 6.047 1 40.19 352 GLY A C 1
ATOM 2819 O O . GLY A 1 352 ? 12.672 -24.453 5.148 1 40.19 352 GLY A O 1
ATOM 2820 N N . ALA A 1 353 ? 14.312 -24.984 6.238 1 36.75 353 ALA A N 1
ATOM 2821 C CA . ALA A 1 353 ? 15.047 -24.562 5.047 1 36.75 353 ALA A CA 1
ATOM 2822 C C . ALA A 1 353 ? 14.914 -25.594 3.932 1 36.75 353 ALA A C 1
ATOM 2824 O O . ALA A 1 353 ? 15.305 -26.75 4.098 1 36.75 353 ALA A O 1
ATOM 2825 N N . TRP A 1 354 ? 14.047 -25.516 3.09 1 41.69 354 TRP A N 1
ATOM 2826 C CA . TRP A 1 354 ? 14.156 -26.219 1.813 1 41.69 354 TRP A CA 1
ATOM 2827 C C . TRP A 1 354 ? 15.594 -26.188 1.3 1 41.69 354 TRP A C 1
ATOM 2829 O O . TRP A 1 354 ? 15.938 -25.359 0.458 1 41.69 354 TRP A O 1
ATOM 2839 N N . ALA A 1 355 ? 16.531 -26.078 2.211 1 38.41 355 ALA A N 1
ATOM 2840 C CA . ALA A 1 355 ? 17.938 -26.016 1.81 1 38.41 355 ALA A CA 1
ATOM 2841 C C . ALA A 1 355 ? 18.344 -27.297 1.082 1 38.41 355 ALA A C 1
ATOM 2843 O O . ALA A 1 355 ? 17.797 -28.359 1.341 1 38.41 355 ALA A O 1
ATOM 2844 N N . GLU A 1 356 ? 19.109 -27.172 0.002 1 44.12 356 GLU A N 1
ATOM 2845 C CA . GLU A 1 356 ? 19.844 -28.203 -0.737 1 44.12 356 GLU A CA 1
ATOM 2846 C C . GLU A 1 356 ? 20.484 -29.219 0.208 1 44.12 356 GLU A C 1
ATOM 2848 O O . GLU A 1 356 ? 20.922 -28.859 1.305 1 44.12 356 GLU A O 1
ATOM 2853 N N . PRO A 1 357 ? 20.141 -30.469 0.111 1 42.31 357 PRO A N 1
ATOM 2854 C CA . PRO A 1 357 ? 20.828 -31.453 0.96 1 42.31 357 PRO A CA 1
ATOM 2855 C C . PRO A 1 357 ? 22.328 -31.172 1.103 1 42.31 357 PRO A C 1
ATOM 2857 O O . PRO A 1 357 ? 22.953 -30.641 0.175 1 42.31 357 PRO A O 1
ATOM 2860 N N . PRO A 1 358 ? 22.875 -31.078 2.301 1 40.72 358 PRO A N 1
ATOM 2861 C CA . PRO A 1 358 ? 24.328 -30.953 2.377 1 40.72 358 PRO A CA 1
ATOM 2862 C C . PRO A 1 358 ? 25.047 -32.031 1.555 1 40.72 358 PRO A C 1
ATOM 2864 O O . PRO A 1 358 ? 24.516 -33.125 1.354 1 40.72 358 PRO A O 1
ATOM 2867 N N . LEU A 1 359 ? 25.984 -31.734 0.657 1 39.69 359 LEU A N 1
ATOM 2868 C CA . LEU A 1 359 ? 26.844 -32.656 -0.087 1 39.69 359 LEU A CA 1
ATOM 2869 C C . LEU A 1 359 ? 27.422 -33.719 0.834 1 39.69 359 LEU A C 1
ATOM 2871 O O . LEU A 1 359 ? 27.75 -33.438 1.991 1 39.69 359 LEU A O 1
ATOM 2875 N N . PRO A 1 360 ? 27.234 -35 0.517 1 38.31 360 PRO A N 1
ATOM 2876 C CA . PRO A 1 360 ? 27.938 -36 1.319 1 38.31 360 PRO A CA 1
ATOM 2877 C C . PRO A 1 360 ? 29.422 -35.688 1.493 1 38.31 360 PRO A C 1
ATOM 2879 O O . PRO A 1 360 ? 30.047 -35.156 0.576 1 38.31 360 PRO A O 1
ATOM 2882 N N . SER A 1 361 ? 29.922 -35.438 2.619 1 37.03 361 SER A N 1
ATOM 2883 C CA . SER A 1 361 ? 31.344 -35.312 2.928 1 37.03 361 SER A CA 1
ATOM 2884 C C . SER A 1 361 ? 32.156 -36.469 2.318 1 37.03 361 SER A C 1
ATOM 2886 O O . SER A 1 361 ? 31.75 -37.625 2.424 1 37.03 361 SER A O 1
ATOM 2888 N N . LYS A 1 362 ? 32.969 -36.312 1.231 1 37.38 362 LYS A N 1
ATOM 2889 C CA . LYS A 1 362 ? 34 -37.25 0.739 1 37.38 362 LYS A CA 1
ATOM 2890 C C . LYS A 1 362 ? 34.75 -37.875 1.894 1 37.38 362 LYS A C 1
ATOM 2892 O O . LYS A 1 362 ? 35.375 -37.156 2.703 1 37.38 362 LYS A O 1
ATOM 2897 N N . HIS A 1 363 ? 34.312 -39.062 2.451 1 33.09 363 HIS A N 1
ATOM 2898 C CA . HIS A 1 363 ? 35.281 -39.875 3.217 1 33.09 363 HIS A CA 1
ATOM 2899 C C . HIS A 1 363 ? 36.594 -40.031 2.451 1 33.09 363 HIS A C 1
ATOM 2901 O O . HIS A 1 363 ? 36.594 -40.5 1.306 1 33.09 363 HIS A O 1
ATOM 2907 N N . LEU A 1 364 ? 37.656 -39.281 2.547 1 34.75 364 LEU A N 1
ATOM 2908 C CA . LEU A 1 364 ? 39.031 -39.5 2.168 1 34.75 364 LEU A CA 1
ATOM 2909 C C . LEU A 1 364 ? 39.469 -40.938 2.447 1 34.75 364 LEU A C 1
ATOM 2911 O O . LEU A 1 364 ? 39.531 -41.344 3.605 1 34.75 364 LEU A O 1
ATOM 2915 N N . GLU A 1 365 ? 39.062 -41.844 1.607 1 28.92 365 GLU A N 1
ATOM 2916 C CA . GLU A 1 365 ? 39.719 -43.125 1.686 1 28.92 365 GLU A CA 1
ATOM 2917 C C . GLU A 1 365 ? 41.25 -42.969 1.721 1 28.92 365 GLU A C 1
ATOM 2919 O O . GLU A 1 365 ? 41.812 -42.25 0.899 1 28.92 365 GLU A O 1
ATOM 2924 N N . LYS A 1 366 ? 41.906 -43.125 2.896 1 33.72 366 LYS A N 1
ATOM 2925 C CA . LYS A 1 366 ? 43.312 -43.375 3.176 1 33.72 366 LYS A CA 1
ATOM 2926 C C . LYS A 1 366 ? 43.875 -44.469 2.27 1 33.72 366 LYS A C 1
ATOM 2928 O O . LYS A 1 366 ? 43.438 -45.625 2.367 1 33.72 366 LYS A O 1
ATOM 2933 N N . GLY A 1 367 ? 43.844 -44.312 0.851 1 25 367 GLY A N 1
ATOM 2934 C CA . GLY A 1 367 ? 44.969 -45 0.265 1 25 367 GLY A CA 1
ATOM 2935 C C . GLY A 1 367 ? 46.281 -44.312 0.526 1 25 367 GLY A C 1
ATOM 2936 O O . GLY A 1 367 ? 46.312 -43.125 0.828 1 25 367 GLY A O 1
ATOM 2937 N N . MET B 1 1 ? 18.609 19.453 -11.523 1 20.2 1 MET B N 1
ATOM 2938 C CA . MET B 1 1 ? 18.141 19.266 -10.156 1 20.2 1 MET B CA 1
ATOM 2939 C C . MET B 1 1 ? 16.703 18.766 -10.141 1 20.2 1 MET B C 1
ATOM 2941 O O . MET B 1 1 ? 15.758 19.547 -10.188 1 20.2 1 MET B O 1
ATOM 2945 N N . SER B 1 2 ? 16.391 17.703 -10.891 1 21.92 2 SER B N 1
ATOM 2946 C CA . SER B 1 2 ? 15.203 17.062 -11.438 1 21.92 2 SER B CA 1
ATOM 2947 C C . SER B 1 2 ? 14.273 16.594 -10.32 1 21.92 2 SER B C 1
ATOM 2949 O O . SER B 1 2 ? 14.711 15.891 -9.406 1 21.92 2 SER B O 1
ATOM 2951 N N . LEU B 1 3 ? 13.281 17.469 -9.812 1 25.92 3 LEU B N 1
ATOM 2952 C CA . LEU B 1 3 ? 12.195 17.25 -8.859 1 25.92 3 LEU B CA 1
ATOM 2953 C C . LEU B 1 3 ? 11.625 15.836 -9 1 25.92 3 LEU B C 1
ATOM 2955 O O . LEU B 1 3 ? 11.055 15.484 -10.039 1 25.92 3 LEU B O 1
ATOM 2959 N N . THR B 1 4 ? 12.367 14.891 -8.609 1 26.69 4 THR B N 1
ATOM 2960 C CA . THR B 1 4 ? 11.812 13.555 -8.422 1 26.69 4 THR B CA 1
ATOM 2961 C C . THR B 1 4 ? 10.469 13.617 -7.707 1 26.69 4 THR B C 1
ATOM 2963 O O . THR B 1 4 ? 10.414 13.75 -6.48 1 26.69 4 THR B O 1
ATOM 2966 N N . ALA B 1 5 ? 9.508 14.438 -8.188 1 31.44 5 ALA B N 1
ATOM 2967 C CA . ALA B 1 5 ? 8.117 14.438 -7.738 1 31.44 5 ALA B CA 1
ATOM 2968 C C . ALA B 1 5 ? 7.668 13.023 -7.363 1 31.44 5 ALA B C 1
ATOM 2970 O O . ALA B 1 5 ? 7.895 12.07 -8.117 1 31.44 5 ALA B O 1
ATOM 2971 N N . ALA B 1 6 ? 7.586 12.711 -6.184 1 35.78 6 ALA B N 1
ATOM 2972 C CA . ALA B 1 6 ? 6.934 11.492 -5.715 1 35.78 6 ALA B CA 1
ATOM 2973 C C . ALA B 1 6 ? 5.867 11.023 -6.699 1 35.78 6 ALA B C 1
ATOM 2975 O O . ALA B 1 6 ? 4.93 11.766 -7.012 1 35.78 6 ALA B O 1
ATOM 2976 N N . MET B 1 7 ? 6.148 10.344 -7.742 1 34.91 7 MET B N 1
ATOM 2977 C CA . MET B 1 7 ? 5.18 9.797 -8.688 1 34.91 7 MET B CA 1
ATOM 2978 C C . MET B 1 7 ? 3.861 9.477 -7.992 1 34.91 7 MET B C 1
ATOM 2980 O O . MET B 1 7 ? 3.779 8.523 -7.223 1 34.91 7 MET B O 1
ATOM 2984 N N . GLU B 1 8 ? 3.072 10.422 -7.48 1 42.5 8 GLU B N 1
ATOM 2985 C CA . GLU B 1 8 ? 1.661 10.242 -7.148 1 42.5 8 GLU B CA 1
ATOM 2986 C C . GLU B 1 8 ? 1.027 9.148 -8.008 1 42.5 8 GLU B C 1
ATOM 2988 O O . GLU B 1 8 ? 1.245 9.102 -9.219 1 42.5 8 GLU B O 1
ATOM 2993 N N . SER B 1 9 ? 0.832 8.047 -7.492 1 48.69 9 SER B N 1
ATOM 2994 C CA . SER B 1 9 ? 0.12 6.953 -8.148 1 48.69 9 SER B CA 1
ATOM 2995 C C . SER B 1 9 ? -0.952 7.48 -9.094 1 48.69 9 SER B C 1
ATOM 2997 O O . SER B 1 9 ? -1.691 8.406 -8.75 1 48.69 9 SER B O 1
ATOM 2999 N N . SER B 1 10 ? -0.701 7.477 -10.367 1 55.75 10 SER B N 1
ATOM 3000 C CA . SER B 1 10 ? -1.505 7.75 -11.555 1 55.75 10 SER B CA 1
ATOM 3001 C C . SER B 1 10 ? -2.941 7.27 -11.375 1 55.75 10 SER B C 1
ATOM 3003 O O . SER B 1 10 ? -3.779 7.453 -12.258 1 55.75 10 SER B O 1
ATOM 3005 N N . CYS B 1 11 ? -3.162 6.801 -10.109 1 66.75 11 CYS B N 1
ATOM 3006 C CA . CYS B 1 11 ? -4.527 6.301 -9.977 1 66.75 11 CYS B CA 1
ATOM 3007 C C . CYS B 1 11 ? -5.504 7.441 -9.719 1 66.75 11 CYS B C 1
ATOM 3009 O O . CYS B 1 11 ? -5.297 8.25 -8.812 1 66.75 11 CYS B O 1
ATOM 3011 N N . GLU B 1 12 ? -6.5 7.621 -10.555 1 86.62 12 GLU B N 1
ATOM 3012 C CA . GLU B 1 12 ? -7.496 8.688 -10.5 1 86.62 12 GLU B CA 1
ATOM 3013 C C . GLU B 1 12 ? -8.383 8.547 -9.266 1 86.62 12 GLU B C 1
ATOM 3015 O O . GLU B 1 12 ? -9.023 9.516 -8.844 1 86.62 12 GLU B O 1
ATOM 3020 N N . LEU B 1 13 ? -8.391 7.391 -8.68 1 94.44 13 LEU B N 1
ATOM 3021 C CA . LEU B 1 13 ? -9.227 7.086 -7.523 1 94.44 13 LEU B CA 1
ATOM 3022 C C . LEU B 1 13 ? -8.641 5.934 -6.715 1 94.44 13 LEU B C 1
ATOM 3024 O O . LEU B 1 13 ? -8.219 4.922 -7.285 1 94.44 13 LEU B O 1
ATOM 3028 N N . ASP B 1 14 ? -8.484 6.168 -5.438 1 94.31 14 ASP B N 1
ATOM 3029 C CA . ASP B 1 14 ? -8.086 5.09 -4.535 1 94.31 14 ASP B CA 1
ATOM 3030 C C . ASP B 1 14 ? -9.133 4.883 -3.438 1 94.31 14 ASP B C 1
ATOM 3032 O O . ASP B 1 14 ? -9.703 5.848 -2.928 1 94.31 14 ASP B O 1
ATOM 3036 N N . LEU B 1 15 ? -9.414 3.672 -3.141 1 96.38 15 LEU B N 1
ATOM 3037 C CA . LEU B 1 15 ? -10.359 3.291 -2.096 1 96.38 15 LEU B CA 1
ATOM 3038 C C . LEU B 1 15 ? -9.828 2.109 -1.29 1 96.38 15 LEU B C 1
ATOM 3040 O O . LEU B 1 15 ? -9.5 1.064 -1.856 1 96.38 15 LEU B O 1
ATOM 3044 N N . VAL B 1 16 ? -9.758 2.301 0.043 1 96.25 16 VAL B N 1
ATOM 3045 C CA . VAL B 1 16 ? -9.172 1.282 0.908 1 96.25 16 VAL B CA 1
ATOM 3046 C C . VAL B 1 16 ? -10.062 1.067 2.129 1 96.25 16 VAL B C 1
ATOM 3048 O O . VAL B 1 16 ? -10.414 2.023 2.824 1 96.25 16 VAL B O 1
ATOM 3051 N N . TYR B 1 17 ? -10.43 -0.21 2.395 1 97.62 17 TYR B N 1
ATOM 3052 C CA . TYR B 1 17 ? -10.906 -0.557 3.729 1 97.62 17 TYR B CA 1
ATOM 3053 C C . TYR B 1 17 ? -9.758 -0.576 4.73 1 97.62 17 TYR B C 1
ATOM 3055 O O . TYR B 1 17 ? -8.953 -1.508 4.742 1 97.62 17 TYR B O 1
ATOM 3063 N N . ILE B 1 18 ? -9.711 0.472 5.547 1 97.88 18 ILE B N 1
ATOM 3064 C CA . ILE B 1 18 ? -8.688 0.503 6.586 1 97.88 18 ILE B CA 1
ATOM 3065 C C . ILE B 1 18 ? -9 -0.542 7.652 1 97.88 18 ILE B C 1
ATOM 3067 O O . ILE B 1 18 ? -8.102 -1.232 8.141 1 97.88 18 ILE B O 1
ATOM 3071 N N . THR B 1 19 ? -10.172 -0.556 8.086 1 97.75 19 THR B N 1
ATOM 3072 C CA . THR B 1 19 ? -10.781 -1.574 8.938 1 97.75 19 THR B CA 1
ATOM 3073 C C . THR B 1 19 ? -12.086 -2.082 8.328 1 97.75 19 THR B C 1
ATOM 3075 O O . THR B 1 19 ? -12.453 -1.684 7.223 1 97.75 19 THR B O 1
ATOM 3078 N N . GLU B 1 20 ? -12.781 -2.891 9.109 1 97.06 20 GLU B N 1
ATOM 3079 C CA . GLU B 1 20 ? -14.102 -3.367 8.711 1 97.06 20 GLU B CA 1
ATOM 3080 C C . GLU B 1 20 ? -15.055 -2.201 8.453 1 97.06 20 GLU B C 1
ATOM 3082 O O . GLU B 1 20 ? -15.906 -2.273 7.566 1 97.06 20 GLU B O 1
ATOM 3087 N N . ARG B 1 21 ? -14.867 -1.103 9.234 1 97.88 21 ARG B N 1
ATOM 3088 C CA . ARG B 1 21 ? -15.922 -0.092 9.234 1 97.88 21 ARG B CA 1
ATOM 3089 C C . ARG B 1 21 ? -15.352 1.292 8.945 1 97.88 21 ARG B C 1
ATOM 3091 O O . ARG B 1 21 ? -16.047 2.299 9.086 1 97.88 21 ARG B O 1
ATOM 3098 N N . ILE B 1 22 ? -14.117 1.402 8.609 1 98.56 22 ILE B N 1
ATOM 3099 C CA . ILE B 1 22 ? -13.5 2.668 8.227 1 98.56 22 ILE B CA 1
ATOM 3100 C C . ILE B 1 22 ? -12.914 2.545 6.82 1 98.56 22 ILE B C 1
ATOM 3102 O O . ILE B 1 22 ? -12.039 1.707 6.574 1 98.56 22 ILE B O 1
ATOM 3106 N N . ILE B 1 23 ? -13.383 3.383 5.93 1 98.75 23 ILE B N 1
ATOM 3107 C CA . ILE B 1 23 ? -12.953 3.369 4.535 1 98.75 23 ILE B CA 1
ATOM 3108 C C . ILE B 1 23 ? -12.273 4.691 4.191 1 98.75 23 ILE B C 1
ATOM 3110 O O . ILE B 1 23 ? -12.75 5.762 4.586 1 98.75 23 ILE B O 1
ATOM 3114 N N . ALA B 1 24 ? -11.188 4.664 3.545 1 98.38 24 ALA B N 1
ATOM 3115 C CA . ALA B 1 24 ? -10.539 5.855 3.002 1 98.38 24 ALA B CA 1
ATOM 3116 C C . ALA B 1 24 ? -10.758 5.961 1.496 1 98.38 24 ALA B C 1
ATOM 3118 O O . ALA B 1 24 ? -10.555 4.988 0.764 1 98.38 24 ALA B O 1
ATOM 3119 N N . VAL B 1 25 ? -11.195 7.078 1.036 1 98.12 25 VAL B N 1
ATOM 3120 C CA . VAL B 1 25 ? -11.336 7.391 -0.382 1 98.12 25 VAL B CA 1
ATOM 3121 C C . VAL B 1 25 ? -10.484 8.609 -0.731 1 98.12 25 VAL B C 1
ATOM 3123 O O . VAL B 1 25 ? -10.625 9.664 -0.119 1 98.12 25 VAL B O 1
ATOM 3126 N N . SER B 1 26 ? -9.633 8.469 -1.693 1 96.44 26 SER B N 1
ATOM 3127 C CA . SER B 1 26 ? -8.711 9.562 -2.006 1 96.44 26 SER B CA 1
ATOM 3128 C C . SER B 1 26 ? -8.664 9.828 -3.506 1 96.44 26 SER B C 1
ATOM 3130 O O . SER B 1 26 ? -8.711 8.898 -4.312 1 96.44 26 SER B O 1
ATOM 3132 N N . TYR B 1 27 ? -8.586 11.094 -3.867 1 96.38 27 TYR B N 1
ATOM 3133 C CA . TYR B 1 27 ? -8.469 11.617 -5.227 1 96.38 27 TYR B CA 1
ATOM 3134 C C . TYR B 1 27 ? -7.246 12.508 -5.367 1 96.38 27 TYR B C 1
ATOM 3136 O O . TYR B 1 27 ? -6.922 13.281 -4.461 1 96.38 27 TYR B O 1
ATOM 3144 N N . PRO B 1 28 ? -6.609 12.414 -6.523 1 93.69 28 PRO B N 1
ATOM 3145 C CA . PRO B 1 28 ? -5.449 13.297 -6.703 1 93.69 28 PRO B CA 1
ATOM 3146 C C . PRO B 1 28 ? -5.84 14.766 -6.836 1 93.69 28 PRO B C 1
ATOM 3148 O O . PRO B 1 28 ? -6.938 15.078 -7.309 1 93.69 28 PRO B O 1
ATOM 3151 N N . SER B 1 29 ? -4.879 15.57 -6.406 1 90.69 29 SER B N 1
ATOM 3152 C CA . SER B 1 29 ? -5.109 17 -6.531 1 90.69 29 SER B CA 1
ATOM 3153 C C . SER B 1 29 ? -5.234 17.422 -7.992 1 90.69 29 SER B C 1
ATOM 3155 O O . SER B 1 29 ? -5.953 18.359 -8.32 1 90.69 29 SER B O 1
ATOM 3157 N N . THR B 1 30 ? -4.648 16.656 -8.898 1 89.56 30 THR B N 1
ATOM 3158 C CA . THR B 1 30 ? -4.562 17 -10.312 1 89.56 30 THR B CA 1
ATOM 3159 C C . THR B 1 30 ? -5.715 16.375 -11.086 1 89.56 30 THR B C 1
ATOM 3161 O O . THR B 1 30 ? -5.766 16.453 -12.32 1 89.56 30 THR B O 1
ATOM 3164 N N . ALA B 1 31 ? -6.57 15.758 -10.375 1 88.31 31 ALA B N 1
ATOM 3165 C CA . ALA B 1 31 ? -7.672 15.102 -11.07 1 88.31 31 ALA B CA 1
ATOM 3166 C C . ALA B 1 31 ? -8.469 16.094 -11.906 1 88.31 31 ALA B C 1
ATOM 3168 O O . ALA B 1 31 ? -8.867 17.156 -11.406 1 88.31 31 ALA B O 1
ATOM 3169 N N . GLU B 1 32 ? -8.719 15.703 -13.133 1 90.31 32 GLU B N 1
ATOM 3170 C CA . GLU B 1 32 ? -9.57 16.516 -13.992 1 90.31 32 GLU B CA 1
ATOM 3171 C C . GLU B 1 32 ? -11 16.562 -13.469 1 90.31 32 GLU B C 1
ATOM 3173 O O . GLU B 1 32 ? -11.516 15.547 -12.977 1 90.31 32 GLU B O 1
ATOM 3178 N N . GLU B 1 33 ? -11.602 17.688 -13.664 1 92 33 GLU B N 1
ATOM 3179 C CA . GLU B 1 33 ? -12.906 17.922 -13.062 1 92 33 GLU B CA 1
ATOM 3180 C C . GLU B 1 33 ? -13.93 16.891 -13.531 1 92 33 GLU B C 1
ATOM 3182 O O . GLU B 1 33 ? -14.703 16.359 -12.727 1 92 33 GLU B O 1
ATOM 3187 N N . GLN B 1 34 ? -13.914 16.609 -14.805 1 92.56 34 GLN B N 1
ATOM 3188 C CA . GLN B 1 34 ? -14.875 15.648 -15.336 1 92.56 34 GLN B CA 1
ATOM 3189 C C . GLN B 1 34 ? -14.648 14.258 -14.742 1 92.56 34 GLN B C 1
ATOM 3191 O O . GLN B 1 34 ? -15.602 13.586 -14.336 1 92.56 34 GLN B O 1
ATOM 3196 N N . SER B 1 35 ? -13.43 13.891 -14.719 1 93.19 35 SER B N 1
ATOM 3197 C CA . SER B 1 35 ? -13.078 12.594 -14.141 1 93.19 35 SER B CA 1
ATOM 3198 C C . SER B 1 35 ? -13.367 12.547 -12.648 1 93.19 35 SER B C 1
ATOM 3200 O O . SER B 1 35 ? -13.867 11.547 -12.133 1 93.19 35 SER B O 1
ATOM 3202 N N . TYR B 1 36 ? -13.062 13.633 -12 1 94.5 36 TYR B N 1
ATOM 3203 C CA . TYR B 1 36 ? -13.312 13.734 -10.562 1 94.5 36 TYR B CA 1
ATOM 3204 C C . TYR B 1 36 ? -14.805 13.602 -10.258 1 94.5 36 TYR B C 1
ATOM 3206 O O . TYR B 1 36 ? -15.195 12.797 -9.406 1 94.5 36 TYR B O 1
ATOM 3214 N N . SER B 1 37 ? -15.609 14.258 -10.984 1 94.88 37 SER B N 1
ATOM 3215 C CA . SER B 1 37 ? -17.047 14.227 -10.781 1 94.88 37 SER B CA 1
ATOM 3216 C C . SER B 1 37 ? -17.625 12.836 -11.062 1 94.88 37 SER B C 1
ATOM 3218 O O . SER B 1 37 ? -18.5 12.359 -10.336 1 94.88 37 SER B O 1
ATOM 3220 N N . SER B 1 38 ? -17.125 12.273 -12.117 1 95.44 38 SER B N 1
ATOM 3221 C CA . SER B 1 38 ? -17.562 10.922 -12.461 1 95.44 38 SER B CA 1
ATOM 3222 C C . SER B 1 38 ? -17.188 9.93 -11.359 1 95.44 38 SER B C 1
ATOM 3224 O O . SER B 1 38 ? -18 9.086 -10.977 1 95.44 38 SER B O 1
ATOM 3226 N N . ASN B 1 39 ? -15.992 10.07 -10.883 1 96.19 39 ASN B N 1
ATOM 3227 C CA . ASN B 1 39 ? -15.523 9.18 -9.82 1 96.19 39 ASN B CA 1
ATOM 3228 C C . ASN B 1 39 ? -16.312 9.391 -8.531 1 96.19 39 ASN B C 1
ATOM 3230 O O . ASN B 1 39 ? -16.578 8.438 -7.801 1 96.19 39 ASN B O 1
ATOM 3234 N N . LEU B 1 40 ? -16.672 10.648 -8.25 1 97.12 40 LEU B N 1
ATOM 3235 C CA . LEU B 1 40 ? -17.484 10.93 -7.074 1 97.12 40 LEU B CA 1
ATOM 3236 C C . LEU B 1 40 ? -18.812 10.18 -7.148 1 97.12 40 LEU B C 1
ATOM 3238 O O . LEU B 1 40 ? -19.25 9.578 -6.16 1 97.12 40 LEU B O 1
ATOM 3242 N N . ARG B 1 41 ? -19.406 10.18 -8.305 1 97.12 41 ARG B N 1
ATOM 3243 C CA . ARG B 1 41 ? -20.688 9.516 -8.5 1 97.12 41 ARG B CA 1
ATOM 3244 C C . ARG B 1 41 ? -20.547 8 -8.359 1 97.12 41 ARG B C 1
ATOM 3246 O O . ARG B 1 41 ? -21.375 7.348 -7.73 1 97.12 41 ARG B O 1
ATOM 3253 N N . GLU B 1 42 ? -19.5 7.508 -8.93 1 95.88 42 GLU B N 1
ATOM 3254 C CA . GLU B 1 42 ? -19.25 6.07 -8.867 1 95.88 42 GLU B CA 1
ATOM 3255 C C . GLU B 1 42 ? -19.047 5.605 -7.43 1 95.88 42 GLU B C 1
ATOM 3257 O O . GLU B 1 42 ? -19.625 4.594 -7.016 1 95.88 42 GLU B O 1
ATOM 3262 N N . VAL B 1 43 ? -18.266 6.312 -6.676 1 97.62 43 VAL B N 1
ATOM 3263 C CA . VAL B 1 43 ? -18 5.969 -5.281 1 97.62 43 VAL B CA 1
ATOM 3264 C C . VAL B 1 43 ? -19.297 6.035 -4.477 1 97.62 43 VAL B C 1
ATOM 3266 O O . VAL B 1 43 ? -19.594 5.145 -3.674 1 97.62 43 VAL B O 1
ATOM 3269 N N . ALA B 1 44 ? -20.078 7.07 -4.719 1 97.81 44 ALA B N 1
ATOM 3270 C CA . ALA B 1 44 ? -21.359 7.211 -4.02 1 97.81 44 ALA B CA 1
ATOM 3271 C C . ALA B 1 44 ? -22.266 6.027 -4.305 1 97.81 44 ALA B C 1
ATOM 3273 O O . ALA B 1 44 ? -22.891 5.484 -3.391 1 97.81 44 ALA B O 1
ATOM 3274 N N . HIS B 1 45 ? -22.312 5.652 -5.559 1 96.69 45 HIS B N 1
ATOM 3275 C CA . HIS B 1 45 ? -23.141 4.52 -5.961 1 96.69 45 HIS B CA 1
ATOM 3276 C C . HIS B 1 45 ? -22.688 3.236 -5.273 1 96.69 45 HIS B C 1
ATOM 3278 O O . HIS B 1 45 ? -23.516 2.492 -4.738 1 96.69 45 HIS B O 1
ATOM 3284 N N . MET B 1 46 ? -21.406 2.99 -5.234 1 96.69 46 MET B N 1
ATOM 3285 C CA . MET B 1 46 ? -20.859 1.776 -4.633 1 96.69 46 MET B CA 1
ATOM 3286 C C . MET B 1 46 ? -21.125 1.75 -3.131 1 96.69 46 MET B C 1
ATOM 3288 O O . MET B 1 46 ? -21.531 0.722 -2.586 1 96.69 46 MET B O 1
ATOM 3292 N N . LEU B 1 47 ? -20.906 2.867 -2.447 1 97.81 47 LEU B N 1
ATOM 3293 C CA . LEU B 1 47 ? -21.109 2.949 -1.005 1 97.81 47 LEU B CA 1
ATOM 3294 C C . LEU B 1 47 ? -22.578 2.74 -0.649 1 97.81 47 LEU B C 1
ATOM 3296 O O . LEU B 1 47 ? -22.891 1.982 0.271 1 97.81 47 LEU B O 1
ATOM 3300 N N . LYS B 1 48 ? -23.453 3.383 -1.421 1 96.81 48 LYS B N 1
ATOM 3301 C CA . LYS B 1 48 ? -24.891 3.256 -1.17 1 96.81 48 LYS B CA 1
ATOM 3302 C C . LYS B 1 48 ? -25.359 1.825 -1.401 1 96.81 48 LYS B C 1
ATOM 3304 O O . LYS B 1 48 ? -26.172 1.301 -0.632 1 96.81 48 LYS B O 1
ATOM 3309 N N . SER B 1 49 ? -24.859 1.223 -2.463 1 95.25 49 SER B N 1
ATOM 3310 C CA . SER B 1 49 ? -25.25 -0.14 -2.799 1 95.25 49 SER B CA 1
ATOM 3311 C C . SER B 1 49 ? -24.828 -1.125 -1.717 1 95.25 49 SER B C 1
ATOM 3313 O O . SER B 1 49 ? -25.562 -2.061 -1.396 1 95.25 49 SER B O 1
ATOM 3315 N N . LYS B 1 50 ? -23.75 -0.922 -1.117 1 95.69 50 LYS B N 1
ATOM 3316 C CA . LYS B 1 50 ? -23.188 -1.876 -0.163 1 95.69 50 LYS B CA 1
ATOM 3317 C C . LYS B 1 50 ? -23.656 -1.576 1.256 1 95.69 50 LYS B C 1
ATOM 3319 O O . LYS B 1 50 ? -24.031 -2.488 1.997 1 95.69 50 LYS B O 1
ATOM 3324 N N . HIS B 1 51 ? -23.734 -0.269 1.655 1 97.06 51 HIS B N 1
ATOM 3325 C CA . HIS B 1 51 ? -23.922 0.088 3.057 1 97.06 51 HIS B CA 1
ATOM 3326 C C . HIS B 1 51 ? -25.234 0.822 3.264 1 97.06 51 HIS B C 1
ATOM 3328 O O . HIS B 1 51 ? -25.594 1.151 4.395 1 97.06 51 HIS B O 1
ATOM 3334 N N . GLY B 1 52 ? -25.969 1.084 2.139 1 96.38 52 GLY B N 1
ATOM 3335 C CA . GLY B 1 52 ? -27.219 1.837 2.258 1 96.38 52 GLY B CA 1
ATOM 3336 C C . GLY B 1 52 ? -27.016 3.221 2.846 1 96.38 52 GLY B C 1
ATOM 3337 O O . GLY B 1 52 ? -26.188 4 2.354 1 96.38 52 GLY B O 1
ATOM 3338 N N . ASN B 1 53 ? -27.734 3.457 3.988 1 96.5 53 ASN B N 1
ATOM 3339 C CA . ASN B 1 53 ? -27.625 4.746 4.66 1 96.5 53 ASN B CA 1
ATOM 3340 C C . ASN B 1 53 ? -26.766 4.656 5.914 1 96.5 53 ASN B C 1
ATOM 3342 O O . ASN B 1 53 ? -26.734 5.59 6.719 1 96.5 53 ASN B O 1
ATOM 3346 N N . ASN B 1 54 ? -26.078 3.561 5.996 1 98 54 ASN B N 1
ATOM 3347 C CA . ASN B 1 54 ? -25.344 3.311 7.23 1 98 54 ASN B CA 1
ATOM 3348 C C . ASN B 1 54 ? -23.891 3.75 7.109 1 98 54 ASN B C 1
ATOM 3350 O O . ASN B 1 54 ? -22.984 3.047 7.566 1 98 54 ASN B O 1
ATOM 3354 N N . TYR B 1 55 ? -23.719 4.82 6.348 1 98.5 55 TYR B N 1
ATOM 3355 C CA . TYR B 1 55 ? -22.375 5.398 6.332 1 98.5 55 TYR B CA 1
ATOM 3356 C C . TYR B 1 55 ? -22.438 6.922 6.383 1 98.5 55 TYR B C 1
ATOM 3358 O O . TYR B 1 55 ? -23.453 7.52 6.016 1 98.5 55 TYR B O 1
ATOM 3366 N N . VAL B 1 56 ? -21.438 7.52 6.965 1 98.75 56 VAL B N 1
ATOM 3367 C CA . VAL B 1 56 ? -21.234 8.969 6.988 1 98.75 56 VAL B CA 1
ATOM 3368 C C . VAL B 1 56 ? -19.906 9.32 6.332 1 98.75 56 VAL B C 1
ATOM 3370 O O . VAL B 1 56 ? -18.891 8.648 6.555 1 98.75 56 VAL B O 1
ATOM 3373 N N . LEU B 1 57 ? -19.953 10.305 5.434 1 98.75 57 LEU B N 1
ATOM 3374 C CA . LEU B 1 57 ? -18.734 10.758 4.758 1 98.75 57 LEU B CA 1
ATOM 3375 C C . LEU B 1 57 ? -18.125 11.938 5.492 1 98.75 57 LEU B C 1
ATOM 3377 O O . LEU B 1 57 ? -18.781 12.961 5.703 1 98.75 57 LEU B O 1
ATOM 3381 N N . PHE B 1 58 ? -16.906 11.789 5.961 1 98.75 58 PHE B N 1
ATOM 3382 C CA . PHE B 1 58 ? -16.109 12.875 6.523 1 98.75 58 PHE B CA 1
ATOM 3383 C C . PHE B 1 58 ? -15.258 13.523 5.445 1 98.75 58 PHE B C 1
ATOM 3385 O O . PHE B 1 58 ? -14.25 12.953 5.016 1 98.75 58 PHE B O 1
ATOM 3392 N N . ASN B 1 59 ? -15.633 14.648 5.012 1 98.38 59 ASN B N 1
ATOM 3393 C CA . ASN B 1 59 ? -14.859 15.359 4.008 1 98.38 59 ASN B CA 1
ATOM 3394 C C . ASN B 1 59 ? -13.672 16.094 4.637 1 98.38 59 ASN B C 1
ATOM 3396 O O . ASN B 1 59 ? -13.867 17.031 5.422 1 98.38 59 ASN B O 1
ATOM 3400 N N . LEU B 1 60 ? -12.5 15.727 4.266 1 98.19 60 LEU B N 1
ATOM 3401 C CA . LEU B 1 60 ? -11.297 16.312 4.855 1 98.19 60 LEU B CA 1
ATOM 3402 C C . LEU B 1 60 ? -10.688 17.359 3.932 1 98.19 60 LEU B C 1
ATOM 3404 O O . LEU B 1 60 ? -9.695 18 4.285 1 98.19 60 LEU B O 1
ATOM 3408 N N . SER B 1 61 ? -11.258 17.453 2.719 1 96.44 61 SER B N 1
ATOM 3409 C CA . SER B 1 61 ? -10.789 18.406 1.714 1 96.44 61 SER B CA 1
ATOM 3410 C C . SER B 1 61 ? -11.742 19.594 1.574 1 96.44 61 SER B C 1
ATOM 3412 O O . SER B 1 61 ? -12.547 19.859 2.473 1 96.44 61 SER B O 1
ATOM 3414 N N . GLU B 1 62 ? -11.602 20.375 0.593 1 93.44 62 GLU B N 1
ATOM 3415 C CA . GLU B 1 62 ? -12.445 21.547 0.373 1 93.44 62 GLU B CA 1
ATOM 3416 C C . GLU B 1 62 ? -13.906 21.141 0.193 1 93.44 62 GLU B C 1
ATOM 3418 O O . GLU B 1 62 ? -14.203 20.094 -0.366 1 93.44 62 GLU B O 1
ATOM 3423 N N . ARG B 1 63 ? -14.75 22 0.61 1 92.81 63 ARG B N 1
ATOM 3424 C CA . ARG B 1 63 ? -16.188 21.734 0.469 1 92.81 63 ARG B CA 1
ATOM 3425 C C . ARG B 1 63 ? -16.609 21.797 -0.995 1 92.81 63 ARG B C 1
ATOM 3427 O O . ARG B 1 63 ? -16.125 22.656 -1.748 1 92.81 63 ARG B O 1
ATOM 3434 N N . ARG B 1 64 ? -17.438 20.891 -1.265 1 91.62 64 ARG B N 1
ATOM 3435 C CA . ARG B 1 64 ? -18.016 20.844 -2.604 1 91.62 64 ARG B CA 1
ATOM 3436 C C . ARG B 1 64 ? -19.5 20.484 -2.545 1 91.62 64 ARG B C 1
ATOM 3438 O O . ARG B 1 64 ? -19.891 19.594 -1.794 1 91.62 64 ARG B O 1
ATOM 3445 N N . ARG B 1 65 ? -20.266 21.125 -3.301 1 91.88 65 ARG B N 1
ATOM 3446 C CA . ARG B 1 65 ? -21.719 20.938 -3.285 1 91.88 65 ARG B CA 1
ATOM 3447 C C . ARG B 1 65 ? -22.094 19.531 -3.732 1 91.88 65 ARG B C 1
ATOM 3449 O O . ARG B 1 65 ? -23 18.922 -3.15 1 91.88 65 ARG B O 1
ATOM 3456 N N . ASP B 1 66 ? -21.484 19.047 -4.746 1 92.31 66 ASP B N 1
ATOM 3457 C CA . ASP B 1 66 ? -21.875 17.734 -5.281 1 92.31 66 ASP B CA 1
ATOM 3458 C C . ASP B 1 66 ? -21.516 16.625 -4.305 1 92.31 66 ASP B C 1
ATOM 3460 O O . ASP B 1 66 ? -22.234 15.617 -4.207 1 92.31 66 ASP B O 1
ATOM 3464 N N . VAL B 1 67 ? -20.453 16.766 -3.586 1 94.44 67 VAL B N 1
ATOM 3465 C CA . VAL B 1 67 ? -20.125 15.781 -2.562 1 94.44 67 VAL B CA 1
ATOM 3466 C C . VAL B 1 67 ? -21.25 15.711 -1.534 1 94.44 67 VAL B C 1
ATOM 3468 O O . VAL B 1 67 ? -21.688 14.617 -1.156 1 94.44 67 VAL B O 1
ATOM 3471 N N . ASN B 1 68 ? -21.766 16.828 -1.161 1 93.5 68 ASN B N 1
ATOM 3472 C CA . ASN B 1 68 ? -22.828 16.906 -0.16 1 93.5 68 ASN B CA 1
ATOM 3473 C C . ASN B 1 68 ? -24.141 16.328 -0.687 1 93.5 68 ASN B C 1
ATOM 3475 O O . ASN B 1 68 ? -24.922 15.758 0.073 1 93.5 68 ASN B O 1
ATOM 3479 N N . LYS B 1 69 ? -24.328 16.406 -1.937 1 95 69 LYS B N 1
ATOM 3480 C CA . LYS B 1 69 ? -25.578 15.953 -2.545 1 95 69 LYS B CA 1
ATOM 3481 C C . LYS B 1 69 ? -25.562 14.445 -2.791 1 95 69 LYS B C 1
ATOM 3483 O O . LYS B 1 69 ? -26.609 13.797 -2.76 1 95 69 LYS B O 1
ATOM 3488 N N . LEU B 1 70 ? -24.438 13.906 -2.994 1 96.94 70 LEU B N 1
ATOM 3489 C CA . LEU B 1 70 ? -24.312 12.531 -3.479 1 96.94 70 LEU B CA 1
ATOM 3490 C C . LEU B 1 70 ? -24.453 11.539 -2.332 1 96.94 70 LEU B C 1
ATOM 3492 O O . LEU B 1 70 ? -24.688 10.344 -2.562 1 96.94 70 LEU B O 1
ATOM 3496 N N . HIS B 1 71 ? -24.312 11.953 -1.092 1 97.31 71 HIS B N 1
ATOM 3497 C CA . HIS B 1 71 ? -24.266 11.039 0.044 1 97.31 71 HIS B CA 1
ATOM 3498 C C . HIS B 1 71 ? -25.391 11.344 1.036 1 97.31 71 HIS B C 1
ATOM 3500 O O . HIS B 1 71 ? -25.875 12.469 1.106 1 97.31 71 HIS B O 1
ATOM 3506 N N . PRO B 1 72 ? -25.844 10.328 1.799 1 95.75 72 PRO B N 1
ATOM 3507 C CA . PRO B 1 72 ? -26.906 10.547 2.771 1 95.75 72 PRO B CA 1
ATOM 3508 C C . PRO B 1 72 ? -26.516 11.508 3.891 1 95.75 72 PRO B C 1
ATOM 3510 O O . PRO B 1 72 ? -27.344 12.25 4.398 1 95.75 72 PRO B O 1
ATOM 3513 N N . LYS B 1 73 ? -25.281 11.414 4.316 1 97.62 73 LYS B N 1
ATOM 3514 C CA . LYS B 1 73 ? -24.75 12.266 5.379 1 97.62 73 LYS B CA 1
ATOM 3515 C C . LYS B 1 73 ? -23.297 12.633 5.121 1 97.62 73 LYS B C 1
ATOM 3517 O O . LYS B 1 73 ? -22.469 11.758 4.852 1 97.62 73 LYS B O 1
ATOM 3522 N N . VAL B 1 74 ? -23.016 13.898 5.184 1 98.12 74 VAL B N 1
ATOM 3523 C CA . VAL B 1 74 ? -21.656 14.398 4.996 1 98.12 74 VAL B CA 1
ATOM 3524 C C . VAL B 1 74 ? -21.297 15.359 6.125 1 98.12 74 VAL B C 1
ATOM 3526 O O . VAL B 1 74 ? -22.094 16.25 6.465 1 98.12 74 VAL B O 1
ATOM 3529 N N . LEU B 1 75 ? -20.219 15.164 6.773 1 98.25 75 LEU B N 1
ATOM 3530 C CA . LEU B 1 75 ? -19.641 16.109 7.727 1 98.25 75 LEU B CA 1
ATOM 3531 C C . LEU B 1 75 ? -18.391 16.766 7.145 1 98.25 75 LEU B C 1
ATOM 3533 O O . LEU B 1 75 ? -17.422 16.078 6.805 1 98.25 75 LEU B O 1
ATOM 3537 N N . ASP B 1 76 ? -18.422 18.078 7.086 1 96.94 76 ASP B N 1
ATOM 3538 C CA . ASP B 1 76 ? -17.297 18.828 6.508 1 96.94 76 ASP B CA 1
ATOM 3539 C C . ASP B 1 76 ? -16.281 19.219 7.578 1 96.94 76 ASP B C 1
ATOM 3541 O O . ASP B 1 76 ? -16.578 20.031 8.453 1 96.94 76 ASP B O 1
ATOM 3545 N N . PHE B 1 77 ? -15.102 18.672 7.457 1 97.38 77 PHE B N 1
ATOM 3546 C CA . PHE B 1 77 ? -14.008 18.953 8.391 1 97.38 77 PHE B CA 1
ATOM 3547 C C . PHE B 1 77 ? -12.766 19.406 7.641 1 97.38 77 PHE B C 1
ATOM 3549 O O . PHE B 1 77 ? -11.648 19.281 8.148 1 97.38 77 PHE B O 1
ATOM 3556 N N . GLY B 1 78 ? -12.844 19.875 6.547 1 96.69 78 GLY B N 1
ATOM 3557 C CA . GLY B 1 78 ? -11.727 20.141 5.645 1 96.69 78 GLY B CA 1
ATOM 3558 C C . GLY B 1 78 ? -10.727 21.141 6.203 1 96.69 78 GLY B C 1
ATOM 3559 O O . GLY B 1 78 ? -11.078 21.969 7.035 1 96.69 78 GLY B O 1
ATOM 3560 N N . TRP B 1 79 ? -9.453 21.016 5.77 1 96.62 79 TRP B N 1
ATOM 3561 C CA . TRP B 1 79 ? -8.375 21.969 5.992 1 96.62 79 TRP B CA 1
ATOM 3562 C C . TRP B 1 79 ? -7.387 21.953 4.832 1 96.62 79 TRP B C 1
ATOM 3564 O O . TRP B 1 79 ? -7.445 21.062 3.969 1 96.62 79 TRP B O 1
ATOM 3574 N N . PRO B 1 80 ? -6.555 22.953 4.73 1 95.69 80 PRO B N 1
ATOM 3575 C CA . PRO B 1 80 ? -5.711 23.078 3.541 1 95.69 80 PRO B CA 1
ATOM 3576 C C . PRO B 1 80 ? -4.801 21.875 3.334 1 95.69 80 PRO B C 1
ATOM 3578 O O . PRO B 1 80 ? -4.262 21.328 4.301 1 95.69 80 PRO B O 1
ATOM 3581 N N . ASP B 1 81 ? -4.621 21.5 2.053 1 95.25 81 ASP B N 1
ATOM 3582 C CA . ASP B 1 81 ? -3.791 20.375 1.649 1 95.25 81 ASP B CA 1
ATOM 3583 C C . ASP B 1 81 ? -2.377 20.5 2.209 1 95.25 81 ASP B C 1
ATOM 3585 O O . ASP B 1 81 ? -1.865 21.609 2.367 1 95.25 81 ASP B O 1
ATOM 3589 N N . MET B 1 82 ? -1.754 19.422 2.615 1 96.06 82 MET B N 1
ATOM 3590 C CA . MET B 1 82 ? -0.369 19.312 3.064 1 96.06 82 MET B CA 1
ATOM 3591 C C . MET B 1 82 ? -0.218 19.844 4.488 1 96.06 82 MET B C 1
ATOM 3593 O O . MET B 1 82 ? 0.825 19.656 5.117 1 96.06 82 MET B O 1
ATOM 3597 N N . HIS B 1 83 ? -1.209 20.469 5.023 1 97.5 83 HIS B N 1
ATOM 3598 C CA . HIS B 1 83 ? -1.148 21.062 6.352 1 97.5 83 HIS B CA 1
ATOM 3599 C C . HIS B 1 83 ? -1.734 20.125 7.402 1 97.5 83 HIS B C 1
ATOM 3601 O O . HIS B 1 83 ? -2.305 19.078 7.062 1 97.5 83 HIS B O 1
ATOM 3607 N N . THR B 1 84 ? -1.481 20.422 8.625 1 97.69 84 THR B N 1
ATOM 3608 C CA . THR B 1 84 ? -2.195 19.781 9.727 1 97.69 84 THR B CA 1
ATOM 3609 C C . THR B 1 84 ? -3.398 20.625 10.148 1 97.69 84 THR B C 1
ATOM 3611 O O . THR B 1 84 ? -3.379 21.844 10.039 1 97.69 84 THR B O 1
ATOM 3614 N N . PRO B 1 85 ? -4.441 20 10.523 1 97.56 85 PRO B N 1
ATOM 3615 C CA . PRO B 1 85 ? -5.551 20.766 11.102 1 97.56 85 PRO B CA 1
ATOM 3616 C C . PRO B 1 85 ? -5.25 21.281 12.508 1 97.56 85 PRO B C 1
ATOM 3618 O O . PRO B 1 85 ? -4.242 20.906 13.102 1 97.56 85 PRO B O 1
ATOM 3621 N N . ALA B 1 86 ? -6.141 22.219 12.883 1 97.75 86 ALA B N 1
ATOM 3622 C CA . ALA B 1 86 ? -6.07 22.625 14.281 1 97.75 86 ALA B CA 1
ATOM 3623 C C . ALA B 1 86 ? -6.223 21.422 15.211 1 97.75 86 ALA B C 1
ATOM 3625 O O . ALA B 1 86 ? -6.895 20.453 14.867 1 97.75 86 ALA B O 1
ATOM 3626 N N . LEU B 1 87 ? -5.582 21.5 16.375 1 97.31 87 LEU B N 1
ATOM 3627 C CA . LEU B 1 87 ? -5.656 20.422 17.359 1 97.31 87 LEU B CA 1
ATOM 3628 C C . LEU B 1 87 ? -7.102 20.156 17.766 1 97.31 87 LEU B C 1
ATOM 3630 O O . LEU B 1 87 ? -7.508 19 17.875 1 97.31 87 LEU B O 1
ATOM 3634 N N . GLU B 1 88 ? -7.84 21.188 17.953 1 96.56 88 GLU B N 1
ATOM 3635 C CA . GLU B 1 88 ? -9.25 21.062 18.312 1 96.56 88 GLU B CA 1
ATOM 3636 C C . GLU B 1 88 ? -10.023 20.312 17.234 1 96.56 88 GLU B C 1
ATOM 3638 O O . GLU B 1 88 ? -10.953 19.562 17.531 1 96.56 88 GLU B O 1
ATOM 3643 N N . LYS B 1 89 ? -9.727 20.594 16.031 1 97.69 89 LYS B N 1
ATOM 3644 C CA . LYS B 1 89 ? -10.398 19.906 14.93 1 97.69 89 LYS B CA 1
ATOM 3645 C C . LYS B 1 89 ? -10.102 18.406 14.945 1 97.69 89 LYS B C 1
ATOM 3647 O O . LYS B 1 89 ? -10.984 17.594 14.68 1 97.69 89 LYS B O 1
ATOM 3652 N N . ILE B 1 90 ? -8.867 18.016 15.203 1 98.19 90 ILE B N 1
ATOM 3653 C CA . ILE B 1 90 ? -8.516 16.609 15.336 1 98.19 90 ILE B CA 1
ATOM 3654 C C . ILE B 1 90 ? -9.398 15.945 16.391 1 98.19 90 ILE B C 1
ATOM 3656 O O . ILE B 1 90 ? -9.969 14.875 16.156 1 98.19 90 ILE B O 1
ATOM 3660 N N . CYS B 1 91 ? -9.539 16.641 17.516 1 96.62 91 CYS B N 1
ATOM 3661 C CA . CYS B 1 91 ? -10.375 16.141 18.609 1 96.62 91 CYS B CA 1
ATOM 3662 C C . CYS B 1 91 ? -11.82 15.977 18.156 1 96.62 91 CYS B C 1
ATOM 3664 O O . CYS B 1 91 ? -12.453 14.953 18.422 1 96.62 91 CYS B O 1
ATOM 3666 N N . SER B 1 92 ? -12.297 16.938 17.469 1 98 92 SER B N 1
ATOM 3667 C CA . SER B 1 92 ? -13.68 16.938 17.016 1 98 92 SER B CA 1
ATOM 3668 C C . SER B 1 92 ? -13.93 15.789 16.031 1 98 92 SER B C 1
ATOM 3670 O O . SER B 1 92 ? -14.969 15.133 16.094 1 98 92 SER B O 1
ATOM 3672 N N . ILE B 1 93 ? -13.031 15.555 15.164 1 98.62 93 ILE B N 1
ATOM 3673 C CA . ILE B 1 93 ? -13.156 14.484 14.18 1 98.62 93 ILE B CA 1
ATOM 3674 C C . ILE B 1 93 ? -13.18 13.133 14.883 1 98.62 93 ILE B C 1
ATOM 3676 O O . ILE B 1 93 ? -14.039 12.297 14.602 1 98.62 93 ILE B O 1
ATOM 3680 N N . CYS B 1 94 ? -12.227 12.93 15.789 1 97.5 94 CYS B N 1
ATOM 3681 C CA . CYS B 1 94 ? -12.156 11.664 16.5 1 97.5 94 CYS B CA 1
ATOM 3682 C C . CYS B 1 94 ? -13.43 11.414 17.297 1 97.5 94 CYS B C 1
ATOM 3684 O O . CYS B 1 94 ? -13.961 10.305 17.312 1 97.5 94 CYS B O 1
ATOM 3686 N N . LYS B 1 95 ? -13.945 12.43 17.984 1 96.69 95 LYS B N 1
ATOM 3687 C CA . LYS B 1 95 ? -15.18 12.312 18.75 1 96.69 95 LYS B CA 1
ATOM 3688 C C . LYS B 1 95 ? -16.359 11.969 17.844 1 96.69 95 LYS B C 1
ATOM 3690 O O . LYS B 1 95 ? -17.188 11.117 18.188 1 96.69 95 LYS B O 1
ATOM 3695 N N . ALA B 1 96 ? -16.422 12.648 16.734 1 98.19 96 ALA B N 1
ATOM 3696 C CA . ALA B 1 96 ? -17.5 12.398 15.781 1 98.19 96 ALA B CA 1
ATOM 3697 C C . ALA B 1 96 ? -17.438 10.969 15.25 1 98.19 96 ALA B C 1
ATOM 3699 O O . ALA B 1 96 ? -18.469 10.305 15.117 1 98.19 96 ALA B O 1
ATOM 3700 N N . MET B 1 97 ? -16.281 10.484 14.867 1 97.81 97 MET B N 1
ATOM 3701 C CA . MET B 1 97 ? -16.094 9.109 14.414 1 97.81 97 MET B CA 1
ATOM 3702 C C . MET B 1 97 ? -16.562 8.125 15.477 1 97.81 97 MET B C 1
ATOM 3704 O O . MET B 1 97 ? -17.328 7.199 15.18 1 97.81 97 MET B O 1
ATOM 3708 N N . ASP B 1 98 ? -16.094 8.391 16.688 1 95.81 98 ASP B N 1
ATOM 3709 C CA . ASP B 1 98 ? -16.422 7.508 17.797 1 95.81 98 ASP B CA 1
ATOM 3710 C C . ASP B 1 98 ? -17.938 7.461 18.031 1 95.81 98 ASP B C 1
ATOM 3712 O O . ASP B 1 98 ? -18.5 6.383 18.188 1 95.81 98 ASP B O 1
ATOM 3716 N N . THR B 1 99 ? -18.547 8.602 18.016 1 96.81 99 THR B N 1
ATOM 3717 C CA . THR B 1 99 ? -19.984 8.703 18.234 1 96.81 99 THR B CA 1
ATOM 3718 C C . THR B 1 99 ? -20.734 7.941 17.141 1 96.81 99 THR B C 1
ATOM 3720 O O . THR B 1 99 ? -21.641 7.16 17.453 1 96.81 99 THR B O 1
ATOM 3723 N N . TRP B 1 100 ? -20.359 8.109 15.922 1 97.88 100 TRP B N 1
ATOM 3724 C CA . TRP B 1 100 ? -21.047 7.453 14.805 1 97.88 100 TRP B CA 1
ATOM 3725 C C . TRP B 1 100 ? -20.859 5.941 14.867 1 97.88 100 TRP B C 1
ATOM 3727 O O . TRP B 1 100 ? -21.828 5.188 14.742 1 97.88 100 TRP B O 1
ATOM 3737 N N . LEU B 1 101 ? -19.656 5.504 15.055 1 96.44 101 LEU B N 1
ATOM 3738 C CA . LEU B 1 101 ? -19.328 4.082 15.031 1 96.44 101 LEU B CA 1
ATOM 3739 C C . LEU B 1 101 ? -19.984 3.357 16.203 1 96.44 101 LEU B C 1
ATOM 3741 O O . LEU B 1 101 ? -20.344 2.182 16.094 1 96.44 101 LEU B O 1
ATOM 3745 N N . ASN B 1 102 ? -20.25 4.035 17.297 1 94.25 102 ASN B N 1
ATOM 3746 C CA . ASN B 1 102 ? -20.844 3.414 18.469 1 94.25 102 ASN B CA 1
ATOM 3747 C C . ASN B 1 102 ? -22.375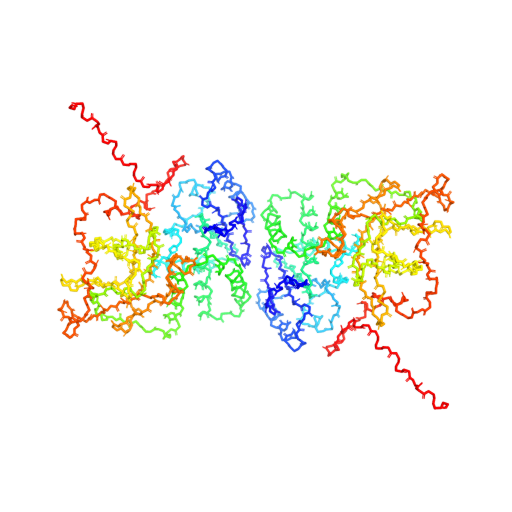 3.465 18.438 1 94.25 102 ASN B C 1
ATOM 3749 O O . ASN B 1 102 ? -23.047 2.805 19.234 1 94.25 102 ASN B O 1
ATOM 3753 N N . ALA B 1 103 ? -22.891 4.184 17.547 1 96.81 103 ALA B N 1
ATOM 3754 C CA . ALA B 1 103 ? -24.344 4.312 17.453 1 96.81 103 ALA B CA 1
ATOM 3755 C C . ALA B 1 103 ? -24.984 3.023 16.938 1 96.81 103 ALA B C 1
ATOM 3757 O O . ALA B 1 103 ? -26.094 2.668 17.344 1 96.81 103 ALA B O 1
ATOM 3758 N N . ALA B 1 104 ? -24.328 2.328 15.992 1 96.75 104 ALA B N 1
ATOM 3759 C CA . ALA B 1 104 ? -24.797 1.053 15.453 1 96.75 104 ALA B CA 1
ATOM 3760 C C . ALA B 1 104 ? -23.641 0.207 14.953 1 96.75 104 ALA B C 1
ATOM 3762 O O . ALA B 1 104 ? -22.656 0.739 14.422 1 96.75 104 ALA B O 1
ATOM 3763 N N . ALA B 1 105 ? -23.828 -1.124 14.938 1 93.81 105 ALA B N 1
ATOM 3764 C CA . ALA B 1 105 ? -22.766 -2.062 14.602 1 93.81 105 ALA B CA 1
ATOM 3765 C C . ALA B 1 105 ? -22.469 -2.037 13.102 1 93.81 105 ALA B C 1
ATOM 3767 O O . ALA B 1 105 ? -21.375 -2.436 12.68 1 93.81 105 ALA B O 1
ATOM 3768 N N . HIS B 1 106 ? -23.375 -1.516 12.273 1 95.44 106 HIS B N 1
ATOM 3769 C CA . HIS B 1 106 ? -23.188 -1.544 10.828 1 95.44 106 HIS B CA 1
ATOM 3770 C C . HIS B 1 106 ? -22.766 -0.177 10.297 1 95.44 106 HIS B C 1
ATOM 3772 O O . HIS B 1 106 ? -22.594 0.001 9.094 1 95.44 106 HIS B O 1
ATOM 3778 N N . ASN B 1 107 ? -22.625 0.81 11.234 1 97.94 107 ASN B N 1
ATOM 3779 C CA . ASN B 1 107 ? -22.234 2.156 10.82 1 97.94 107 ASN B CA 1
ATOM 3780 C C . ASN B 1 107 ? -20.812 2.191 10.289 1 97.94 107 ASN B C 1
ATOM 3782 O O . ASN B 1 107 ? -19.891 1.648 10.906 1 97.94 107 ASN B O 1
ATOM 3786 N N . VAL B 1 108 ? -20.641 2.795 9.148 1 98.5 108 VAL B N 1
ATOM 3787 C CA . VAL B 1 108 ? -19.344 2.893 8.492 1 98.5 108 VAL B CA 1
ATOM 3788 C C . VAL B 1 108 ? -18.938 4.359 8.367 1 98.5 108 VAL B C 1
ATOM 3790 O O . VAL B 1 108 ? -19.766 5.219 8.078 1 98.5 108 VAL B O 1
ATOM 3793 N N . VAL B 1 109 ? -17.672 4.652 8.648 1 98.81 109 VAL B N 1
ATOM 3794 C CA . VAL B 1 109 ? -17.094 5.973 8.414 1 98.81 109 VAL B CA 1
ATOM 3795 C C . VAL B 1 109 ? -16.281 5.969 7.117 1 98.81 109 VAL B C 1
ATOM 3797 O O . VAL B 1 109 ? -15.445 5.094 6.902 1 98.81 109 VAL B O 1
ATOM 3800 N N . VAL B 1 110 ? -16.578 6.883 6.23 1 98.88 110 VAL B N 1
ATOM 3801 C CA . VAL B 1 110 ? -15.82 7.062 4.992 1 98.88 110 VAL B CA 1
ATOM 3802 C C . VAL B 1 110 ? -15.023 8.359 5.059 1 98.88 110 VAL B C 1
ATOM 3804 O O . VAL B 1 110 ? -15.602 9.445 5.184 1 98.88 110 VAL B O 1
ATOM 3807 N N . LEU B 1 111 ? -13.742 8.266 5.062 1 98.81 111 LEU B N 1
ATOM 3808 C CA . LEU B 1 111 ? -12.859 9.43 5.027 1 98.81 111 LEU B CA 1
ATOM 3809 C C . LEU B 1 111 ? -12.57 9.844 3.588 1 98.81 111 LEU B C 1
ATOM 3811 O O . LEU B 1 111 ? -11.969 9.086 2.826 1 98.81 111 LEU B O 1
ATOM 3815 N N . HIS B 1 112 ? -13.023 11.016 3.225 1 98.56 112 HIS B N 1
ATOM 3816 C CA . HIS B 1 112 ? -12.906 11.547 1.872 1 98.56 112 HIS B CA 1
ATOM 3817 C C . HIS B 1 112 ? -11.797 12.594 1.782 1 98.56 112 HIS B C 1
ATOM 3819 O O . HIS B 1 112 ? -11.805 13.578 2.523 1 98.56 112 HIS B O 1
ATOM 3825 N N . ASN B 1 113 ? -10.875 12.391 0.848 1 97.81 113 ASN B N 1
ATOM 3826 C CA . ASN B 1 113 ? -9.758 13.32 0.701 1 97.81 113 ASN B CA 1
ATOM 3827 C C . ASN B 1 113 ? -9.414 13.555 -0.767 1 97.81 113 ASN B C 1
ATOM 3829 O O . ASN B 1 113 ? -9.211 12.609 -1.523 1 97.81 113 ASN B O 1
ATOM 3833 N N . LYS B 1 114 ? -9.391 14.758 -1.204 1 96.44 114 LYS B N 1
ATOM 3834 C CA . LYS B 1 114 ? -8.805 15.148 -2.48 1 96.44 114 LYS B CA 1
ATOM 3835 C C . LYS B 1 114 ? -7.461 15.844 -2.277 1 96.44 114 LYS B C 1
ATOM 3837 O O . LYS B 1 114 ? -7.383 16.875 -1.601 1 96.44 114 LYS B O 1
ATOM 3842 N N . GLY B 1 115 ? -6.414 15.32 -2.855 1 95.19 115 GLY B N 1
ATOM 3843 C CA . GLY B 1 115 ? -5.074 15.852 -2.67 1 95.19 115 GLY B CA 1
ATOM 3844 C C . GLY B 1 115 ? -4.141 14.898 -1.95 1 95.19 115 GLY B C 1
ATOM 3845 O O . GLY B 1 115 ? -4.199 13.688 -2.168 1 95.19 115 GLY B O 1
ATOM 3846 N N . ASN B 1 116 ? -3.25 15.469 -1.164 1 94.25 116 ASN B N 1
ATOM 3847 C CA . A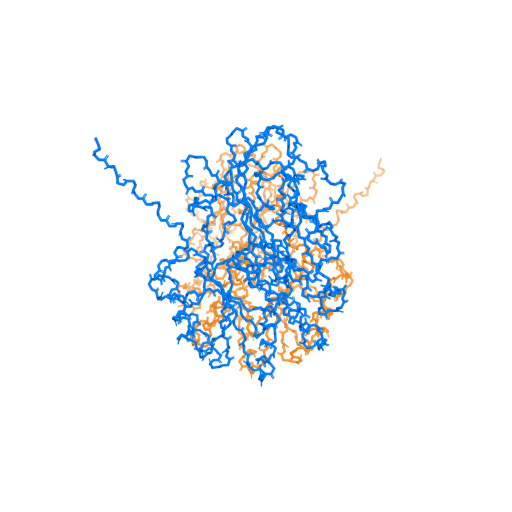SN B 1 116 ? -2.248 14.672 -0.458 1 94.25 116 ASN B CA 1
ATOM 3848 C C . ASN B 1 116 ? -2.885 13.781 0.605 1 94.25 116 ASN B C 1
ATOM 3850 O O . ASN B 1 116 ? -3.779 14.219 1.332 1 94.25 116 ASN B O 1
ATOM 3854 N N . ARG B 1 117 ? -2.416 12.578 0.779 1 95.38 117 ARG B N 1
ATOM 3855 C CA . ARG B 1 117 ? -2.998 11.586 1.676 1 95.38 117 ARG B CA 1
ATOM 3856 C C . ARG B 1 117 ? -2.598 11.852 3.123 1 95.38 117 ARG B C 1
ATOM 3858 O O . ARG B 1 117 ? -3.117 11.219 4.043 1 95.38 117 ARG B O 1
ATOM 3865 N N . GLY B 1 118 ? -1.716 12.758 3.34 1 96.31 118 GLY B N 1
ATOM 3866 C CA . GLY B 1 118 ? -1.316 13.117 4.691 1 96.31 118 GLY B CA 1
ATOM 3867 C C . GLY B 1 118 ? -2.488 13.492 5.578 1 96.31 118 GLY B C 1
ATOM 3868 O O . GLY B 1 118 ? -2.469 13.227 6.781 1 96.31 118 GLY B O 1
ATOM 3869 N N . ARG B 1 119 ? -3.523 14.07 5.012 1 97.31 119 ARG B N 1
ATOM 3870 C CA . ARG B 1 119 ? -4.711 14.43 5.777 1 97.31 119 ARG B CA 1
ATOM 3871 C C . ARG B 1 119 ? -5.402 13.188 6.332 1 97.31 119 ARG B C 1
ATOM 3873 O O . ARG B 1 119 ? -5.797 13.156 7.5 1 97.31 119 ARG B O 1
ATOM 3880 N N . LEU B 1 120 ? -5.504 12.164 5.484 1 97.69 120 LEU B N 1
ATOM 3881 C CA . LEU B 1 120 ? -6.047 10.891 5.941 1 97.69 120 LEU B CA 1
ATOM 3882 C C . LEU B 1 120 ? -5.227 10.336 7.102 1 97.69 120 LEU B C 1
ATOM 3884 O O . LEU B 1 120 ? -5.785 9.844 8.086 1 97.69 120 LEU B O 1
ATOM 3888 N N . GLY B 1 121 ? -3.955 10.477 6.934 1 97.12 121 GLY B N 1
ATOM 3889 C CA . GLY B 1 121 ? -3.039 9.969 7.941 1 97.12 121 GLY B CA 1
ATOM 3890 C C . GLY B 1 121 ? -3.232 10.609 9.305 1 97.12 121 GLY B C 1
ATOM 3891 O O . GLY B 1 121 ? -3.221 9.914 10.328 1 97.12 121 GLY B O 1
ATOM 3892 N N . VAL B 1 122 ? -3.387 11.898 9.312 1 97.5 122 VAL B N 1
ATOM 3893 C CA . VAL B 1 122 ? -3.58 12.617 10.57 1 97.5 122 VAL B CA 1
ATOM 3894 C C . VAL B 1 122 ? -4.809 12.078 11.289 1 97.5 122 VAL B C 1
ATOM 3896 O O . VAL B 1 122 ? -4.746 11.75 12.484 1 97.5 122 VAL B O 1
ATOM 3899 N N . VAL B 1 123 ? -5.895 11.875 10.562 1 98.56 123 VAL B N 1
ATOM 3900 C CA . VAL B 1 123 ? -7.16 11.445 11.156 1 98.56 123 VAL B CA 1
ATOM 3901 C C . VAL B 1 123 ? -7.051 10 11.625 1 98.56 123 VAL B C 1
ATOM 3903 O O . VAL B 1 123 ? -7.43 9.672 12.75 1 98.56 123 VAL B O 1
ATOM 3906 N N . VAL B 1 124 ? -6.523 9.141 10.805 1 98.31 124 VAL B N 1
ATOM 3907 C CA . VAL B 1 124 ? -6.449 7.715 11.102 1 98.31 124 VAL B CA 1
ATOM 3908 C C . VAL B 1 124 ? -5.531 7.48 12.297 1 98.31 124 VAL B C 1
ATOM 3910 O O . VAL B 1 124 ? -5.879 6.742 13.219 1 98.31 124 VAL B O 1
ATOM 3913 N N . ALA B 1 125 ? -4.367 8.125 12.305 1 97.69 125 ALA B N 1
ATOM 3914 C CA . ALA B 1 125 ? -3.428 7.973 13.414 1 97.69 125 ALA B CA 1
ATOM 3915 C C . ALA B 1 125 ? -4.008 8.547 14.703 1 97.69 125 ALA B C 1
ATOM 3917 O O . ALA B 1 125 ? -3.879 7.941 15.773 1 97.69 125 ALA B O 1
ATOM 3918 N N . ALA B 1 126 ? -4.621 9.703 14.57 1 97.62 126 ALA B N 1
ATOM 3919 C CA . ALA B 1 126 ? -5.242 10.305 15.75 1 97.62 126 ALA B CA 1
ATOM 3920 C C . ALA B 1 126 ? -6.332 9.391 16.312 1 97.62 126 ALA B C 1
ATOM 3922 O O . ALA B 1 126 ? -6.387 9.164 17.516 1 97.62 126 ALA B O 1
ATOM 3923 N N . TYR B 1 127 ? -7.152 8.875 15.438 1 97.75 127 TYR B N 1
ATOM 3924 C CA . TYR B 1 127 ? -8.25 8.023 15.891 1 97.75 127 TYR B CA 1
ATOM 3925 C C . TYR B 1 127 ? -7.719 6.719 16.469 1 97.75 127 TYR B C 1
ATOM 3927 O O . TYR B 1 127 ? -8.289 6.18 17.422 1 97.75 127 TYR B O 1
ATOM 3935 N N . MET B 1 128 ? -6.676 6.203 15.875 1 96.56 128 MET B N 1
ATOM 3936 C CA . MET B 1 128 ? -6.012 5.027 16.438 1 96.56 128 MET B CA 1
ATOM 3937 C C . MET B 1 128 ? -5.641 5.25 17.891 1 96.56 128 MET B C 1
ATOM 3939 O O . MET B 1 128 ? -5.93 4.406 18.75 1 96.56 128 MET B O 1
ATOM 3943 N N . HIS B 1 129 ? -5.043 6.41 18.219 1 95.06 129 HIS B N 1
ATOM 3944 C CA . HIS B 1 129 ? -4.672 6.754 19.594 1 95.06 129 HIS B CA 1
ATOM 3945 C C . HIS B 1 129 ? -5.906 7.027 20.453 1 95.06 129 HIS B C 1
ATOM 3947 O O . HIS B 1 129 ? -5.961 6.633 21.609 1 95.06 129 HIS B O 1
ATOM 3953 N N . TYR B 1 130 ? -6.836 7.719 19.859 1 94.81 130 TYR B N 1
ATOM 3954 C CA . TYR B 1 130 ? -8.078 8.039 20.547 1 94.81 130 TYR B CA 1
ATOM 3955 C C . TYR B 1 130 ? -8.789 6.773 21.016 1 94.81 130 TYR B C 1
ATOM 3957 O O . TYR B 1 130 ? -9.227 6.684 22.156 1 94.81 130 TYR B O 1
ATOM 3965 N N . SER B 1 131 ? -8.883 5.766 20.062 1 92.06 131 SER B N 1
ATOM 3966 C CA . SER B 1 131 ? -9.609 4.531 20.344 1 92.06 131 SER B CA 1
ATOM 3967 C C . SER B 1 131 ? -8.859 3.66 21.344 1 92.06 131 SER B C 1
ATOM 3969 O O . SER B 1 131 ? -9.438 2.756 21.953 1 92.06 131 SER B O 1
ATOM 3971 N N . ASN B 1 132 ? -7.629 3.852 21.469 1 87.19 132 ASN B N 1
ATOM 3972 C CA . ASN B 1 132 ? -6.789 3.074 22.375 1 87.19 132 ASN B CA 1
ATOM 3973 C C . ASN B 1 132 ? -7.086 3.406 23.828 1 87.19 132 ASN B C 1
ATOM 3975 O O . ASN B 1 132 ? -6.797 2.609 24.719 1 87.19 132 ASN B O 1
ATOM 3979 N N . ILE B 1 133 ? -7.602 4.543 24.109 1 80.31 133 ILE B N 1
ATOM 3980 C CA . ILE B 1 133 ? -7.895 4.977 25.484 1 80.31 133 ILE B CA 1
ATOM 3981 C C . ILE B 1 133 ? -9.016 4.117 26.062 1 80.31 133 ILE B C 1
ATOM 3983 O O . ILE B 1 133 ? -8.977 3.758 27.25 1 80.31 133 ILE B O 1
ATOM 3987 N N . SER B 1 134 ? -10 3.746 25.188 1 69.69 134 SER B N 1
ATOM 3988 C CA . SER B 1 134 ? -11.086 2.916 25.688 1 69.69 134 SER B CA 1
ATOM 3989 C C . SER B 1 134 ? -10.672 1.45 25.781 1 69.69 134 SER B C 1
ATOM 3991 O O . SER B 1 134 ? -11.297 0.663 26.484 1 69.69 134 SER B O 1
ATOM 3993 N N . ALA B 1 135 ? -9.43 1.031 25.391 1 65.19 135 ALA B N 1
ATOM 3994 C CA . ALA B 1 135 ? -8.664 -0.213 25.422 1 65.19 135 ALA B CA 1
ATOM 3995 C C . ALA B 1 135 ? -9.586 -1.425 25.312 1 65.19 135 ALA B C 1
ATOM 3997 O O . ALA B 1 135 ? -9.383 -2.434 26 1 65.19 135 ALA B O 1
ATOM 3998 N N . SER B 1 136 ? -10.602 -1.362 24.391 1 75.19 136 SER B N 1
ATOM 3999 C CA . SER B 1 136 ? -11.352 -2.611 24.297 1 75.19 136 SER B CA 1
ATOM 4000 C C . SER B 1 136 ? -10.641 -3.615 23.391 1 75.19 136 SER B C 1
ATOM 4002 O O . SER B 1 136 ? -9.984 -3.232 22.422 1 75.19 136 SER B O 1
ATOM 4004 N N . ALA B 1 137 ? -10.586 -4.82 23.875 1 72.56 137 ALA B N 1
ATOM 4005 C CA . ALA B 1 137 ? -9.891 -5.906 23.188 1 72.56 137 ALA B CA 1
ATOM 4006 C C . ALA B 1 137 ? -10.398 -6.07 21.766 1 72.56 137 ALA B C 1
ATOM 4008 O O . ALA B 1 137 ? -9.633 -6.43 20.859 1 72.56 137 ALA B O 1
ATOM 4009 N N . ASP B 1 138 ? -11.523 -5.691 21.531 1 79 138 ASP B N 1
ATOM 4010 C CA . ASP B 1 138 ? -12.133 -5.93 20.234 1 79 138 ASP B CA 1
ATOM 4011 C C . ASP B 1 138 ? -11.68 -4.895 19.203 1 79 138 ASP B C 1
ATOM 4013 O O . ASP B 1 138 ? -11.922 -5.043 18.016 1 79 138 ASP B O 1
ATOM 4017 N N . GLN B 1 139 ? -10.844 -4.023 19.797 1 89.25 139 GLN B N 1
ATOM 4018 C CA . GLN B 1 139 ? -10.414 -2.975 18.875 1 89.25 139 GLN B CA 1
ATOM 4019 C C . GLN B 1 139 ? -8.953 -3.15 18.484 1 89.25 139 GLN B C 1
ATOM 4021 O O . GLN B 1 139 ? -8.414 -2.371 17.703 1 89.25 139 GLN B O 1
ATOM 4026 N N . ALA B 1 140 ? -8.406 -4.18 19.031 1 92.06 140 ALA B N 1
ATOM 4027 C CA . ALA B 1 140 ? -6.984 -4.387 18.781 1 92.06 140 ALA B CA 1
ATOM 4028 C C . ALA B 1 140 ? -6.715 -4.602 17.297 1 92.06 140 ALA B C 1
ATOM 4030 O O . ALA B 1 140 ? -5.754 -4.055 16.75 1 92.06 140 ALA B O 1
ATOM 4031 N N . LEU B 1 141 ? -7.523 -5.391 16.656 1 95.19 141 LEU B N 1
ATOM 4032 C CA . LEU B 1 141 ? -7.367 -5.652 15.234 1 95.19 141 LEU B CA 1
ATOM 4033 C C . LEU B 1 141 ? -7.5 -4.367 14.43 1 95.19 141 LEU B C 1
ATOM 4035 O O . LEU B 1 141 ? -6.719 -4.121 13.508 1 95.19 141 LEU B O 1
ATOM 4039 N N . ASP B 1 142 ? -8.438 -3.568 14.805 1 95.62 142 ASP B N 1
ATOM 4040 C CA . ASP B 1 142 ? -8.656 -2.295 14.125 1 95.62 142 ASP B CA 1
ATOM 4041 C C . ASP B 1 142 ? -7.445 -1.374 14.289 1 95.62 142 ASP B C 1
ATOM 4043 O O . ASP B 1 142 ? -7 -0.755 13.32 1 95.62 142 ASP B O 1
ATOM 4047 N N . ARG B 1 143 ? -6.961 -1.283 15.477 1 95.56 143 ARG B N 1
ATOM 4048 C CA . ARG B 1 143 ? -5.801 -0.436 15.727 1 95.56 143 ARG B CA 1
ATOM 4049 C C . ARG B 1 143 ? -4.59 -0.906 14.93 1 95.56 143 ARG B C 1
ATOM 4051 O O . ARG B 1 143 ? -3.846 -0.09 14.383 1 95.56 143 ARG B O 1
ATOM 4058 N N . PHE B 1 144 ? -4.418 -2.203 14.906 1 95.19 144 PHE B N 1
ATOM 4059 C CA . PHE B 1 144 ? -3.326 -2.76 14.117 1 95.19 144 PHE B CA 1
ATOM 4060 C C . PHE B 1 144 ? -3.484 -2.402 12.648 1 95.19 144 PHE B C 1
ATOM 4062 O O . PHE B 1 144 ? -2.523 -1.983 12 1 95.19 144 PHE B O 1
ATOM 4069 N N . ALA B 1 145 ? -4.652 -2.588 12.133 1 96.19 145 ALA B N 1
ATOM 4070 C CA . ALA B 1 145 ? -4.934 -2.289 10.734 1 96.19 145 ALA B CA 1
ATOM 4071 C C . ALA B 1 145 ? -4.723 -0.806 10.438 1 96.19 145 ALA B C 1
ATOM 4073 O O . ALA B 1 145 ? -4.168 -0.448 9.398 1 96.19 145 ALA B O 1
ATOM 4074 N N . MET B 1 146 ? -5.176 0.059 11.305 1 97.06 146 MET B N 1
ATOM 4075 C CA . MET B 1 146 ? -4.98 1.498 11.148 1 97.06 146 MET B CA 1
ATOM 4076 C C . MET B 1 146 ? -3.496 1.849 11.148 1 97.06 146 MET B C 1
ATOM 4078 O O . MET B 1 146 ? -3.051 2.678 10.352 1 97.06 146 MET B O 1
ATOM 4082 N N . LYS B 1 147 ? -2.799 1.232 12.023 1 95.62 147 LYS B N 1
ATOM 4083 C CA . LYS B 1 147 ? -1.355 1.45 12.078 1 95.62 147 LYS B CA 1
ATOM 4084 C C . LYS B 1 147 ? -0.685 1.056 10.766 1 95.62 147 LYS B C 1
ATOM 4086 O O . LYS B 1 147 ? 0.167 1.785 10.258 1 95.62 147 LYS B O 1
ATOM 4091 N N . ARG B 1 148 ? -1.048 -0.049 10.219 1 93.69 148 ARG B N 1
ATOM 4092 C CA . ARG B 1 148 ? -0.471 -0.519 8.961 1 93.69 148 ARG B CA 1
ATOM 4093 C C . ARG B 1 148 ? -0.805 0.432 7.816 1 93.69 148 ARG B C 1
ATOM 4095 O O . ARG B 1 148 ? 0.055 0.742 6.988 1 93.69 148 ARG B O 1
ATOM 4102 N N . PHE B 1 149 ? -2.02 0.847 7.742 1 95.56 149 PHE B N 1
ATOM 4103 C CA . PHE B 1 149 ? -2.418 1.83 6.738 1 95.56 149 PHE B CA 1
ATOM 4104 C C . PHE B 1 149 ? -1.547 3.078 6.828 1 95.56 149 PHE B C 1
ATOM 4106 O O . PHE B 1 149 ? -1.029 3.555 5.816 1 95.56 149 PHE B O 1
ATOM 4113 N N . TYR B 1 150 ? -1.437 3.596 8.047 1 95.69 150 TYR B N 1
ATOM 4114 C CA . TYR B 1 150 ? -0.655 4.805 8.289 1 95.69 150 TYR B CA 1
ATOM 4115 C C . TYR B 1 150 ? 0.782 4.625 7.812 1 95.69 150 TYR B C 1
ATOM 4117 O O . TYR B 1 150 ? 1.312 5.469 7.086 1 95.69 150 TYR B O 1
ATOM 4125 N N . GLU B 1 151 ? 1.376 3.568 8.18 1 93.25 151 GLU B N 1
ATOM 4126 C CA . GLU B 1 151 ? 2.777 3.307 7.863 1 93.25 151 GLU B CA 1
ATOM 4127 C C . GLU B 1 151 ? 2.98 3.113 6.363 1 93.25 151 GLU B C 1
ATOM 4129 O O . GLU B 1 151 ? 3.959 3.604 5.797 1 93.25 151 GLU B O 1
ATOM 4134 N N . ASP B 1 152 ? 2.012 2.494 5.719 1 89.38 152 ASP B N 1
ATOM 4135 C CA . ASP B 1 152 ? 2.176 2.115 4.32 1 89.38 152 ASP B CA 1
ATOM 4136 C C . ASP B 1 152 ? 1.777 3.26 3.391 1 89.38 152 ASP B C 1
ATOM 4138 O O . ASP B 1 152 ? 2.465 3.535 2.404 1 89.38 152 ASP B O 1
ATOM 4142 N N . LYS B 1 153 ? 0.694 3.9 3.748 1 88.06 153 LYS B N 1
ATOM 4143 C CA . LYS B 1 153 ? 0.092 4.805 2.773 1 88.06 153 LYS B CA 1
ATOM 4144 C C . LYS B 1 153 ? 0.392 6.262 3.117 1 88.06 153 LYS B C 1
ATOM 4146 O O . LYS B 1 153 ? 0.353 7.133 2.244 1 88.06 153 LYS B O 1
ATOM 4151 N N . VAL B 1 154 ? 0.777 6.492 4.336 1 87.25 154 VAL B N 1
ATOM 4152 C CA . VAL B 1 154 ? 0.752 7.887 4.762 1 87.25 154 VAL B CA 1
ATOM 4153 C C . VAL B 1 154 ? 2.172 8.367 5.059 1 87.25 154 VAL B C 1
ATOM 4155 O O . VAL B 1 154 ? 2.57 9.453 4.637 1 87.25 154 VAL B O 1
ATOM 4158 N N . VAL B 1 155 ? 2.969 7.566 5.672 1 91.06 155 VAL B N 1
ATOM 4159 C CA . VAL B 1 155 ? 4.312 7.941 6.098 1 91.06 155 VAL B CA 1
ATOM 4160 C C . VAL B 1 155 ? 5.117 8.43 4.895 1 91.06 155 VAL B C 1
ATOM 4162 O O . VAL B 1 155 ? 5.77 9.477 4.961 1 91.06 155 VAL B O 1
ATOM 4165 N N . PRO B 1 156 ? 4.957 7.809 3.75 1 90.75 156 PRO B N 1
ATOM 4166 C CA . PRO B 1 156 ? 5.785 8.227 2.617 1 90.75 156 PRO B CA 1
ATOM 4167 C C . PRO B 1 156 ? 5.414 9.617 2.098 1 90.75 156 PRO B C 1
ATOM 4169 O O . PRO B 1 156 ? 6.23 10.273 1.451 1 90.75 156 PRO B O 1
ATOM 4172 N N . VAL B 1 157 ? 4.25 10.117 2.391 1 94.25 157 VAL B N 1
ATOM 4173 C CA . VAL B 1 157 ? 3.797 11.352 1.76 1 94.25 157 VAL B CA 1
ATOM 4174 C C . VAL B 1 157 ? 3.486 12.391 2.832 1 94.25 157 VAL B C 1
ATOM 4176 O O . VAL B 1 157 ? 3.059 13.508 2.518 1 94.25 157 VAL B O 1
ATOM 4179 N N . GLY B 1 158 ? 3.689 12.07 4.055 1 95.75 158 GLY B N 1
ATOM 4180 C CA . GLY B 1 158 ? 3.352 12.938 5.172 1 95.75 158 GLY B CA 1
ATOM 4181 C C . GLY B 1 158 ? 4.324 14.086 5.348 1 95.75 158 GLY B C 1
ATOM 4182 O O . GLY B 1 158 ? 5.461 14.023 4.879 1 95.75 158 GLY B O 1
ATOM 4183 N N . GLN B 1 159 ? 3.861 15.133 6 1 97.69 159 GLN B N 1
ATOM 4184 C CA . GLN B 1 159 ? 4.668 16.297 6.363 1 97.69 159 GLN B CA 1
ATOM 4185 C C . GLN B 1 159 ? 5.059 16.25 7.84 1 97.69 159 GLN B C 1
ATOM 4187 O O . GLN B 1 159 ? 4.316 15.719 8.664 1 97.69 159 GLN B O 1
ATOM 4192 N N . PRO B 1 160 ? 6.215 16.859 8.195 1 98.44 160 PRO B N 1
ATOM 4193 C CA . PRO B 1 160 ? 6.68 16.859 9.586 1 98.44 160 PRO B CA 1
ATOM 4194 C C . PRO B 1 160 ? 5.672 17.484 10.547 1 98.44 160 PRO B C 1
ATOM 4196 O O . PRO B 1 160 ? 5.469 16.969 11.648 1 98.44 160 PRO B O 1
ATOM 4199 N N . SER B 1 161 ? 5.027 18.531 10.141 1 98.69 161 SER B N 1
ATOM 4200 C CA . SER B 1 161 ? 4.043 19.156 11.023 1 98.69 161 SER B CA 1
ATOM 4201 C C . SER B 1 161 ? 2.881 18.219 11.305 1 98.69 161 SER B C 1
ATOM 4203 O O . SER B 1 161 ? 2.322 18.219 12.406 1 98.69 161 SER B O 1
ATOM 4205 N N . GLN B 1 162 ? 2.449 17.453 10.312 1 98.38 162 GLN B N 1
ATOM 4206 C CA . GLN B 1 162 ? 1.389 16.469 10.508 1 98.38 162 GLN B CA 1
ATOM 4207 C C . GLN B 1 162 ? 1.778 15.445 11.562 1 98.38 162 GLN B C 1
ATOM 4209 O O . GLN B 1 162 ? 0.996 15.148 12.469 1 98.38 162 GLN B O 1
ATOM 4214 N N . LYS B 1 163 ? 2.992 14.977 11.445 1 97.94 163 LYS B N 1
ATOM 4215 C CA . LYS B 1 163 ? 3.504 14.031 12.438 1 97.94 163 LYS B CA 1
ATOM 4216 C C . LYS B 1 163 ? 3.545 14.656 13.828 1 97.94 163 LYS B C 1
ATOM 4218 O O . LYS B 1 163 ? 3.199 14.008 14.812 1 97.94 163 LYS B O 1
ATOM 4223 N N . ARG B 1 164 ? 3.973 15.836 13.875 1 9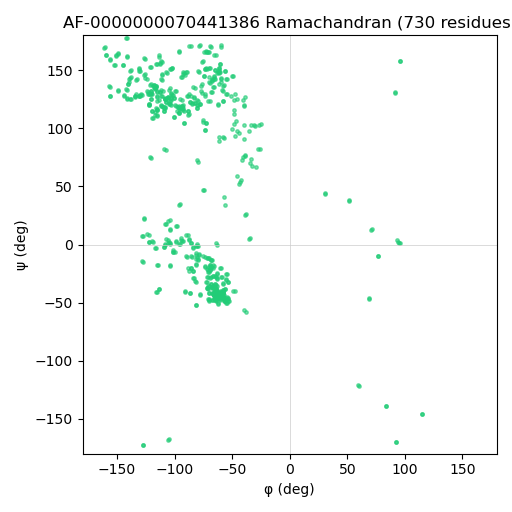8.12 164 ARG B N 1
ATOM 4224 C CA . ARG B 1 164 ? 4.082 16.562 15.141 1 98.12 164 ARG B CA 1
ATOM 4225 C C . ARG B 1 164 ? 2.725 16.672 15.82 1 98.12 164 ARG B C 1
ATOM 4227 O O . ARG B 1 164 ? 2.607 16.453 17.031 1 98.12 164 ARG B O 1
ATOM 4234 N N . TYR B 1 165 ? 1.702 17 15.078 1 98.5 165 TYR B N 1
ATOM 4235 C CA . TYR B 1 165 ? 0.381 17.203 15.664 1 98.5 165 TYR B CA 1
ATOM 4236 C C . TYR B 1 165 ? -0.215 15.867 16.109 1 98.5 165 TYR B C 1
ATOM 4238 O O . TYR B 1 165 ? -0.961 15.82 17.094 1 98.5 165 TYR B O 1
ATOM 4246 N N . ILE B 1 166 ? 0.06 14.797 15.352 1 97.75 166 ILE B N 1
ATOM 4247 C CA . ILE B 1 166 ? -0.333 13.477 15.82 1 97.75 166 ILE B CA 1
ATOM 4248 C C . ILE B 1 166 ? 0.304 13.195 17.172 1 97.75 166 ILE B C 1
ATOM 4250 O O . ILE B 1 166 ? -0.361 12.703 18.094 1 97.75 166 ILE B O 1
ATOM 4254 N N . HIS B 1 167 ? 1.547 13.578 17.312 1 97.25 167 HIS B N 1
ATOM 4255 C CA . HIS B 1 167 ? 2.273 13.414 18.578 1 97.25 167 HIS B CA 1
ATOM 4256 C C . HIS B 1 167 ? 1.665 14.266 19.672 1 97.25 167 HIS B C 1
ATOM 4258 O O . HIS B 1 167 ? 1.462 13.789 20.797 1 97.25 167 HIS B O 1
ATOM 4264 N N . TYR B 1 168 ? 1.409 15.531 19.359 1 97.81 168 TYR B N 1
ATOM 4265 C CA . TYR B 1 168 ? 0.745 16.391 20.328 1 97.81 168 TYR B CA 1
ATOM 4266 C C . TYR B 1 168 ? -0.547 15.758 20.828 1 97.81 168 TYR B C 1
ATOM 4268 O O . TYR B 1 168 ? -0.771 15.664 22.031 1 97.81 168 TYR B O 1
ATOM 4276 N N . PHE B 1 169 ? -1.336 15.312 19.906 1 97.06 169 PHE B N 1
ATOM 4277 C CA . PHE B 1 169 ? -2.652 14.773 20.234 1 97.06 169 PHE B CA 1
ATOM 4278 C C . PHE B 1 169 ? -2.533 13.547 21.125 1 97.06 169 PHE B C 1
ATOM 4280 O O . PHE B 1 169 ? -3.176 13.461 22.172 1 97.06 169 PHE B O 1
ATOM 4287 N N . SER B 1 170 ? -1.707 12.617 20.703 1 95.75 170 SER B N 1
ATOM 4288 C CA . SER B 1 170 ? -1.494 11.391 21.469 1 95.75 170 SER B CA 1
ATOM 4289 C C . SER B 1 170 ? -0.938 11.695 22.844 1 95.75 170 SER B C 1
ATOM 4291 O O . SER B 1 170 ? -1.357 11.086 23.844 1 95.75 170 SER B O 1
ATOM 4293 N N . GLY B 1 171 ? 0.039 12.617 22.922 1 95.75 171 GLY B N 1
ATOM 4294 C CA . GLY B 1 171 ? 0.644 12.984 24.188 1 95.75 171 GLY B CA 1
ATOM 4295 C C . GLY B 1 171 ? -0.329 13.664 25.141 1 95.75 171 GLY B C 1
ATOM 4296 O O . GLY B 1 171 ? -0.317 13.391 26.344 1 95.75 171 GLY B O 1
ATOM 4297 N N . LEU B 1 172 ? -1.123 14.508 24.594 1 94.5 172 LEU B N 1
ATOM 4298 C CA . LEU B 1 172 ? -2.127 15.18 25.406 1 94.5 172 LEU B CA 1
ATOM 4299 C C . LEU B 1 172 ? -3.18 14.195 25.891 1 94.5 172 LEU B C 1
ATOM 4301 O O . LEU B 1 172 ? -3.604 14.266 27.047 1 94.5 172 LEU B O 1
ATOM 4305 N N . LEU B 1 173 ? -3.59 13.297 24.984 1 92.81 173 LEU B N 1
ATOM 4306 C CA . LEU B 1 173 ? -4.574 12.273 25.312 1 92.81 173 LEU B CA 1
ATOM 4307 C C . LEU B 1 173 ? -4.055 11.359 26.422 1 92.81 173 LEU B C 1
ATOM 4309 O O . LEU B 1 173 ? -4.805 11 27.344 1 92.81 173 LEU B O 1
ATOM 4313 N N . SER B 1 174 ? -2.811 10.961 26.391 1 91.88 174 SER B N 1
ATOM 4314 C CA . SER B 1 174 ? -2.234 10.016 27.344 1 91.88 174 SER B CA 1
ATOM 4315 C C . SER B 1 174 ? -1.784 10.719 28.609 1 91.88 174 SER B C 1
ATOM 4317 O O . SER B 1 174 ? -1.521 10.078 29.625 1 91.88 174 SER B O 1
ATOM 4319 N N . GLY B 1 175 ? -1.535 12.016 28.5 1 92.69 175 GLY B N 1
ATOM 4320 C CA . GLY B 1 175 ? -1.044 12.789 29.641 1 92.69 175 GLY B CA 1
ATOM 4321 C C . GLY B 1 175 ? 0.467 12.93 29.656 1 92.69 175 GLY B C 1
ATOM 4322 O O . GLY B 1 175 ? 1.026 13.578 30.531 1 92.69 175 GLY B O 1
ATOM 4323 N N . SER B 1 176 ? 1.119 12.391 28.688 1 93.75 176 SER B N 1
ATOM 4324 C CA . SER B 1 176 ? 2.574 12.484 28.625 1 93.75 176 SER B CA 1
ATOM 4325 C C . SER B 1 176 ? 3.02 13.906 28.266 1 93.75 176 SER B C 1
ATOM 4327 O O . SER B 1 176 ? 4.137 14.305 28.594 1 93.75 176 SER B O 1
ATOM 4329 N N . ILE B 1 177 ? 2.258 14.633 27.578 1 94.38 177 ILE B N 1
ATOM 4330 C CA . ILE B 1 177 ? 2.463 16.062 27.328 1 94.38 177 ILE B CA 1
ATOM 4331 C C . ILE B 1 177 ? 1.519 16.875 28.203 1 94.38 177 ILE B C 1
ATOM 4333 O O . ILE B 1 177 ? 0.307 16.641 28.203 1 94.38 177 ILE B O 1
ATOM 4337 N N . LYS B 1 178 ? 2.137 17.734 28.938 1 94.62 178 LYS B N 1
ATOM 4338 C CA . LYS B 1 178 ? 1.348 18.656 29.766 1 94.62 178 LYS B CA 1
ATOM 4339 C C . LYS B 1 178 ? 1.072 19.953 29.031 1 94.62 178 LYS B C 1
ATOM 4341 O O . LYS B 1 178 ? 1.939 20.469 28.312 1 94.62 178 LYS B O 1
ATOM 4346 N N . MET B 1 179 ? -0.046 20.5 29.328 1 93 179 MET B N 1
ATOM 4347 C CA . MET B 1 179 ? -0.414 21.75 28.656 1 93 179 MET B CA 1
ATOM 4348 C C . MET B 1 179 ? 0.355 22.922 29.25 1 93 179 MET B C 1
ATOM 4350 O O . MET B 1 179 ? 0.482 23.031 30.484 1 93 179 MET B O 1
ATOM 4354 N N . ASN B 1 180 ? 0.917 23.719 28.406 1 92.75 180 ASN B N 1
ATOM 4355 C CA . ASN B 1 180 ? 1.531 24.984 28.797 1 92.75 180 ASN B CA 1
ATOM 4356 C C . ASN B 1 180 ? 0.569 26.141 28.609 1 92.75 180 ASN B C 1
ATOM 4358 O O . ASN B 1 180 ? 0.222 26.5 27.484 1 92.75 180 ASN B O 1
ATOM 4362 N N . ASN B 1 181 ? 0.242 26.844 29.672 1 92.44 181 ASN B N 1
ATOM 4363 C CA . ASN B 1 181 ? -0.728 27.922 29.609 1 92.44 181 ASN B CA 1
ATOM 4364 C C . ASN B 1 181 ? -0.051 29.281 29.734 1 92.44 181 ASN B C 1
ATOM 4366 O O . ASN B 1 181 ? -0.724 30.312 29.766 1 92.44 181 ASN B O 1
ATOM 4370 N N . LYS B 1 182 ? 1.229 29.359 29.781 1 94.12 182 LYS B N 1
ATOM 4371 C CA . LYS B 1 182 ? 1.959 30.609 29.875 1 94.12 182 LYS B CA 1
ATOM 4372 C C . LYS B 1 182 ? 1.955 31.359 28.531 1 94.12 182 LYS B C 1
ATOM 4374 O O . LYS B 1 182 ? 2 30.734 27.469 1 94.12 182 LYS B O 1
ATOM 4379 N N . PRO B 1 183 ? 1.91 32.625 28.688 1 94.44 183 PRO B N 1
ATOM 4380 C CA . PRO B 1 183 ? 2 33.375 27.438 1 94.44 183 PRO B CA 1
ATOM 4381 C C . PRO B 1 183 ? 3.35 33.188 26.734 1 94.44 183 PRO B C 1
ATOM 4383 O O . PRO B 1 183 ? 4.387 33.125 27.406 1 94.44 183 PRO B O 1
ATOM 4386 N N . LEU B 1 184 ? 3.301 33.125 25.453 1 97.44 184 LEU B N 1
ATOM 4387 C CA . LEU B 1 184 ? 4.52 33.031 24.656 1 97.44 184 LEU B CA 1
ATOM 4388 C C . LEU B 1 184 ? 4.645 34.219 23.703 1 97.44 184 LEU B C 1
ATOM 4390 O O . LEU B 1 184 ? 3.822 34.375 22.797 1 97.44 184 LEU B O 1
ATOM 4394 N N . PHE B 1 185 ? 5.66 35.031 23.922 1 98.12 185 PHE B N 1
ATOM 4395 C CA . PHE B 1 185 ? 5.969 36.156 23.031 1 98.12 185 PHE B CA 1
ATOM 4396 C C . PHE B 1 185 ? 7.16 35.812 22.141 1 98.12 185 PHE B C 1
ATOM 4398 O O . PHE B 1 185 ? 8.25 35.531 22.641 1 98.12 185 PHE B O 1
ATOM 4405 N N . LEU B 1 186 ? 6.922 35.844 20.875 1 98.44 186 LEU B N 1
ATOM 4406 C CA . LEU B 1 186 ? 7.98 35.562 19.906 1 98.44 186 LEU B CA 1
ATOM 4407 C C . LEU B 1 186 ? 8.828 36.781 19.641 1 98.44 186 LEU B C 1
ATOM 4409 O O . LEU B 1 186 ? 8.305 37.844 19.25 1 98.44 186 LEU B O 1
ATOM 4413 N N . HIS B 1 187 ? 10.117 36.688 19.781 1 97.56 187 HIS B N 1
ATOM 4414 C CA . HIS B 1 187 ? 11.008 37.844 19.625 1 97.56 187 HIS B CA 1
ATOM 4415 C C . HIS B 1 187 ? 11.906 37.688 18.406 1 97.56 187 HIS B C 1
ATOM 4417 O O . HIS B 1 187 ? 12.242 38.656 17.734 1 97.56 187 HIS B O 1
ATOM 4423 N N . HIS B 1 188 ? 12.328 36.469 18.234 1 96.69 188 HIS B N 1
ATOM 4424 C CA . HIS B 1 188 ? 13.25 36.25 17.125 1 96.69 188 HIS B CA 1
ATOM 4425 C C . HIS B 1 188 ? 12.93 34.938 16.406 1 96.69 188 HIS B C 1
ATOM 4427 O O . HIS B 1 188 ? 12.562 33.938 17.047 1 96.69 188 HIS B O 1
ATOM 4433 N N . VAL B 1 189 ? 13.055 34.938 15.125 1 97.81 189 VAL B N 1
ATOM 4434 C CA . VAL B 1 189 ? 13.148 33.75 14.281 1 97.81 189 VAL B CA 1
ATOM 4435 C C . VAL B 1 189 ? 14.508 33.719 13.594 1 97.81 189 VAL B C 1
ATOM 4437 O O . VAL B 1 189 ? 14.836 34.594 12.805 1 97.81 189 VAL B O 1
ATOM 4440 N N . ILE B 1 190 ? 15.242 32.719 13.906 1 95.94 190 ILE B N 1
ATOM 4441 C CA . ILE B 1 190 ? 16.609 32.656 13.406 1 95.94 190 ILE B CA 1
ATOM 4442 C C . ILE B 1 190 ? 16.75 31.453 12.461 1 95.94 190 ILE B C 1
ATOM 4444 O O . ILE B 1 190 ? 16.469 30.328 12.844 1 95.94 190 ILE B O 1
ATOM 4448 N N . MET B 1 191 ? 17.156 31.625 11.289 1 95.44 191 MET B N 1
ATOM 4449 C CA . MET B 1 191 ? 17.453 30.578 10.328 1 95.44 191 MET B CA 1
ATOM 4450 C C . MET B 1 191 ? 18.953 30.312 10.242 1 95.44 191 MET B C 1
ATOM 4452 O O . MET B 1 191 ? 19.719 31.188 9.82 1 95.44 191 MET B O 1
ATOM 4456 N N . HIS B 1 192 ? 19.266 29.188 10.75 1 93.25 192 HIS B N 1
ATOM 4457 C CA . HIS B 1 192 ? 20.656 28.766 10.641 1 93.25 192 HIS B CA 1
ATOM 4458 C C . HIS B 1 192 ? 20.906 28.031 9.328 1 93.25 192 HIS B C 1
ATOM 4460 O O . HIS B 1 192 ? 20.266 27.016 9.055 1 93.25 192 HIS B O 1
ATOM 4466 N N . GLY B 1 193 ? 21.812 28.5 8.555 1 91.81 193 GLY B N 1
ATOM 4467 C CA . GLY B 1 193 ? 22.016 27.969 7.219 1 91.81 193 GLY B CA 1
ATOM 4468 C C . GLY B 1 193 ? 21.203 28.703 6.16 1 91.81 193 GLY B C 1
ATOM 4469 O O . GLY B 1 193 ? 20 28.922 6.328 1 91.81 193 GLY B O 1
ATOM 4470 N N . ILE B 1 194 ? 21.828 29.109 5.098 1 92.44 194 ILE B N 1
ATOM 4471 C CA . ILE B 1 194 ? 21.172 29.922 4.066 1 92.44 194 ILE B CA 1
ATOM 4472 C C . ILE B 1 194 ? 20.703 29.016 2.928 1 92.44 194 ILE B C 1
ATOM 4474 O O . ILE B 1 194 ? 21.516 28.328 2.301 1 92.44 194 ILE B O 1
ATOM 4478 N N . PRO B 1 195 ? 19.391 28.969 2.68 1 94.94 195 PRO B N 1
ATOM 4479 C CA . PRO B 1 195 ? 18.891 28.203 1.536 1 94.94 195 PRO B CA 1
ATOM 4480 C C . PRO B 1 195 ? 19.438 28.719 0.203 1 94.94 195 PRO B C 1
ATOM 4482 O O . PRO B 1 195 ? 19.797 29.891 0.089 1 94.94 195 PRO B O 1
ATOM 4485 N N . ASN B 1 196 ? 19.469 27.844 -0.76 1 94.5 196 ASN B N 1
ATOM 4486 C CA . ASN B 1 196 ? 20.016 28.156 -2.074 1 94.5 196 ASN B CA 1
ATOM 4487 C C . ASN B 1 196 ? 18.906 28.281 -3.127 1 94.5 196 ASN B C 1
ATOM 4489 O O . ASN B 1 196 ? 18.75 27.375 -3.955 1 94.5 196 ASN B O 1
ATOM 4493 N N . PHE B 1 197 ? 18.234 29.438 -3.195 1 95.38 197 PHE B N 1
ATOM 4494 C CA . PHE B 1 197 ? 17.094 29.609 -4.086 1 95.38 197 PHE B CA 1
ATOM 4495 C C . PHE B 1 197 ? 17.453 30.531 -5.246 1 95.38 197 PHE B C 1
ATOM 4497 O O . PHE B 1 197 ? 16.625 30.766 -6.133 1 95.38 197 PHE B O 1
ATOM 4504 N N . GLU B 1 198 ? 18.672 31.031 -5.223 1 91 198 GLU B N 1
ATOM 4505 C CA . GLU B 1 198 ? 19.141 31.891 -6.297 1 91 198 GLU B CA 1
ATOM 4506 C C . GLU B 1 198 ? 20.297 31.234 -7.062 1 91 198 GLU B C 1
ATOM 4508 O O . GLU B 1 198 ? 21.031 30.422 -6.508 1 91 198 GLU B O 1
ATOM 4513 N N . SER B 1 199 ? 20.453 31.625 -8.25 1 87.31 199 SER B N 1
ATOM 4514 C CA . SER B 1 199 ? 21.469 31.047 -9.125 1 87.31 199 SER B CA 1
ATOM 4515 C C . SER B 1 199 ? 22.859 31.203 -8.539 1 87.31 199 SER B C 1
ATOM 4517 O O . SER B 1 199 ? 23.703 30.297 -8.656 1 87.31 199 SER B O 1
ATOM 4519 N N . LYS B 1 200 ? 23.125 32.344 -7.977 1 85.38 200 LYS B N 1
ATOM 4520 C CA . LYS B 1 200 ? 24.438 32.594 -7.41 1 85.38 200 LYS B CA 1
ATOM 4521 C C . LYS B 1 200 ? 24.5 32.188 -5.941 1 85.38 200 LYS B C 1
ATOM 4523 O O . LYS B 1 200 ? 25.469 32.5 -5.238 1 85.38 200 LYS B O 1
ATOM 4528 N N . GLY B 1 201 ? 23.5 31.578 -5.535 1 88.12 201 GLY B N 1
ATOM 4529 C CA . GLY B 1 201 ? 23.391 31.203 -4.137 1 88.12 201 GLY B CA 1
ATOM 4530 C C . GLY B 1 201 ? 22.609 32.188 -3.301 1 88.12 201 GLY B C 1
ATOM 4531 O O . GLY B 1 201 ? 22.359 33.312 -3.729 1 88.12 201 GLY B O 1
ATOM 4532 N N . GLY B 1 202 ? 22.109 31.688 -2.176 1 92.69 202 GLY B N 1
ATOM 4533 C CA . GLY B 1 202 ? 21.375 32.562 -1.273 1 92.69 202 GLY B CA 1
ATOM 4534 C C . GLY B 1 202 ? 19.875 32.562 -1.542 1 92.69 202 GLY B C 1
ATOM 4535 O O . GLY B 1 202 ? 19.359 31.672 -2.219 1 92.69 202 GLY B O 1
ATOM 4536 N N . CYS B 1 203 ? 19.172 33.5 -0.877 1 94.94 203 CYS B N 1
ATOM 4537 C CA . CYS B 1 203 ? 17.734 33.625 -1.003 1 94.94 203 CYS B CA 1
ATOM 4538 C C . CYS B 1 203 ? 17.25 35 -0.556 1 94.94 203 CYS B C 1
ATOM 4540 O O . CYS B 1 203 ? 18.031 35.812 -0.055 1 94.94 203 CYS B O 1
ATOM 4542 N N . ARG B 1 204 ? 16 35.281 -0.818 1 94.5 204 ARG B N 1
ATOM 4543 C CA . ARG B 1 204 ? 15.312 36.5 -0.385 1 94.5 204 ARG B CA 1
ATOM 4544 C C . ARG B 1 204 ? 14.102 36.156 0.475 1 94.5 204 ARG B C 1
ATOM 4546 O O . ARG B 1 204 ? 12.953 36.375 0.058 1 94.5 204 ARG B O 1
ATOM 4553 N N . PRO B 1 205 ? 14.383 35.781 1.658 1 95.94 205 PRO B N 1
ATOM 4554 C CA . PRO B 1 205 ? 13.32 35.219 2.506 1 95.94 205 PRO B CA 1
ATOM 4555 C C . PRO B 1 205 ? 12.445 36.312 3.127 1 95.94 205 PRO B C 1
ATOM 4557 O O . PRO B 1 205 ? 12.922 37.406 3.391 1 95.94 205 PRO B O 1
ATOM 4560 N N . PHE B 1 206 ? 11.227 36.031 3.35 1 95.88 206 PHE B N 1
ATOM 4561 C CA . PHE B 1 206 ? 10.328 36.75 4.234 1 95.88 206 PHE B CA 1
ATOM 4562 C C . PHE B 1 206 ? 9.352 35.812 4.922 1 95.88 206 PHE B C 1
ATOM 4564 O O . PHE B 1 206 ? 9.039 34.719 4.387 1 95.88 206 PHE B O 1
ATOM 4571 N N . LEU B 1 207 ? 8.859 36.219 6.082 1 96.69 207 LEU B N 1
ATOM 4572 C CA . LEU B 1 207 ? 8.047 35.344 6.922 1 96.69 207 LEU B CA 1
ATOM 4573 C C . LEU B 1 207 ? 6.598 35.844 6.969 1 96.69 207 LEU B C 1
ATOM 4575 O O . LEU B 1 207 ? 6.34 37.031 7.012 1 96.69 207 LEU B O 1
ATOM 4579 N N . LYS B 1 208 ? 5.762 34.875 6.965 1 96.94 208 LYS B N 1
ATOM 4580 C CA . LYS B 1 208 ? 4.367 35.094 7.34 1 96.94 208 LYS B CA 1
ATOM 4581 C C . LYS B 1 208 ? 3.959 34.188 8.484 1 96.94 208 LYS B C 1
ATOM 4583 O O . LYS B 1 208 ? 4.227 32.969 8.445 1 96.94 208 LYS B O 1
ATOM 4588 N N . ILE B 1 209 ? 3.375 34.781 9.516 1 97.81 209 ILE B N 1
ATOM 4589 C CA . ILE B 1 209 ? 2.926 34 10.672 1 97.81 209 ILE B CA 1
ATOM 4590 C C . ILE B 1 209 ? 1.401 34.031 10.742 1 97.81 209 ILE B C 1
ATOM 4592 O O . ILE B 1 209 ? 0.779 35.062 10.586 1 97.81 209 ILE B O 1
ATOM 4596 N N . TYR B 1 210 ? 0.866 32.844 10.906 1 97.5 210 TYR B N 1
ATOM 4597 C CA . TYR B 1 210 ? -0.578 32.656 11.023 1 97.5 210 TYR B CA 1
ATOM 4598 C C . TYR B 1 210 ? -0.957 32.094 12.383 1 97.5 210 TYR B C 1
ATOM 4600 O O . TYR B 1 210 ? -0.269 31.234 12.922 1 97.5 210 TYR B O 1
ATOM 4608 N N . GLN B 1 211 ? -1.973 32.656 12.977 1 96.69 211 GLN B N 1
ATOM 4609 C CA . GLN B 1 211 ? -2.67 32.125 14.133 1 96.69 211 GLN B CA 1
ATOM 4610 C C . GLN B 1 211 ? -4.074 31.641 13.766 1 96.69 211 GLN B C 1
ATOM 4612 O O . GLN B 1 211 ? -4.883 32.438 13.266 1 96.69 211 GLN B O 1
ATOM 4617 N N . ALA B 1 212 ? -4.34 30.344 13.953 1 94.81 212 ALA B N 1
ATOM 4618 C CA . ALA B 1 212 ? -5.621 29.781 13.531 1 94.81 212 ALA B CA 1
ATOM 4619 C C . ALA B 1 212 ? -5.918 30.141 12.078 1 94.81 212 ALA B C 1
ATOM 4621 O O . ALA B 1 212 ? -7.023 30.578 11.75 1 94.81 212 ALA B O 1
ATOM 4622 N N . MET B 1 213 ? -4.859 30.125 11.266 1 93.69 213 MET B N 1
ATOM 4623 C CA . MET B 1 213 ? -4.895 30.312 9.82 1 93.69 213 MET B CA 1
ATOM 4624 C C . MET B 1 213 ? -5.227 31.75 9.461 1 93.69 213 MET B C 1
ATOM 4626 O O . MET B 1 213 ? -5.551 32.062 8.312 1 93.69 213 MET B O 1
ATOM 4630 N N . GLN B 1 214 ? -5.172 32.625 10.438 1 94.12 214 GLN B N 1
ATOM 4631 C CA . GLN B 1 214 ? -5.262 34.062 10.211 1 94.12 214 GLN B CA 1
ATOM 4632 C C . GLN B 1 214 ? -3.881 34.719 10.266 1 94.12 214 GLN B C 1
ATOM 4634 O O . GLN B 1 214 ? -3.131 34.5 11.219 1 94.12 214 GLN B O 1
ATOM 4639 N N . PRO B 1 215 ? -3.545 35.5 9.25 1 94.69 215 PRO B N 1
ATOM 4640 C CA . PRO B 1 215 ? -2.23 36.125 9.273 1 94.69 215 PRO B CA 1
ATOM 4641 C C . PRO B 1 215 ? -2.096 37.156 10.398 1 94.69 215 PRO B C 1
ATOM 4643 O O . PRO B 1 215 ? -2.986 38 10.594 1 94.69 215 PRO B O 1
ATOM 4646 N N . VAL B 1 216 ? -0.983 37.156 11.125 1 96.69 216 VAL B N 1
ATOM 4647 C CA . VAL B 1 216 ? -0.827 38.062 12.25 1 96.69 216 VAL B CA 1
ATOM 4648 C C . VAL B 1 216 ? 0.487 38.844 12.117 1 96.69 216 VAL B C 1
ATOM 4650 O O . VAL B 1 216 ? 0.706 39.844 12.812 1 96.69 216 VAL B O 1
ATOM 4653 N N . TYR B 1 217 ? 1.354 38.375 11.258 1 95.75 217 TYR B N 1
ATOM 4654 C CA . TYR B 1 217 ? 2.633 39.031 11.094 1 95.75 217 TYR B CA 1
ATOM 4655 C C . TYR B 1 217 ? 3.238 38.75 9.727 1 95.75 217 TYR B C 1
ATOM 4657 O O . TYR B 1 217 ? 3.133 37.625 9.227 1 95.75 217 TYR B O 1
ATOM 4665 N N . THR B 1 218 ? 3.754 39.688 9.07 1 95.44 218 THR B N 1
ATOM 4666 C CA . THR B 1 218 ? 4.559 39.562 7.859 1 95.44 218 THR B CA 1
ATOM 4667 C C . THR B 1 218 ? 5.871 40.344 8.008 1 95.44 218 THR B C 1
ATOM 4669 O O . THR B 1 218 ? 5.875 41.5 8.406 1 95.44 218 THR B O 1
ATOM 4672 N N . SER B 1 219 ? 6.938 39.719 7.738 1 95.56 219 SER B N 1
ATOM 4673 C CA . SER B 1 219 ? 8.234 40.406 7.883 1 95.56 219 SER B CA 1
ATOM 4674 C C . SER B 1 219 ? 8.602 41.156 6.617 1 95.56 219 SER B C 1
ATOM 4676 O O . SER B 1 219 ? 7.918 41.062 5.598 1 95.56 219 SER B O 1
ATOM 4678 N N . GLY B 1 220 ? 9.711 41.969 6.777 1 94.38 220 GLY B N 1
ATOM 4679 C CA . GLY B 1 220 ? 10.344 42.5 5.582 1 94.38 220 GLY B CA 1
ATOM 4680 C C . GLY B 1 220 ? 11.023 41.438 4.75 1 94.38 220 GLY B C 1
ATOM 4681 O O . GLY B 1 220 ? 11.133 40.281 5.176 1 94.38 220 GLY B O 1
ATOM 4682 N N . ILE B 1 221 ? 11.438 41.844 3.557 1 94.75 221 ILE B N 1
ATOM 4683 C CA . ILE B 1 221 ? 12.125 40.938 2.65 1 94.75 221 ILE B CA 1
ATOM 4684 C C . ILE B 1 221 ? 13.633 41.062 2.846 1 94.75 221 ILE B C 1
ATOM 4686 O O . ILE B 1 221 ? 14.211 42.125 2.639 1 94.75 221 ILE B O 1
ATOM 4690 N N . TYR B 1 222 ? 14.188 39.969 3.197 1 94.12 222 TYR B N 1
ATOM 4691 C CA . TYR B 1 222 ? 15.633 39.969 3.387 1 94.12 222 TYR B CA 1
ATOM 4692 C C . TYR B 1 222 ? 16.344 39.562 2.1 1 94.12 222 TYR B C 1
ATOM 4694 O O . TYR B 1 222 ? 15.789 38.844 1.269 1 94.12 222 TYR B O 1
ATOM 4702 N N . ASN B 1 223 ? 17.469 40.125 1.93 1 92.44 223 ASN B N 1
ATOM 4703 C CA . ASN B 1 223 ? 18.375 39.75 0.854 1 92.44 223 ASN B CA 1
ATOM 4704 C C . ASN B 1 223 ? 19.672 39.156 1.4 1 92.44 223 ASN B C 1
ATOM 4706 O O . ASN B 1 223 ? 20.484 39.844 1.993 1 92.44 223 ASN B O 1
ATOM 4710 N N . VAL B 1 224 ? 19.781 37.844 1.139 1 92.19 224 VAL B N 1
ATOM 4711 C CA . VAL B 1 224 ? 20.906 37.156 1.729 1 92.19 224 VAL B CA 1
ATOM 4712 C C . VAL B 1 224 ? 21.734 36.469 0.628 1 92.19 224 VAL B C 1
ATOM 4714 O O . VAL B 1 224 ? 21.188 35.719 -0.183 1 92.19 224 VAL B O 1
ATOM 4717 N N . GLN B 1 225 ? 23.062 36.688 0.701 1 86.31 225 GLN B N 1
ATOM 4718 C CA . GLN B 1 225 ? 23.953 36.125 -0.29 1 86.31 225 GLN B CA 1
ATOM 4719 C C . GLN B 1 225 ? 24.422 34.719 0.144 1 86.31 225 GLN B C 1
ATOM 4721 O O . GLN B 1 225 ? 24.484 34.438 1.339 1 86.31 225 GLN B O 1
ATOM 4726 N N . GLY B 1 226 ? 24.672 33.812 -0.818 1 80.38 226 GLY B N 1
ATOM 4727 C CA . GLY B 1 226 ? 25.016 32.438 -0.589 1 80.38 226 GLY B CA 1
ATOM 4728 C C . GLY B 1 226 ? 26.266 32.25 0.238 1 80.38 226 GLY B C 1
ATOM 4729 O O . GLY B 1 226 ? 26.453 31.219 0.89 1 80.38 226 GLY B O 1
ATOM 4730 N N . ASP B 1 227 ? 27.141 33.094 0.223 1 69.5 227 ASP B N 1
ATOM 4731 C CA . ASP B 1 227 ? 28.438 32.969 0.885 1 69.5 227 ASP B CA 1
ATOM 4732 C C . ASP B 1 227 ? 28.359 33.406 2.344 1 69.5 227 ASP B C 1
ATOM 4734 O O . ASP B 1 227 ? 29.344 33.281 3.084 1 69.5 227 ASP B O 1
ATOM 4738 N N . SER B 1 228 ? 27.234 33.75 2.66 1 63.56 228 SER B N 1
ATOM 4739 C CA . SER B 1 228 ? 27.109 34.219 4.039 1 63.56 228 SER B CA 1
ATOM 4740 C C . SER B 1 228 ? 27.125 33.062 5.016 1 63.56 228 SER B C 1
ATOM 4742 O O . SER B 1 228 ? 26.453 32.031 4.789 1 63.56 228 SER B O 1
ATOM 4744 N N . GLN B 1 229 ? 28.234 32.875 5.734 1 63.19 229 GLN B N 1
ATOM 4745 C CA . GLN B 1 229 ? 28.344 31.812 6.738 1 63.19 229 GLN B CA 1
ATOM 4746 C C . GLN B 1 229 ? 27.359 32.031 7.879 1 63.19 229 GLN B C 1
ATOM 4748 O O . GLN B 1 229 ? 27.25 31.203 8.781 1 63.19 229 GLN B O 1
ATOM 4753 N N . THR B 1 230 ? 26.641 33.125 7.637 1 68.69 230 THR B N 1
ATOM 4754 C CA . THR B 1 230 ? 25.828 33.5 8.797 1 68.69 230 THR B CA 1
ATOM 4755 C C . THR B 1 230 ? 24.359 33.188 8.547 1 68.69 230 THR B C 1
ATOM 4757 O O . THR B 1 230 ? 23.922 33.094 7.395 1 68.69 230 THR B O 1
ATOM 4760 N N . GLY B 1 231 ? 23.641 32.844 9.547 1 83.88 231 GLY B N 1
ATOM 4761 C CA . GLY B 1 231 ? 22.188 32.719 9.57 1 83.88 231 GLY B CA 1
ATOM 4762 C C . GLY B 1 231 ? 21.453 34.031 9.492 1 83.88 231 GLY B C 1
ATOM 4763 O O . GLY B 1 231 ? 22.062 35.094 9.305 1 83.88 231 GLY B O 1
ATOM 4764 N N . ILE B 1 232 ? 20.219 34 9.227 1 90.38 232 ILE B N 1
ATOM 4765 C CA . ILE B 1 232 ? 19.344 35.156 9.203 1 90.38 232 ILE B CA 1
ATOM 4766 C C . ILE B 1 232 ? 18.562 35.25 10.516 1 90.38 232 ILE B C 1
ATOM 4768 O O . ILE B 1 232 ? 18.094 34.25 11.039 1 90.38 232 ILE B O 1
ATOM 4772 N N . CYS B 1 233 ? 18.594 36.469 11.047 1 93.69 233 CYS B N 1
ATOM 4773 C CA . CYS B 1 233 ? 17.812 36.719 12.25 1 93.69 233 CYS B CA 1
ATOM 4774 C C . CYS B 1 233 ? 16.703 37.719 11.992 1 93.69 233 CYS B C 1
ATOM 4776 O O . CYS B 1 233 ? 16.969 38.875 11.656 1 93.69 233 CYS B O 1
ATOM 4778 N N . ILE B 1 234 ? 15.516 37.344 12.109 1 94.94 234 ILE B N 1
ATOM 4779 C CA . ILE B 1 234 ? 14.359 38.219 11.992 1 94.94 234 ILE B CA 1
ATOM 4780 C C . ILE B 1 234 ? 13.867 38.594 13.391 1 94.94 234 ILE B C 1
ATOM 4782 O O . ILE B 1 234 ? 13.43 37.75 14.156 1 94.94 234 ILE B O 1
ATOM 4786 N N . THR B 1 235 ? 13.883 39.875 13.648 1 94.38 235 THR B N 1
ATOM 4787 C CA . THR B 1 235 ? 13.516 40.375 14.961 1 94.38 235 THR B CA 1
ATOM 4788 C C . THR B 1 235 ? 12.117 41 14.938 1 94.38 235 THR B C 1
ATOM 4790 O O . THR B 1 235 ? 11.797 41.75 14.031 1 94.38 235 THR B O 1
ATOM 4793 N N . ILE B 1 236 ? 11.312 40.625 15.93 1 95.19 236 ILE B N 1
ATOM 4794 C CA . ILE B 1 236 ? 9.953 41.156 16.094 1 95.19 236 ILE B CA 1
ATOM 4795 C C . ILE B 1 236 ? 9.859 41.906 17.406 1 95.19 236 ILE B C 1
ATOM 4797 O O . ILE B 1 236 ? 9.945 41.344 18.484 1 95.19 236 ILE B O 1
ATOM 4801 N N . GLU B 1 237 ? 9.664 43.188 17.281 1 92.69 237 GLU B N 1
ATOM 4802 C CA . GLU B 1 237 ? 9.586 44.094 18.453 1 92.69 237 GLU B CA 1
ATOM 4803 C C . GLU B 1 237 ? 8.414 45.062 18.328 1 92.69 237 GLU B C 1
ATOM 4805 O O . GLU B 1 237 ? 8.289 45.75 17.328 1 92.69 237 GLU B O 1
ATOM 4810 N N . PRO B 1 238 ? 7.539 45.156 19.344 1 95.5 238 PRO B N 1
ATOM 4811 C CA . PRO B 1 238 ? 7.562 44.281 20.531 1 95.5 238 PRO B CA 1
ATOM 4812 C C . PRO B 1 238 ? 7.262 42.844 20.219 1 95.5 238 PRO B C 1
ATOM 4814 O O . PRO B 1 238 ? 6.82 42.5 19.109 1 95.5 238 PRO B O 1
ATOM 4817 N N . GLY B 1 239 ? 7.609 42 21.172 1 97.62 239 GLY B N 1
ATOM 4818 C CA . GLY B 1 239 ? 7.34 40.594 20.969 1 97.62 239 GLY B CA 1
ATOM 4819 C C . GLY B 1 239 ? 5.914 40.312 20.531 1 97.62 239 GLY B C 1
ATOM 4820 O O . GLY B 1 239 ? 4.977 40.938 21.016 1 97.62 239 GLY B O 1
ATOM 4821 N N . LEU B 1 240 ? 5.812 39.344 19.719 1 98.19 240 LEU B N 1
ATOM 4822 C CA . LEU B 1 240 ? 4.508 38.969 19.172 1 98.19 240 LEU B CA 1
ATOM 4823 C C . LEU B 1 240 ? 3.863 37.875 20.016 1 98.19 240 LEU B C 1
ATOM 4825 O O . LEU B 1 240 ? 4.395 36.75 20.125 1 98.19 240 LEU B O 1
ATOM 4829 N N . LEU B 1 241 ? 2.736 38.188 20.625 1 98.38 241 LEU B N 1
ATOM 4830 C CA . LEU B 1 241 ? 2.008 37.188 21.406 1 98.38 241 LEU B CA 1
ATOM 4831 C C . LEU B 1 241 ? 1.403 36.125 20.5 1 98.38 241 LEU B C 1
ATOM 4833 O O . LEU B 1 241 ? 0.673 36.438 19.547 1 98.38 241 LEU B O 1
ATOM 4837 N N . LEU B 1 242 ? 1.753 34.844 20.75 1 98.19 242 LEU B N 1
ATOM 4838 C CA . LEU B 1 242 ? 1.215 33.719 19.984 1 98.19 242 LEU B CA 1
ATOM 4839 C C . LEU B 1 242 ? 0.429 32.781 20.891 1 98.19 242 LEU B C 1
ATOM 4841 O O . LEU B 1 242 ? 0.867 32.469 22 1 98.19 242 LEU B O 1
ATOM 4845 N N . LYS B 1 243 ? -0.729 32.375 20.375 1 97.19 243 LYS B N 1
ATOM 4846 C CA . LYS B 1 243 ? -1.59 31.469 21.141 1 97.19 243 LYS B CA 1
ATOM 4847 C C . LYS B 1 243 ? -2.25 30.453 20.219 1 97.19 243 LYS B C 1
ATOM 4849 O O . LYS B 1 243 ? -2.783 30.797 19.172 1 97.19 243 LYS B O 1
ATOM 4854 N N . GLY B 1 244 ? -2.182 29.141 20.719 1 97.88 244 GLY B N 1
ATOM 4855 C CA . GLY B 1 244 ? -2.906 28.109 20 1 97.88 244 GLY B CA 1
ATOM 4856 C C . GLY B 1 244 ? -2.127 27.547 18.828 1 97.88 244 GLY B C 1
ATOM 4857 O O . GLY B 1 244 ? -0.944 27.234 18.953 1 97.88 244 GLY B O 1
ATOM 4858 N N . ASP B 1 245 ? -2.848 27.328 17.703 1 98.5 245 ASP B N 1
ATOM 4859 C CA . ASP B 1 245 ? -2.264 26.75 16.5 1 98.5 245 ASP B CA 1
ATOM 4860 C C . ASP B 1 245 ? -1.506 27.812 15.695 1 98.5 245 ASP B C 1
ATOM 4862 O O . ASP B 1 245 ? -2.102 28.781 15.219 1 98.5 245 ASP B O 1
ATOM 4866 N N . ILE B 1 246 ? -0.245 27.594 15.508 1 98.69 246 ILE B N 1
ATOM 4867 C CA . ILE B 1 246 ? 0.605 28.562 14.828 1 98.69 246 ILE B CA 1
ATOM 4868 C C . ILE B 1 246 ? 1.155 27.953 13.539 1 98.69 246 ILE B C 1
ATOM 4870 O O . ILE B 1 246 ? 1.564 26.797 13.516 1 98.69 246 ILE B O 1
ATOM 4874 N N . LEU B 1 247 ? 1.128 28.703 12.445 1 98.62 247 LEU B N 1
ATOM 4875 C CA . LEU B 1 247 ? 1.767 28.375 11.18 1 98.62 247 LEU B CA 1
ATOM 4876 C C . LEU B 1 247 ? 2.756 29.453 10.766 1 98.62 247 LEU B C 1
ATOM 4878 O O . LEU B 1 247 ? 2.406 30.641 10.727 1 98.62 247 LEU B O 1
ATOM 4882 N N . LEU B 1 248 ? 3.963 29.125 10.617 1 98.56 248 LEU B N 1
ATOM 4883 C CA . LEU B 1 248 ? 4.953 30.016 10.031 1 98.56 248 LEU B CA 1
ATOM 4884 C C . LEU B 1 248 ? 5.359 29.547 8.641 1 98.56 248 LEU B C 1
ATOM 4886 O O . LEU B 1 248 ? 5.73 28.391 8.461 1 98.56 248 LEU B O 1
ATOM 4890 N N . LYS B 1 249 ? 5.246 30.391 7.695 1 98.06 249 LYS B N 1
ATOM 4891 C CA . LYS B 1 249 ? 5.691 30.141 6.328 1 98.06 249 LYS B CA 1
ATOM 4892 C C . LYS B 1 249 ? 6.828 31.078 5.938 1 98.06 249 LYS B C 1
ATOM 4894 O O . LYS B 1 249 ? 6.727 32.312 6.129 1 98.06 249 LYS B O 1
ATOM 4899 N N . CYS B 1 250 ? 7.844 30.531 5.488 1 97.94 250 CYS B N 1
ATOM 4900 C CA . CYS B 1 250 ? 8.945 31.312 4.938 1 97.94 250 CYS B CA 1
ATOM 4901 C C . CYS B 1 250 ? 8.977 31.219 3.416 1 97.94 250 CYS B C 1
ATOM 4903 O O . CYS B 1 250 ? 8.992 30.125 2.854 1 97.94 250 CYS B O 1
ATOM 4905 N N . TYR B 1 251 ? 8.984 32.344 2.826 1 97 251 TYR B N 1
ATOM 4906 C CA . TYR B 1 251 ? 8.984 32.438 1.369 1 97 251 TYR B CA 1
ATOM 4907 C C . TYR B 1 251 ? 10.305 32.969 0.845 1 97 251 TYR B C 1
ATOM 4909 O O . TYR B 1 251 ? 11.07 33.594 1.593 1 97 251 TYR B O 1
ATOM 4917 N N . HIS B 1 252 ? 10.555 32.625 -0.427 1 96 252 HIS B N 1
ATOM 4918 C CA . HIS B 1 252 ? 11.578 33.281 -1.236 1 96 252 HIS B CA 1
ATOM 4919 C C . HIS B 1 252 ? 10.953 34.156 -2.32 1 96 252 HIS B C 1
ATOM 4921 O O . HIS B 1 252 ? 10.227 33.656 -3.182 1 96 252 HIS B O 1
ATOM 4927 N N . LYS B 1 253 ? 11.211 35.406 -2.248 1 94.81 253 LYS B N 1
ATOM 4928 C CA . LYS B 1 253 ? 10.742 36.281 -3.309 1 94.81 253 LYS B CA 1
ATOM 4929 C C . LYS B 1 253 ? 11.727 36.312 -4.48 1 94.81 253 LYS B C 1
ATOM 4931 O O . LYS B 1 253 ? 12.852 36.781 -4.348 1 94.81 253 LYS B O 1
ATOM 4936 N N . LYS B 1 254 ? 11.227 35.938 -5.609 1 91.06 254 LYS B N 1
ATOM 4937 C CA . LYS B 1 254 ? 12.102 35.938 -6.777 1 91.06 254 LYS B CA 1
ATOM 4938 C C . LYS B 1 254 ? 12.391 37.344 -7.262 1 91.06 254 LYS B C 1
ATOM 4940 O O . LYS B 1 254 ? 11.523 38.219 -7.207 1 91.06 254 LYS B O 1
ATOM 4945 N N . PHE B 1 255 ? 13.539 37.5 -7.848 1 83.56 255 PHE B N 1
ATOM 4946 C CA . PHE B 1 255 ? 13.945 38.812 -8.328 1 83.56 255 PHE B CA 1
ATOM 4947 C C . PHE B 1 255 ? 13.25 39.156 -9.648 1 83.56 255 PHE B C 1
ATOM 4949 O O . PHE B 1 255 ? 12.773 40.281 -9.836 1 83.56 255 PHE B O 1
ATOM 4956 N N . ARG B 1 256 ? 13.203 38.219 -10.469 1 81.25 256 ARG B N 1
ATOM 4957 C CA . ARG B 1 256 ? 12.867 38.5 -11.859 1 81.25 256 ARG B CA 1
ATOM 4958 C C . ARG B 1 256 ? 11.406 38.188 -12.148 1 81.25 256 ARG B C 1
ATOM 4960 O O . ARG B 1 256 ? 10.945 38.312 -13.281 1 81.25 256 ARG B O 1
ATOM 4967 N N . SER B 1 257 ? 10.719 37.625 -11.25 1 82.12 257 SER B N 1
ATOM 4968 C CA . SER B 1 257 ? 9.32 37.25 -11.477 1 82.12 257 SER B CA 1
ATOM 4969 C C . SER B 1 257 ? 8.461 37.562 -10.258 1 82.12 257 SER B C 1
ATOM 4971 O O . SER B 1 257 ? 8.945 37.562 -9.125 1 82.12 257 SER B O 1
ATOM 4973 N N . PRO B 1 258 ? 7.281 37.969 -10.57 1 84.94 258 PRO B N 1
ATOM 4974 C CA . PRO B 1 258 ? 6.359 38.25 -9.461 1 84.94 258 PRO B CA 1
ATOM 4975 C C . PRO B 1 258 ? 5.82 36.969 -8.812 1 84.94 258 PRO B C 1
ATOM 4977 O O . PRO B 1 258 ? 4.605 36.781 -8.703 1 84.94 258 PRO B O 1
ATOM 4980 N N . THR B 1 259 ? 6.699 36.062 -8.547 1 90.38 259 THR B N 1
ATOM 4981 C CA . THR B 1 259 ? 6.312 34.812 -7.91 1 90.38 259 THR B CA 1
ATOM 4982 C C . THR B 1 259 ? 7.152 34.562 -6.66 1 90.38 259 THR B C 1
ATOM 4984 O O . THR B 1 259 ? 8.18 35.219 -6.453 1 90.38 259 THR B O 1
ATOM 4987 N N . ARG B 1 260 ? 6.656 33.75 -5.867 1 92.75 260 ARG B N 1
ATOM 4988 C CA . ARG B 1 260 ? 7.367 33.375 -4.656 1 92.75 260 ARG B CA 1
ATOM 4989 C C . ARG B 1 260 ? 7.391 31.844 -4.504 1 92.75 260 ARG B C 1
ATOM 4991 O O . ARG B 1 260 ? 6.496 31.156 -4.992 1 92.75 260 ARG B O 1
ATOM 4998 N N . ASP B 1 261 ? 8.43 31.375 -3.91 1 94.62 261 ASP B N 1
ATOM 4999 C CA . ASP B 1 261 ? 8.57 29.969 -3.555 1 94.62 261 ASP B CA 1
ATOM 5000 C C . ASP B 1 261 ? 8.516 29.781 -2.041 1 94.62 261 ASP B C 1
ATOM 5002 O O . ASP B 1 261 ? 8.977 30.641 -1.285 1 94.62 261 ASP B O 1
ATOM 5006 N N . VAL B 1 262 ? 7.949 28.672 -1.713 1 96.62 262 VAL B N 1
ATOM 5007 C CA . VAL B 1 262 ? 7.984 28.328 -0.294 1 96.62 262 VAL B CA 1
ATOM 5008 C C . VAL B 1 262 ? 9.344 27.734 0.059 1 96.62 262 VAL B C 1
ATOM 5010 O O . VAL B 1 262 ? 9.789 26.766 -0.564 1 96.62 262 VAL B O 1
ATOM 5013 N N . ILE B 1 263 ? 10.008 28.359 1.055 1 97.75 263 ILE B N 1
ATOM 5014 C CA . ILE B 1 263 ? 11.258 27.797 1.561 1 97.75 263 ILE B CA 1
ATOM 5015 C C . ILE B 1 263 ? 10.953 26.688 2.562 1 97.75 263 ILE B C 1
ATOM 5017 O O . ILE B 1 263 ? 11.469 25.578 2.438 1 97.75 263 ILE B O 1
ATOM 5021 N N . PHE B 1 264 ? 10.125 27 3.535 1 98.31 264 PHE B N 1
ATOM 5022 C CA . PHE B 1 264 ? 9.664 26.016 4.496 1 98.31 264 PHE B CA 1
ATOM 5023 C C . PHE B 1 264 ? 8.383 26.469 5.18 1 98.31 264 PHE B C 1
ATOM 5025 O O . PHE B 1 264 ? 8 27.641 5.07 1 98.31 264 PHE B O 1
ATOM 5032 N N . ARG B 1 265 ? 7.734 25.531 5.773 1 98.38 265 ARG B N 1
ATOM 5033 C CA . ARG B 1 265 ? 6.609 25.766 6.672 1 98.38 265 ARG B CA 1
ATOM 5034 C C . ARG B 1 265 ? 6.777 25 7.977 1 98.38 265 ARG B C 1
ATOM 5036 O O . ARG B 1 265 ? 7.414 23.953 8 1 98.38 265 ARG B O 1
ATOM 5043 N N . VAL B 1 266 ? 6.215 25.547 8.984 1 98.81 266 VAL B N 1
ATOM 5044 C CA . VAL B 1 266 ? 6.207 24.812 10.242 1 98.81 266 VAL B CA 1
ATOM 5045 C C . VAL B 1 266 ? 4.949 25.156 11.039 1 98.81 266 VAL B C 1
ATOM 5047 O O . VAL B 1 266 ? 4.531 26.312 11.07 1 98.81 266 VAL B O 1
ATOM 5050 N N . GLN B 1 267 ? 4.312 24.094 11.523 1 98.81 267 GLN B N 1
ATOM 5051 C CA . GLN B 1 267 ? 3.15 24.25 12.391 1 98.81 267 GLN B CA 1
ATOM 5052 C C . GLN B 1 267 ? 3.424 23.703 13.781 1 98.81 267 GLN B C 1
ATOM 5054 O O . GLN B 1 267 ? 4.055 22.641 13.922 1 98.81 267 GLN B O 1
ATOM 5059 N N . PHE B 1 268 ? 3.016 24.438 14.797 1 98.56 268 PHE B N 1
ATOM 5060 C CA . PHE B 1 268 ? 3.102 23.969 16.172 1 98.56 268 PHE B CA 1
ATOM 5061 C C . PHE B 1 268 ? 1.996 24.578 17.031 1 98.56 268 PHE B C 1
ATOM 5063 O O . PHE B 1 268 ? 1.309 25.516 16.594 1 98.56 268 PHE B O 1
ATOM 5070 N N . HIS B 1 269 ? 1.763 24.016 18.125 1 98.38 269 HIS B N 1
ATOM 5071 C CA . HIS B 1 269 ? 0.786 24.516 19.078 1 98.38 269 HIS B CA 1
ATOM 5072 C C . HIS B 1 269 ? 1.47 25.031 20.344 1 98.38 269 HIS B C 1
ATOM 5074 O O . HIS B 1 269 ? 2.332 24.359 20.906 1 98.38 269 HIS B O 1
ATOM 5080 N N . THR B 1 270 ? 1.077 26.188 20.766 1 97.75 270 THR B N 1
ATOM 5081 C CA . THR B 1 270 ? 1.763 26.859 21.875 1 97.75 270 THR B CA 1
ATOM 5082 C C . THR B 1 270 ? 1.62 26.062 23.156 1 97.75 270 THR B C 1
ATOM 5084 O O . THR B 1 270 ? 2.498 26.109 24.031 1 97.75 270 THR B O 1
ATOM 5087 N N . CYS B 1 271 ? 0.569 25.297 23.312 1 95.5 271 CYS B N 1
ATOM 5088 C CA . CYS B 1 271 ? 0.366 24.531 24.547 1 95.5 271 CYS B CA 1
ATOM 5089 C C . CYS B 1 271 ? 1.411 23.422 24.672 1 95.5 271 CYS B C 1
ATOM 5091 O O . CYS B 1 271 ? 1.626 22.906 25.766 1 95.5 271 CYS B O 1
ATOM 5093 N N . ALA B 1 272 ? 2.037 23.031 23.625 1 95.12 272 ALA B N 1
ATOM 5094 C CA . ALA B 1 272 ? 3.018 21.953 23.656 1 95.12 272 ALA B CA 1
ATOM 5095 C C . ALA B 1 272 ? 4.441 22.5 23.703 1 95.12 272 ALA B C 1
ATOM 5097 O O . ALA B 1 272 ? 5.41 21.734 23.656 1 95.12 272 ALA B O 1
ATOM 5098 N N . VAL B 1 273 ? 4.586 23.812 23.766 1 94.56 273 VAL B N 1
ATOM 5099 C CA . VAL B 1 273 ? 5.891 24.469 23.812 1 94.56 273 VAL B CA 1
ATOM 5100 C C . VAL B 1 273 ? 6.27 24.734 25.281 1 94.56 273 VAL B C 1
ATOM 5102 O O . VAL B 1 273 ? 5.598 25.5 25.969 1 94.56 273 VAL B O 1
ATOM 5105 N N . HIS B 1 274 ? 7.34 24.125 25.688 1 93.69 274 HIS B N 1
ATOM 5106 C CA . HIS B 1 274 ? 7.715 24.25 27.094 1 93.69 274 HIS B CA 1
ATOM 5107 C C . HIS B 1 274 ? 9.039 24.984 27.25 1 93.69 274 HIS B C 1
ATOM 5109 O O . HIS B 1 274 ? 9.383 25.422 28.344 1 93.69 274 HIS B O 1
ATOM 5115 N N . ASP B 1 275 ? 9.805 25.078 26.203 1 93.94 275 ASP B N 1
ATOM 5116 C CA . ASP B 1 275 ? 11.07 25.812 26.234 1 93.94 275 ASP B CA 1
ATOM 5117 C C . ASP B 1 275 ? 10.922 27.172 25.531 1 93.94 275 ASP B C 1
ATOM 5119 O O . ASP B 1 275 ? 10.109 27.328 24.625 1 93.94 275 ASP B O 1
ATOM 5123 N N . LEU B 1 276 ? 11.695 28.078 25.969 1 95.44 276 LEU B N 1
ATOM 5124 C CA . LEU B 1 276 ? 11.641 29.422 25.406 1 95.44 276 LEU B CA 1
ATOM 5125 C C . LEU B 1 276 ? 12.508 29.516 24.156 1 95.44 276 LEU B C 1
ATOM 5127 O O . LEU B 1 276 ? 12.43 30.5 23.406 1 95.44 276 LEU B O 1
ATOM 5131 N N . ASP B 1 277 ? 13.281 28.516 23.953 1 95.56 277 ASP B N 1
ATOM 5132 C CA . ASP B 1 277 ? 14.031 28.344 22.719 1 95.56 277 ASP B CA 1
ATOM 5133 C C . ASP B 1 277 ? 13.633 27.062 22.016 1 95.56 277 ASP B C 1
ATOM 5135 O O . ASP B 1 277 ? 14.008 25.969 22.438 1 95.56 277 ASP B O 1
ATOM 5139 N N . VAL B 1 278 ? 12.969 27.172 20.953 1 97.62 278 VAL B N 1
ATOM 5140 C CA . VAL B 1 278 ? 12.484 26.016 20.203 1 97.62 278 VAL B CA 1
ATOM 5141 C C . VAL B 1 278 ? 13.227 25.922 18.859 1 97.62 278 VAL B C 1
ATOM 5143 O O . VAL B 1 278 ? 13.273 26.891 18.109 1 97.62 278 VAL B O 1
ATOM 5146 N N . VAL B 1 279 ? 13.758 24.797 18.594 1 98.25 279 VAL B N 1
ATOM 5147 C CA . VAL B 1 279 ? 14.547 24.625 17.375 1 98.25 279 VAL B CA 1
ATOM 5148 C C . VAL B 1 279 ? 13.938 23.531 16.516 1 98.25 279 VAL B C 1
ATOM 5150 O O . VAL B 1 279 ? 13.617 22.453 17.016 1 98.25 279 VAL B O 1
ATOM 5153 N N . PHE B 1 280 ? 13.719 23.781 15.273 1 98.62 280 PHE B N 1
ATOM 5154 C CA . PHE B 1 280 ? 13.297 22.797 14.273 1 98.62 280 PHE B CA 1
ATOM 5155 C C . PHE B 1 280 ? 14.406 22.562 13.258 1 98.62 280 PHE B C 1
ATOM 5157 O O . PHE B 1 280 ? 14.805 23.469 12.531 1 98.62 280 PHE B O 1
ATOM 5164 N N . GLY B 1 281 ? 14.836 21.344 13.188 1 98.44 281 GLY B N 1
ATOM 5165 C CA . GLY B 1 281 ? 15.789 20.984 12.148 1 98.44 281 GLY B CA 1
ATOM 5166 C C . GLY B 1 281 ? 15.148 20.797 10.789 1 98.44 281 GLY B C 1
ATOM 5167 O O . GLY B 1 281 ? 13.922 20.828 10.664 1 98.44 281 GLY B O 1
ATOM 5168 N N . LYS B 1 282 ? 15.984 20.641 9.797 1 98.31 282 LYS B N 1
ATOM 5169 C CA . LYS B 1 282 ? 15.5 20.453 8.43 1 98.31 282 LYS B CA 1
ATOM 5170 C C . LYS B 1 282 ? 14.422 19.375 8.383 1 98.31 282 LYS B C 1
ATOM 5172 O O . LYS B 1 282 ? 13.406 19.531 7.703 1 98.31 282 LYS B O 1
ATOM 5177 N N . GLU B 1 283 ? 14.555 18.266 9.141 1 98.06 283 GLU B N 1
ATOM 5178 C CA . GLU B 1 283 ? 13.664 17.109 9.133 1 98.06 283 GLU B CA 1
ATOM 5179 C C . GLU B 1 283 ? 12.32 17.438 9.781 1 98.06 283 GLU B C 1
ATOM 5181 O O . GLU B 1 283 ? 11.352 16.688 9.641 1 98.06 283 GLU B O 1
ATOM 5186 N N . ASP B 1 284 ? 12.32 18.594 10.43 1 98.5 284 ASP B N 1
ATOM 5187 C CA . ASP B 1 284 ? 11.109 19 11.148 1 98.5 284 ASP B CA 1
ATOM 5188 C C . ASP B 1 284 ? 10.359 20.094 10.391 1 98.5 284 ASP B C 1
ATOM 5190 O O . ASP B 1 284 ? 9.312 20.562 10.844 1 98.5 284 ASP B O 1
ATOM 5194 N N . LEU B 1 285 ? 10.867 20.453 9.25 1 98.81 285 LEU B N 1
ATOM 5195 C CA . LEU B 1 285 ? 10.289 21.562 8.484 1 98.81 285 LEU B CA 1
ATOM 5196 C C . LEU B 1 285 ? 9.57 21.031 7.242 1 98.81 285 LEU B C 1
ATOM 5198 O O . LEU B 1 285 ? 10.164 20.344 6.422 1 98.81 285 LEU B O 1
ATOM 5202 N N . ASP B 1 286 ? 8.32 21.406 7.129 1 98.44 286 ASP B N 1
ATOM 5203 C CA . ASP B 1 286 ? 7.551 21.031 5.949 1 98.44 286 ASP B CA 1
ATOM 5204 C C . ASP B 1 286 ? 8.164 21.609 4.68 1 98.44 286 ASP B C 1
ATOM 5206 O O . ASP B 1 286 ? 8.664 22.734 4.68 1 98.44 286 ASP B O 1
ATOM 5210 N N . GLU B 1 287 ? 8.047 20.906 3.551 1 96.31 287 GLU B N 1
ATOM 5211 C CA . GLU B 1 287 ? 8.602 21.25 2.244 1 96.31 287 GLU B CA 1
ATOM 5212 C C . GLU B 1 287 ? 10.125 21.141 2.244 1 96.31 287 GLU B C 1
ATOM 5214 O O . GLU B 1 287 ? 10.703 20.469 1.399 1 96.31 287 GLU B O 1
ATOM 5219 N N . ALA B 1 288 ? 10.781 21.672 3.236 1 98 288 ALA B N 1
ATOM 5220 C CA . ALA B 1 288 ? 12.234 21.75 3.281 1 98 288 ALA B CA 1
ATOM 5221 C C . ALA B 1 288 ? 12.852 20.375 3.525 1 98 288 ALA B C 1
ATOM 5223 O O . ALA B 1 288 ? 13.969 20.109 3.076 1 98 288 ALA B O 1
ATOM 5224 N N . PHE B 1 289 ? 12.227 19.531 4.23 1 98 289 PHE B N 1
ATOM 5225 C CA . PHE B 1 289 ? 12.805 18.281 4.676 1 98 289 PHE B CA 1
ATOM 5226 C C . PHE B 1 289 ? 13.211 17.422 3.482 1 98 289 PHE B C 1
ATOM 5228 O O . PHE B 1 289 ? 14.055 16.531 3.611 1 98 289 PHE B O 1
ATOM 5235 N N . ARG B 1 290 ? 12.641 17.703 2.371 1 96.25 290 ARG B N 1
ATOM 5236 C CA . ARG B 1 290 ? 12.984 16.938 1.181 1 96.25 290 ARG B CA 1
ATOM 5237 C C . ARG B 1 290 ? 13.578 17.828 0.098 1 96.25 290 ARG B C 1
ATOM 5239 O O . ARG B 1 290 ? 13.742 17.406 -1.046 1 96.25 290 ARG B O 1
ATOM 5246 N N . ASP B 1 291 ? 13.75 19.078 0.333 1 97.38 291 ASP B N 1
ATOM 5247 C CA . ASP B 1 291 ? 14.258 20.031 -0.644 1 97.38 291 ASP B CA 1
ATOM 5248 C C . ASP B 1 291 ? 15.758 20.234 -0.489 1 97.38 291 ASP B C 1
ATOM 5250 O O . ASP B 1 291 ? 16.219 20.781 0.517 1 97.38 291 ASP B O 1
ATOM 5254 N N . ASP B 1 292 ? 16.422 19.875 -1.513 1 96.19 292 ASP B N 1
ATOM 5255 C CA . ASP B 1 292 ? 17.875 19.938 -1.453 1 96.19 292 ASP B CA 1
ATOM 5256 C C . ASP B 1 292 ? 18.359 21.391 -1.42 1 96.19 292 ASP B C 1
ATOM 5258 O O . ASP B 1 292 ? 19.516 21.656 -1.078 1 96.19 292 ASP B O 1
ATOM 5262 N N . ARG B 1 293 ? 17.578 22.344 -1.77 1 96.31 293 ARG B N 1
ATOM 5263 C CA . ARG B 1 293 ? 17.953 23.766 -1.745 1 96.31 293 ARG B CA 1
ATOM 5264 C C . ARG B 1 293 ? 18.109 24.266 -0.313 1 96.31 293 ARG B C 1
ATOM 5266 O O . ARG B 1 293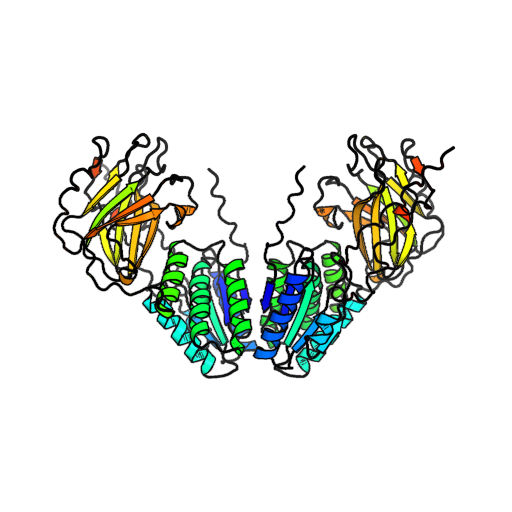 ? 18.734 25.297 -0.076 1 96.31 293 ARG B O 1
ATOM 5273 N N . PHE B 1 294 ? 17.469 23.562 0.673 1 96.62 294 PHE B N 1
ATOM 5274 C CA . PHE B 1 294 ? 17.656 23.828 2.094 1 96.62 294 PHE B CA 1
ATOM 5275 C C . PHE B 1 294 ? 18.812 23.016 2.648 1 96.62 294 PHE B C 1
ATOM 5277 O O . PHE B 1 294 ? 18.875 21.797 2.449 1 96.62 294 PHE B O 1
ATOM 5284 N N . PRO B 1 295 ? 19.703 23.688 3.293 1 94.38 295 PRO B N 1
ATOM 5285 C CA . PRO B 1 295 ? 20.906 22.969 3.703 1 94.38 295 PRO B CA 1
ATOM 5286 C C . PRO B 1 295 ? 20.609 21.859 4.719 1 94.38 295 PRO B C 1
ATOM 5288 O O . PRO B 1 295 ? 19.75 22.031 5.586 1 94.38 295 PRO B O 1
ATOM 5291 N N . GLU B 1 296 ? 21.375 20.812 4.738 1 95.75 296 GLU B N 1
ATOM 5292 C CA . GLU B 1 296 ? 21.172 19.656 5.602 1 95.75 296 GLU B CA 1
ATOM 5293 C C . GLU B 1 296 ? 21.328 20.031 7.07 1 95.75 296 GLU B C 1
ATOM 5295 O O . GLU B 1 296 ? 20.594 19.516 7.926 1 95.75 296 GLU B O 1
ATOM 5300 N N . TYR B 1 297 ? 22.297 20.875 7.316 1 94.5 297 TYR B N 1
ATOM 5301 C CA . TYR B 1 297 ? 22.547 21.281 8.695 1 94.5 297 TYR B CA 1
ATOM 5302 C C . TYR B 1 297 ? 21.625 22.422 9.109 1 94.5 297 TYR B C 1
ATOM 5304 O O . TYR B 1 297 ? 21.719 22.922 10.234 1 94.5 297 TYR B O 1
ATOM 5312 N N . GLY B 1 298 ? 20.812 22.891 8.18 1 95.56 298 GLY B N 1
ATOM 5313 C CA . GLY B 1 298 ? 19.938 24.031 8.43 1 95.56 298 GLY B CA 1
ATOM 5314 C C . GLY B 1 298 ? 18.938 23.781 9.539 1 95.56 298 GLY B C 1
ATOM 5315 O O . GLY B 1 298 ? 18.516 22.641 9.758 1 95.56 298 GLY B O 1
ATOM 5316 N N . LYS B 1 299 ? 18.547 24.844 10.258 1 97.62 299 LYS B N 1
ATOM 5317 C CA . LYS B 1 299 ? 17.516 24.781 11.297 1 97.62 299 LYS B CA 1
ATOM 5318 C C . LYS B 1 299 ? 16.891 26.156 11.516 1 97.62 299 LYS B C 1
ATOM 5320 O O . LYS B 1 299 ? 17.484 27.188 11.148 1 97.62 299 LYS B O 1
ATOM 5325 N N . VAL B 1 300 ? 15.773 26.156 12.07 1 98.19 300 VAL B N 1
ATOM 5326 C CA . VAL B 1 300 ? 15.062 27.391 12.398 1 98.19 300 VAL B CA 1
ATOM 5327 C C . VAL B 1 300 ? 14.805 27.438 13.906 1 98.19 300 VAL B C 1
ATOM 5329 O O . VAL B 1 300 ? 14.258 26.5 14.484 1 98.19 300 VAL B O 1
ATOM 5332 N N . GLU B 1 301 ? 15.172 28.531 14.43 1 97.81 301 GLU B N 1
ATOM 5333 C CA . GLU B 1 301 ? 15.078 28.703 15.875 1 97.81 301 GLU B CA 1
ATOM 5334 C C . GLU B 1 301 ? 14.07 29.797 16.219 1 97.81 301 GLU B C 1
ATOM 5336 O O . GLU B 1 301 ? 14.086 30.875 15.641 1 97.81 301 GLU B O 1
ATOM 5341 N N . PHE B 1 302 ? 13.219 29.484 17.141 1 98.25 302 PHE B N 1
ATOM 5342 C CA . PHE B 1 302 ? 12.273 30.438 17.703 1 98.25 302 PHE B CA 1
ATOM 5343 C C . PHE B 1 302 ? 12.68 30.844 19.109 1 98.25 302 PHE B C 1
ATOM 5345 O O . PHE B 1 302 ? 12.867 29.984 19.969 1 98.25 302 PHE B O 1
ATOM 5352 N N . VAL B 1 303 ? 12.773 32.156 19.281 1 97.62 303 VAL B N 1
ATOM 5353 C CA . VAL B 1 303 ? 13.125 32.688 20.609 1 97.62 303 VAL B CA 1
ATOM 5354 C C . VAL B 1 303 ? 11.906 33.344 21.234 1 97.62 303 VAL B C 1
ATOM 5356 O O . VAL B 1 303 ? 11.422 34.375 20.734 1 97.62 303 VAL B O 1
ATOM 5359 N N . PHE B 1 304 ? 11.484 32.781 22.391 1 97.56 304 PHE B N 1
ATOM 5360 C CA . PHE B 1 304 ? 10.289 33.25 23.078 1 97.56 304 PHE B CA 1
ATOM 5361 C C . PHE B 1 304 ? 10.648 33.875 24.422 1 97.56 304 PHE B C 1
ATOM 5363 O O . PHE B 1 304 ? 11.781 33.75 24.891 1 97.56 304 PHE B O 1
ATOM 5370 N N . SER B 1 305 ? 9.766 34.625 24.938 1 96.69 305 SER B N 1
ATOM 5371 C CA . SER B 1 305 ? 9.75 35.062 26.328 1 96.69 305 SER B CA 1
ATOM 5372 C C . SER B 1 305 ? 8.328 35.094 26.891 1 96.69 305 SER B C 1
ATOM 5374 O O . SER B 1 305 ? 7.371 34.781 26.188 1 96.69 305 SER B O 1
ATOM 5376 N N . TYR B 1 306 ? 8.227 35.438 28.203 1 95.75 306 TYR B N 1
ATOM 5377 C CA . TYR B 1 306 ? 6.918 35.469 28.844 1 95.75 306 TYR B CA 1
ATOM 5378 C C . TYR B 1 306 ? 6.348 36.875 28.828 1 95.75 306 TYR B C 1
ATOM 5380 O O . TYR B 1 306 ? 5.227 37.125 29.297 1 95.75 306 TYR B O 1
ATOM 5388 N N . GLY B 1 307 ? 7.098 37.844 28.25 1 95.81 307 GLY B N 1
ATOM 5389 C CA . GLY B 1 307 ? 6.633 39.219 28.125 1 95.81 307 GLY B CA 1
ATOM 5390 C C . GLY B 1 307 ? 7.027 39.875 26.812 1 95.81 307 GLY B C 1
ATOM 5391 O O . GLY B 1 307 ? 7.879 39.344 26.094 1 95.81 307 GLY B O 1
ATOM 5392 N N . PRO B 1 308 ? 6.359 40.938 26.453 1 95.81 308 PRO B N 1
ATOM 5393 C CA . PRO B 1 308 ? 6.578 41.594 25.156 1 95.81 308 PRO B CA 1
ATOM 5394 C C . PRO B 1 308 ? 7.891 42.375 25.094 1 95.81 308 PRO B C 1
ATOM 5396 O O . PRO B 1 308 ? 8.328 42.75 24.016 1 95.81 308 PRO B O 1
ATOM 5399 N N . GLU B 1 309 ? 8.555 42.562 26.266 1 94.81 309 GLU B N 1
ATOM 5400 C CA . GLU B 1 309 ? 9.75 43.406 26.328 1 94.81 309 GLU B CA 1
ATOM 5401 C C . GLU B 1 309 ? 10.938 42.719 25.656 1 94.81 309 GLU B C 1
ATOM 5403 O O . GLU B 1 309 ? 11.047 41.469 25.688 1 94.81 309 GLU B O 1
ATOM 5408 N N . LYS B 1 310 ? 11.797 43.562 25.156 1 93.25 310 LYS B N 1
ATOM 5409 C CA . LYS B 1 310 ? 13.008 43.031 24.531 1 93.25 310 LYS B CA 1
ATOM 5410 C C . LYS B 1 310 ? 13.805 42.156 25.484 1 93.25 310 LYS B C 1
ATOM 5412 O O . LYS B 1 310 ? 13.938 42.5 26.672 1 93.25 310 LYS B O 1
ATOM 5417 N N . ILE B 1 311 ? 14.258 41.094 24.953 1 91.75 311 ILE B N 1
ATOM 5418 C CA . ILE B 1 311 ? 15.102 40.219 25.766 1 91.75 311 ILE B CA 1
ATOM 5419 C C . ILE B 1 311 ? 16.484 40.844 25.938 1 91.75 311 ILE B C 1
ATOM 5421 O O . ILE B 1 311 ? 17.172 41.156 24.953 1 91.75 311 ILE B O 1
ATOM 5425 N N . GLN B 1 312 ? 16.875 40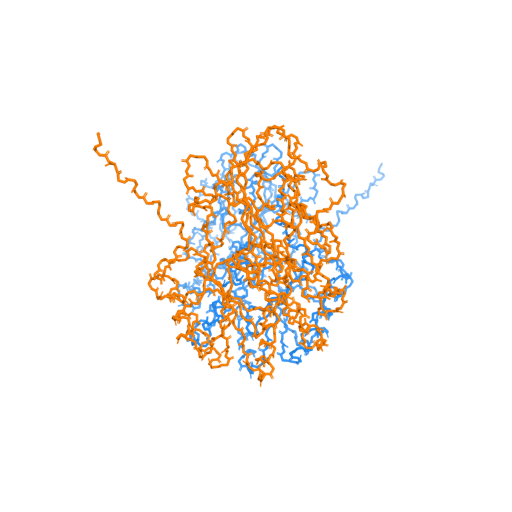.938 27.125 1 87.12 312 GLN B N 1
ATOM 5426 C CA . GLN B 1 312 ? 18.172 41.531 27.391 1 87.12 312 GLN B CA 1
ATOM 5427 C C . GLN B 1 312 ? 19.312 40.562 27.062 1 87.12 312 GLN B C 1
ATOM 5429 O O . GLN B 1 312 ? 19.203 39.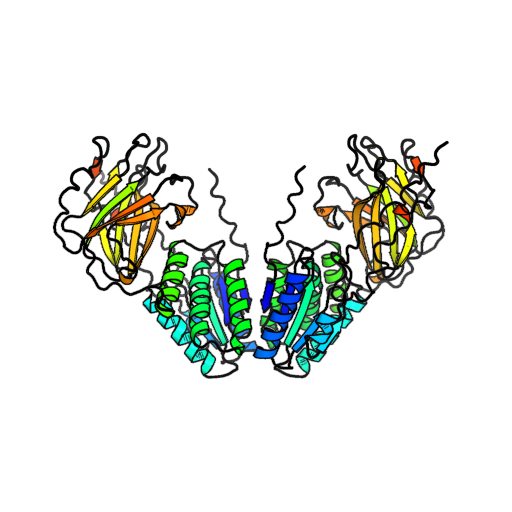375 27.297 1 87.12 312 GLN B O 1
ATOM 5434 N N . GLY B 1 313 ? 20.391 41.031 26.438 1 82.62 313 GLY B N 1
ATOM 5435 C CA . GLY B 1 313 ? 21.578 40.219 26.172 1 82.62 313 GLY B CA 1
ATOM 5436 C C . GLY B 1 313 ? 21.547 39.562 24.812 1 82.62 313 GLY B C 1
ATOM 5437 O O . GLY B 1 313 ? 22.453 38.781 24.469 1 82.62 313 GLY B O 1
ATOM 5438 N N . MET B 1 314 ? 20.578 39.844 24.078 1 80.62 314 MET B N 1
ATOM 5439 C CA . MET B 1 314 ? 20.469 39.188 22.781 1 80.62 314 MET B CA 1
ATOM 5440 C C . MET B 1 314 ? 20.828 40.156 21.656 1 80.62 314 MET B C 1
ATOM 5442 O O . MET B 1 314 ? 20.469 39.906 20.5 1 80.62 314 MET B O 1
ATOM 5446 N N . GLU B 1 315 ? 21.5 41.156 21.938 1 77 315 GLU B N 1
ATOM 5447 C CA . GLU B 1 315 ? 21.859 42.188 20.969 1 77 315 GLU B CA 1
ATOM 5448 C C . GLU B 1 315 ? 22.828 41.656 19.922 1 77 315 GLU B C 1
ATOM 5450 O O . GLU B 1 315 ? 22.953 42.219 18.844 1 77 315 GLU B O 1
ATOM 5455 N N . HIS B 1 316 ? 23.375 40.5 20.219 1 76.56 316 HIS B N 1
ATOM 5456 C CA . HIS B 1 316 ? 24.344 39.906 19.297 1 76.56 316 HIS B CA 1
ATOM 5457 C C . HIS B 1 316 ? 23.641 39.219 18.141 1 76.56 316 HIS B C 1
ATOM 5459 O O . HIS B 1 316 ? 24.281 38.906 17.125 1 76.56 316 HIS B O 1
ATOM 5465 N N . LEU B 1 317 ? 22.375 39.062 18.328 1 81.19 317 LEU B N 1
ATOM 5466 C CA . LEU B 1 317 ? 21.609 38.438 17.266 1 81.19 317 LEU B CA 1
ATOM 5467 C C . LEU B 1 317 ? 21.297 39.438 16.156 1 81.19 317 LEU B C 1
ATOM 5469 O O . LEU B 1 317 ? 20.203 40.031 16.141 1 81.19 317 LEU B O 1
ATOM 5473 N N . GLU B 1 318 ? 22.297 39.844 15.375 1 80.62 318 GLU B N 1
ATOM 5474 C CA . GLU B 1 318 ? 22.125 40.781 14.273 1 80.62 318 GLU B CA 1
ATOM 5475 C C . GLU B 1 318 ? 22.672 40.188 12.969 1 80.62 318 GLU B C 1
ATOM 5477 O O . GLU B 1 318 ? 23.594 39.375 12.992 1 80.62 318 GLU B O 1
ATOM 5482 N N . ASN B 1 319 ? 21.953 40.625 12.008 1 87.44 319 ASN B N 1
ATOM 5483 C CA . ASN B 1 319 ? 22.391 40.188 10.688 1 87.44 319 ASN B CA 1
ATOM 5484 C C . ASN B 1 319 ? 23.719 40.875 10.305 1 87.44 319 ASN B C 1
ATOM 5486 O O . ASN B 1 319 ? 24 41.969 10.734 1 87.44 319 ASN B O 1
ATOM 5490 N N . GLY B 1 320 ? 24.516 40.188 9.656 1 81.38 320 GLY B N 1
ATOM 5491 C CA . GLY B 1 320 ? 25.734 40.781 9.141 1 81.38 320 GLY B CA 1
ATOM 5492 C C . GLY B 1 320 ? 25.5 41.938 8.195 1 81.38 320 GLY B C 1
ATOM 5493 O O . GLY B 1 320 ? 24.375 42.156 7.758 1 81.38 320 GLY B O 1
ATOM 5494 N N . PRO B 1 321 ? 26.516 42.594 7.852 1 81.69 321 PRO B N 1
ATOM 5495 C CA . PRO B 1 321 ? 26.406 43.781 7.004 1 81.69 321 PRO B CA 1
ATOM 5496 C C . PRO B 1 321 ? 25.969 43.469 5.578 1 81.69 321 PRO B C 1
ATOM 5498 O O . PRO B 1 321 ? 25.484 44.344 4.859 1 81.69 321 PRO B O 1
ATOM 5501 N N . SER B 1 322 ? 26.141 42.281 5.238 1 83.94 322 SER B N 1
ATOM 5502 C CA . SER B 1 322 ? 25.828 41.906 3.867 1 83.94 322 SER B CA 1
ATOM 5503 C C . SER B 1 322 ? 24.328 41.656 3.697 1 83.94 322 SER B C 1
ATOM 5505 O O . SER B 1 322 ? 23.844 41.5 2.574 1 83.94 322 SER B O 1
ATOM 5507 N N . VAL B 1 323 ? 23.641 41.625 4.738 1 89.12 323 VAL B N 1
ATOM 5508 C CA . VAL B 1 323 ? 22.203 41.344 4.68 1 89.12 323 VAL B CA 1
ATOM 5509 C C . VAL B 1 323 ? 21.422 42.656 4.609 1 89.12 323 VAL B C 1
ATOM 5511 O O . VAL B 1 323 ? 21.656 43.562 5.418 1 89.12 323 VAL B O 1
ATOM 5514 N N . SER B 1 324 ? 20.609 42.844 3.648 1 91.12 324 SER B N 1
ATOM 5515 C CA . SER B 1 324 ? 19.719 44 3.541 1 91.12 324 SER B CA 1
ATOM 5516 C C . SER B 1 324 ? 18.266 43.594 3.688 1 91.12 324 SER B C 1
ATOM 5518 O O . SER B 1 324 ? 17.906 42.438 3.447 1 91.12 324 SER B O 1
ATOM 5520 N N . VAL B 1 325 ? 17.453 44.562 4.102 1 92.94 325 VAL B N 1
ATOM 5521 C CA . VAL B 1 325 ? 16.047 44.281 4.328 1 92.94 325 VAL B CA 1
ATOM 5522 C C . VAL B 1 325 ? 15.18 45.312 3.627 1 92.94 325 VAL B C 1
ATOM 5524 O O . VAL B 1 325 ? 15.438 46.531 3.742 1 92.94 325 VAL B O 1
ATOM 5527 N N . ASP B 1 326 ? 14.266 44.844 2.867 1 91.69 326 ASP B N 1
ATOM 5528 C CA . ASP B 1 326 ? 13.211 45.688 2.303 1 91.69 326 ASP B CA 1
ATOM 5529 C C . ASP B 1 326 ? 11.938 45.594 3.135 1 91.69 326 ASP B C 1
ATOM 5531 O O . ASP B 1 326 ? 11.266 44.562 3.141 1 91.69 326 ASP B O 1
ATOM 5535 N N . TYR B 1 327 ? 11.562 46.688 3.736 1 88.5 327 TYR B N 1
ATOM 5536 C CA . TYR B 1 327 ? 10.43 46.656 4.652 1 88.5 327 TYR B CA 1
ATOM 5537 C C . TYR B 1 327 ? 9.133 47.031 3.934 1 88.5 327 TYR B C 1
ATOM 5539 O O . TYR B 1 327 ? 8.07 47.125 4.555 1 88.5 327 TYR B O 1
ATOM 5547 N N . ASN B 1 328 ? 9.219 47.25 2.65 1 81.56 328 ASN B N 1
ATOM 5548 C CA . ASN B 1 328 ? 8 47.5 1.883 1 81.56 328 ASN B CA 1
ATOM 5549 C C . ASN B 1 328 ? 7.176 46.25 1.681 1 81.56 328 ASN B C 1
ATOM 5551 O O . ASN B 1 328 ? 7.406 45.5 0.729 1 81.56 328 ASN B O 1
ATOM 5555 N N . THR B 1 329 ? 6.227 46.156 2.504 1 77.75 329 THR B N 1
ATOM 5556 C CA . THR B 1 329 ? 5.402 44.938 2.457 1 77.75 329 THR B CA 1
ATOM 5557 C C . THR B 1 329 ? 4.121 45.188 1.667 1 77.75 329 THR B C 1
ATOM 5559 O O . THR B 1 329 ? 3.162 44.438 1.761 1 77.75 329 THR B O 1
ATOM 5562 N N . SER B 1 330 ? 4.078 46.281 0.884 1 79.81 330 SER B N 1
ATOM 5563 C CA . SER B 1 330 ? 2.869 46.656 0.144 1 79.81 330 SER B CA 1
ATOM 5564 C C . SER B 1 330 ? 2.76 45.844 -1.148 1 79.81 330 SER B C 1
ATOM 5566 O O . SER B 1 330 ? 1.697 45.812 -1.771 1 79.81 330 SER B O 1
ATOM 5568 N N . ASP B 1 331 ? 3.791 45.219 -1.457 1 80.19 331 ASP B N 1
ATOM 5569 C CA . ASP B 1 331 ? 3.787 44.344 -2.623 1 80.19 331 ASP B CA 1
ATOM 5570 C C . ASP B 1 331 ? 2.701 43.25 -2.502 1 80.19 331 ASP B C 1
ATOM 5572 O O . ASP B 1 331 ? 2.631 42.562 -1.498 1 80.19 331 ASP B O 1
ATOM 5576 N N . PRO B 1 332 ? 1.83 43.219 -3.521 1 81.62 332 PRO B N 1
ATOM 5577 C CA . PRO B 1 332 ? 0.735 42.25 -3.482 1 81.62 332 PRO B CA 1
ATOM 5578 C C . PRO B 1 332 ? 1.227 40.812 -3.297 1 81.62 332 PRO B C 1
ATOM 5580 O O . PRO B 1 332 ? 0.545 40 -2.668 1 81.62 332 PRO B O 1
ATOM 5583 N N . LEU B 1 333 ? 2.322 40.562 -3.756 1 83.62 333 LEU B N 1
ATOM 5584 C CA . LEU B 1 333 ? 2.904 39.219 -3.625 1 83.62 333 LEU B CA 1
ATOM 5585 C C . LEU B 1 333 ? 3.18 38.875 -2.162 1 83.62 333 LEU B C 1
ATOM 5587 O O . LEU B 1 333 ? 2.988 37.75 -1.731 1 83.62 333 LEU B O 1
ATOM 5591 N N . ILE B 1 334 ? 3.516 39.812 -1.469 1 82 334 ILE B N 1
ATOM 5592 C CA . ILE B 1 334 ? 3.881 39.656 -0.066 1 82 334 ILE B CA 1
ATOM 5593 C C . ILE B 1 334 ? 2.623 39.625 0.797 1 82 334 ILE B C 1
ATOM 5595 O O . ILE B 1 334 ? 2.537 38.844 1.755 1 82 334 ILE B O 1
ATOM 5599 N N . ARG B 1 335 ? 1.643 40.281 0.429 1 81.94 335 ARG B N 1
ATOM 5600 C CA . ARG B 1 335 ? 0.427 40.438 1.222 1 81.94 335 ARG B CA 1
ATOM 5601 C C . ARG B 1 335 ? -0.536 39.281 0.981 1 81.94 335 ARG B C 1
ATOM 5603 O O . ARG B 1 335 ? -1.428 39.031 1.795 1 81.94 335 ARG B O 1
ATOM 5610 N N . TRP B 1 336 ? -0.335 38.688 -0.049 1 79.06 336 TRP B N 1
ATOM 5611 C CA . TRP B 1 336 ? -1.278 37.625 -0.451 1 79.06 336 TRP B CA 1
ATOM 5612 C C . TRP B 1 336 ? -1.427 36.594 0.642 1 79.06 336 TRP B C 1
ATOM 5614 O O . TRP B 1 336 ? -0.432 36.031 1.134 1 79.06 336 TRP B O 1
ATOM 5624 N N . ASP B 1 337 ? -2.695 36.312 0.979 1 80.56 337 ASP B N 1
ATOM 5625 C CA . ASP B 1 337 ? -3.037 35.25 1.931 1 80.56 337 ASP B CA 1
ATOM 5626 C C . ASP B 1 337 ? -3.395 33.969 1.209 1 80.56 337 ASP B C 1
ATOM 5628 O O . ASP B 1 337 ? -4.492 33.844 0.66 1 80.56 337 ASP B O 1
ATOM 5632 N N . SER B 1 338 ? -2.576 33.062 1.394 1 81 338 SER B N 1
ATOM 5633 C CA . SER B 1 338 ? -2.693 31.781 0.666 1 81 338 SER B CA 1
ATOM 5634 C C . SER B 1 338 ? -3.908 31 1.13 1 81 338 SER B C 1
ATOM 5636 O O . SER B 1 338 ? -4.336 30.047 0.458 1 81 338 SER B O 1
ATOM 5638 N N . TYR B 1 339 ? -4.543 31.391 2.268 1 85.5 339 TYR B N 1
ATOM 5639 C CA . TYR B 1 339 ? -5.562 30.516 2.844 1 85.5 339 TYR B CA 1
ATOM 5640 C C . TYR B 1 339 ? -6.895 31.25 2.965 1 85.5 339 TYR B C 1
ATOM 5642 O O . TYR B 1 339 ? -7.863 30.688 3.496 1 85.5 339 TYR B O 1
ATOM 5650 N N . GLU B 1 340 ? -6.984 32.406 2.414 1 79.19 340 GLU B N 1
ATOM 5651 C CA . GLU B 1 340 ? -8.172 33.25 2.549 1 79.19 340 GLU B CA 1
ATOM 5652 C C . GLU B 1 340 ? -9.391 32.562 1.923 1 79.19 340 GLU B C 1
ATOM 5654 O O . GLU B 1 340 ? -10.508 32.719 2.416 1 79.19 340 GLU B O 1
ATOM 5659 N N . ASN B 1 341 ? -9.18 31.75 0.933 1 77 341 ASN B N 1
ATOM 5660 C CA . ASN B 1 341 ? -10.305 31.25 0.159 1 77 341 ASN B CA 1
ATOM 5661 C C . ASN B 1 341 ? -10.562 29.766 0.457 1 77 341 ASN B C 1
ATOM 5663 O O . ASN B 1 341 ? -11.305 29.109 -0.267 1 77 341 ASN B O 1
ATOM 5667 N N . PHE B 1 342 ? -10.055 29.328 1.476 1 79.75 342 PHE B N 1
ATOM 5668 C CA . PHE B 1 342 ? -10.211 27.891 1.689 1 79.75 342 PHE B CA 1
ATOM 5669 C C . PHE B 1 342 ? -11.656 27.547 2.045 1 79.75 342 PHE B C 1
ATOM 5671 O O . PHE B 1 342 ? -12.188 26.531 1.596 1 79.75 342 PHE B O 1
ATOM 5678 N N . ASN B 1 343 ? -12.289 28.312 2.777 1 75.88 343 ASN B N 1
ATOM 5679 C CA . ASN B 1 343 ? -13.602 27.969 3.311 1 75.88 343 ASN B CA 1
ATOM 5680 C C . ASN B 1 343 ? -14.711 28.359 2.342 1 75.88 343 ASN B C 1
ATOM 5682 O O . ASN B 1 343 ? -15.898 28.219 2.658 1 75.88 343 ASN B O 1
ATOM 5686 N N . ILE B 1 344 ? -14.281 28.844 1.198 1 74.94 344 ILE B N 1
ATOM 5687 C CA . ILE B 1 344 ? -15.305 29.188 0.213 1 74.94 344 ILE B CA 1
ATOM 5688 C C . ILE B 1 344 ? -15.805 27.906 -0.471 1 74.94 344 ILE B C 1
ATOM 5690 O O . ILE B 1 344 ? -15.008 27.094 -0.921 1 74.94 344 ILE B O 1
ATOM 5694 N N . GLN B 1 345 ? -17.109 27.688 -0.332 1 70.56 345 GLN B N 1
ATOM 5695 C CA . GLN B 1 345 ? -17.719 26.531 -0.975 1 70.56 345 GLN B CA 1
ATOM 5696 C C . GLN B 1 345 ? -17.578 26.609 -2.492 1 70.56 345 GLN B C 1
ATOM 5698 O O . GLN B 1 345 ? -17.922 27.625 -3.105 1 70.56 345 GLN B O 1
ATOM 5703 N N . ARG B 1 346 ? -16.906 25.594 -3.053 1 69.19 346 ARG B N 1
ATOM 5704 C CA . ARG B 1 346 ? -16.688 25.562 -4.496 1 69.19 346 ARG B CA 1
ATOM 5705 C C . ARG B 1 346 ? -17.859 24.938 -5.219 1 69.19 346 ARG B C 1
ATOM 5707 O O . ARG B 1 346 ? -18.469 23.984 -4.711 1 69.19 346 ARG B O 1
ATOM 5714 N N . GLU B 1 347 ? -18.344 25.703 -6.223 1 62.38 347 GLU B N 1
ATOM 5715 C CA . GLU B 1 347 ? -19.406 25.125 -7.047 1 62.38 347 GLU B CA 1
ATOM 5716 C C . GLU B 1 347 ? -18.859 24.047 -7.977 1 62.38 347 GLU B C 1
ATOM 5718 O O . GLU B 1 347 ? -17.641 23.938 -8.164 1 62.38 347 GLU B O 1
ATOM 5723 N N . GLU B 1 348 ? -19.578 23.172 -8.656 1 59.34 348 GLU B N 1
ATOM 5724 C CA . GLU B 1 348 ? -19.25 22.094 -9.57 1 59.34 348 GLU B CA 1
ATOM 5725 C C . GLU B 1 348 ? -18.078 22.469 -10.484 1 59.34 348 GLU B C 1
ATOM 5727 O O . GLU B 1 348 ? -17.219 21.641 -10.781 1 59.34 348 GLU B O 1
ATOM 5732 N N . SER B 1 349 ? -18.156 23.531 -11.266 1 45.31 349 SER B N 1
ATOM 5733 C CA . SER B 1 349 ? -17.391 23.797 -12.477 1 45.31 349 SER B CA 1
ATOM 5734 C C . SER B 1 349 ? -16.062 24.484 -12.156 1 45.31 349 SER B C 1
ATOM 5736 O O . SER B 1 349 ? -15.258 24.734 -13.047 1 45.31 349 SER B O 1
ATOM 5738 N N . ALA B 1 350 ? -15.805 25.172 -11.062 1 40.56 350 ALA B N 1
ATOM 5739 C CA . ALA B 1 350 ? -14.797 26.219 -11.109 1 40.56 350 ALA B CA 1
ATOM 5740 C C . ALA B 1 350 ? -13.406 25.656 -10.828 1 40.56 350 ALA B C 1
ATOM 5742 O O . ALA B 1 350 ? -13.227 24.875 -9.898 1 40.56 350 ALA B O 1
ATOM 5743 N N . GLU B 1 351 ? -12.547 25.641 -11.75 1 40.91 351 GLU B N 1
ATOM 5744 C CA . GLU B 1 351 ? -11.109 25.375 -11.656 1 40.91 351 GLU B CA 1
ATOM 5745 C C . GLU B 1 351 ? -10.508 26.062 -10.43 1 40.91 351 GLU B C 1
ATOM 5747 O O . GLU B 1 351 ? -10.5 27.297 -10.344 1 40.91 351 GLU B O 1
ATOM 5752 N N . GLY B 1 352 ? -10.711 25.672 -9.367 1 39.78 352 GLY B N 1
ATOM 5753 C CA . GLY B 1 352 ? -10.227 26.328 -8.156 1 39.78 352 GLY B CA 1
ATOM 5754 C C . GLY B 1 352 ? -8.719 26.484 -8.133 1 39.78 352 GLY B C 1
ATOM 5755 O O . GLY B 1 352 ? -8.016 25.719 -7.48 1 39.78 352 GLY B O 1
ATOM 5756 N N . ALA B 1 353 ? -8.109 26.812 -9.141 1 36.19 353 ALA B N 1
ATOM 5757 C CA . ALA B 1 353 ? -6.676 27.016 -8.969 1 36.19 353 ALA B CA 1
ATOM 5758 C C . ALA B 1 353 ? -6.395 28.062 -7.895 1 36.19 353 ALA B C 1
ATOM 5760 O O . ALA B 1 353 ? -6.812 29.219 -8.016 1 36.19 353 ALA B O 1
ATOM 5761 N N . TRP B 1 354 ? -6.227 27.766 -6.734 1 41.28 354 TRP B N 1
ATOM 5762 C CA . TRP B 1 354 ? -5.559 28.672 -5.812 1 41.28 354 TRP B CA 1
ATOM 5763 C C . TRP B 1 354 ? -4.387 29.375 -6.492 1 41.28 354 TRP B C 1
ATOM 5765 O O . TRP B 1 354 ? -3.236 28.953 -6.355 1 41.28 354 TRP B O 1
ATOM 5775 N N . ALA B 1 355 ? -4.465 29.5 -7.801 1 37.78 355 ALA B N 1
ATOM 5776 C CA . ALA B 1 355 ? -3.387 30.172 -8.531 1 37.78 355 ALA B CA 1
ATOM 5777 C C . ALA B 1 355 ? -3.215 31.609 -8.062 1 37.78 355 ALA B C 1
ATOM 5779 O O . ALA B 1 355 ? -4.172 32.25 -7.613 1 37.78 355 ALA B O 1
ATOM 5780 N N . GLU B 1 356 ? -1.964 32.062 -7.934 1 43.22 356 GLU B N 1
ATOM 5781 C CA . GLU B 1 356 ? -1.499 33.438 -7.75 1 43.22 356 GLU B CA 1
ATOM 5782 C C . GLU B 1 356 ? -2.307 34.406 -8.602 1 43.22 356 GLU B C 1
ATOM 5784 O O . GLU B 1 356 ? -2.707 34.062 -9.719 1 43.22 356 GLU B O 1
ATOM 5789 N N . PRO B 1 357 ? -2.99 35.344 -8.023 1 41.78 357 PRO B N 1
ATOM 5790 C CA . PRO B 1 357 ? -3.676 36.312 -8.852 1 41.78 357 PRO B CA 1
ATOM 5791 C C . PRO B 1 357 ? -2.852 36.75 -10.07 1 41.78 357 PRO B C 1
ATOM 5793 O O . PRO B 1 357 ? -1.62 36.75 -10.008 1 41.78 357 PRO B O 1
ATOM 5796 N N . PRO B 1 358 ? -3.375 36.625 -11.273 1 40.88 358 PRO B N 1
ATOM 5797 C CA . PRO B 1 358 ? -2.604 37.188 -12.398 1 40.88 358 PRO B CA 1
ATOM 5798 C C . PRO B 1 358 ? -2.109 38.594 -12.133 1 40.88 358 PRO B C 1
ATOM 5800 O O . PRO B 1 358 ? -2.74 39.344 -11.383 1 40.88 358 PRO B O 1
ATOM 5803 N N . LEU B 1 359 ? -0.836 38.969 -12.312 1 39.12 359 LEU B N 1
ATOM 5804 C CA . LEU B 1 359 ? -0.246 40.312 -12.234 1 39.12 359 LEU B CA 1
ATOM 5805 C C . LEU B 1 359 ? -1.068 41.312 -13.039 1 39.12 359 LEU B C 1
ATOM 5807 O O . LEU B 1 359 ? -1.593 40.969 -14.102 1 39.12 359 LEU B O 1
ATOM 5811 N N . PRO B 1 360 ? -1.517 42.375 -12.414 1 37.62 360 PRO B N 1
ATOM 5812 C CA . PRO B 1 360 ? -2.154 43.406 -13.234 1 37.62 360 PRO B CA 1
ATOM 5813 C C . PRO B 1 360 ? -1.326 43.781 -14.469 1 37.62 360 PRO B C 1
ATOM 5815 O O . PRO B 1 360 ? -0.094 43.812 -14.398 1 37.62 360 PRO B O 1
ATOM 5818 N N . SER B 1 361 ? -1.738 43.5 -15.672 1 37.31 361 SER B N 1
ATOM 5819 C CA . SER B 1 361 ? -1.117 43.969 -16.906 1 37.31 361 SER B CA 1
ATOM 5820 C C . SER B 1 361 ? -0.801 45.438 -16.828 1 37.31 361 SER B C 1
ATOM 5822 O O . SER B 1 361 ? -1.676 46.25 -16.531 1 37.31 361 SER B O 1
ATOM 5824 N N . LYS B 1 362 ? 0.437 45.938 -16.5 1 36.56 362 LYS B N 1
ATOM 5825 C CA . LYS B 1 362 ? 0.872 47.312 -16.719 1 36.56 362 LYS B CA 1
ATOM 5826 C C . LYS B 1 362 ? 0.37 47.844 -18.047 1 36.56 362 LYS B C 1
ATOM 5828 O O . LYS B 1 362 ? 0.548 47.219 -19.094 1 36.56 362 LYS B O 1
ATOM 5833 N N . HIS B 1 363 ? -0.642 48.656 -18.062 1 33.34 363 HIS B N 1
ATOM 5834 C CA . HIS B 1 363 ? -0.969 49.531 -19.188 1 33.34 363 HIS B CA 1
ATOM 5835 C C . HIS B 1 363 ? 0.277 50.219 -19.734 1 33.34 363 HIS B C 1
ATOM 5837 O O . HIS B 1 363 ? 1.021 50.844 -18.984 1 33.34 363 HIS B O 1
ATOM 5843 N N . LEU B 1 364 ? 0.94 49.781 -20.734 1 34.22 364 LEU B N 1
ATOM 5844 C CA . LEU B 1 364 ? 1.914 50.5 -21.562 1 34.22 364 LEU B CA 1
ATOM 5845 C C . LEU B 1 364 ? 1.459 51.906 -21.844 1 34.22 364 LEU B C 1
ATOM 5847 O O . LEU B 1 364 ? 0.444 52.125 -22.5 1 34.22 364 LEU B O 1
ATOM 5851 N N . GLU B 1 365 ? 1.57 52.781 -20.828 1 27.42 365 GLU B N 1
ATOM 5852 C CA . GLU B 1 365 ? 1.411 54.219 -21.172 1 27.42 365 GLU B CA 1
ATOM 5853 C C . GLU B 1 365 ? 2.287 54.594 -22.359 1 27.42 365 GLU B C 1
ATOM 5855 O O . GLU B 1 365 ? 3.488 54.312 -22.359 1 27.42 365 GLU B O 1
ATOM 5860 N N . LYS B 1 366 ? 1.762 54.688 -23.641 1 33.62 366 LYS B N 1
ATOM 5861 C CA . LYS B 1 366 ? 2.252 55.375 -24.828 1 33.62 366 LYS B CA 1
ATOM 5862 C C . LYS B 1 366 ? 2.768 56.781 -24.469 1 33.62 366 LYS B C 1
ATOM 5864 O O . LYS B 1 366 ? 1.988 57.656 -24.078 1 33.62 366 LYS B O 1
ATOM 5869 N N . GLY B 1 367 ? 3.758 56.906 -23.438 1 24.8 367 GLY B N 1
ATOM 5870 C CA . GLY B 1 367 ? 4.547 58.094 -23.719 1 24.8 367 GLY B CA 1
ATOM 5871 C C . GLY B 1 367 ? 5.52 57.906 -24.859 1 24.8 367 GLY B C 1
ATOM 5872 O O . GLY B 1 367 ? 5.867 56.781 -25.219 1 24.8 367 GLY B O 1
#

Radius of gyration: 32.0 Å; Cα contacts (8 Å, |Δi|>4): 1431; chains: 2; bounding box: 73×103×71 Å

pLDDT: mean 88.53, std 16.93, range [20.2, 98.88]

Organism: Serinus canaria (NCBI:txid9135)